Protein AF-A0A1E5L7A2-F1 (afdb_monomer_lite)

Radius of gyration: 39.03 Å; chains: 1; bounding box: 93×97×116 Å

Secondary structure (DSSP, 8-state):
-----HHHHHHHHHHHHHHHHHHHTTTSS-----PPEEEE--SS-EEEEPPTTEEEEEEEEEPPPPPP-PPPS-STT------PPPPEEEEEEEEE--TTPEEEEEPPPPPPPSPSS--SS-TTPPPTTTPPPPPP------SSS-------PPPPPPPEEEESS---TT-HHHHHTEEEEEPPPPPPBTTBPPPPPBSSPPPPPPPSS-BPPPPP-SSS---PPPEEEEETTEEEEEE-PPPPBBTBPPPPB-----------SS---------BPPPPPSSBPPPPPB--SS-TT--BPPPPPBPEE-TT-EEEEEEEEEE-SS-EEEEEEEE-SS--HHHHHHHHHHHHHHHHHHHHHHHHHHHHHTTB-TTSPBPEETTEES-SHHHHHHHHHHHHHHHHHHHHHHHHHHHHHHHHHHHHHHHHHHHHHHHHHHHHSPPEEEEEEEGGG--EESSSEEEEEEEEES--EEEEEETTPPPPPPEEGGGS-TTSEEEEE-PPSEEEEEEEEEESSTTS-EEEEEEEEEE---

InterPro domains:
  IPR055163 ALK/LTK-like, glycine-rich domain [PF12810] (58-332)

Organism: NCBI:txid1390249

Foldseek 3Di:
DDDDPVVVVVVVVVVVCVVVVLVVCPVDDDPPPLDKDKDFDDLDKDKDWAAQQFQKKKKKKWWAWWAWFFAFDDDDDDSPATAGTFGWKIKIFIDTDHHGAMKIKHWKAHWAYADPDDDDDRRFAAIRQAWAGKDWDDDDDPDDDPDDGTFEWTIWIAKIWMFSDDDGSPDPVRLVRTQWITWTWWITGHNKYTWWEWCWWPWTGFKPFWGTWGTAHLVFFTWTDWDFDDDVPDGDDTWTWDGFAQRHWTYADWDPDPPPPDPPDDDDPQADHTIKIIWIGISTTITIMIFDDRHRTRYIITIIYRIDHHPNTPPMDMGIRDHYGIMMMMIRGDGPPDDDPSRVVVVVVVVVVVVVVVVVVVVVVVVVQVQADPVRDGNDDPNDGPDDVVVVVVVVVVVVVVVVVVVVVVVVVVVVVVVVVVVVVVVVVVVVVVVVVLQADAKDWPDKAFDVRAQEDQDQKTKIATDIDSFFWKWKDKAPDDIDDIDTCVPCPVPGIDIDGDDDAAKIKMKMWTHNDPPYHIDIDIDIHHHHHD

pLDDT: mean 72.21, std 22.26, range [30.77, 98.88]

Sequence (534 aa):
MKRIPFKIFLSIMLLFSTVIGVSFNVENQVHANATTVEFNYTGSVQTWQVPNNVDYILVEAWGGQGGQGGSGYGSTGNRANIGEGGSGAYVKGSIPVVPGATLYIYVGGRGLPQGVNGNGSDLTTGGWNGGGNGNKNYYYYYWTSISNYHNIGGGGGGATDIRTVGGSWDNITSLNSRVIVAGGGGGGAATAVGGHAGLIGQNGANGTDGIGGKGGSQTEGGASLSRSINYPDNVYGTWQSLAGLLGKGSNGNGIEGPIGNNRTSGTSWQYPSRSAGGGGAGYYGGSGGVNGGNSDSSGSGGGGGSSYIHSDAINVELQTGVRTGHGFLKITPIPATGLTWVEREQLNQAKQASDEAKEQVNRIINDALAVRDENGQIIIEDGKPKIIDISKELSNTKSLITALDQRFSNVEQSFSDIQTSIDQKLEQFSQNFTTNIHSYLPPVLSKVYGFNNATATTNNNFRVSLDYTNANAYRYKVGNGAWSDWFALTFHDNTGYINTTGFSTGANTVFIEVRNAVDGPVARGRMTVFYVIN

Structure (mmCIF, N/CA/C/O backbone):
data_AF-A0A1E5L7A2-F1
#
_entry.id   AF-A0A1E5L7A2-F1
#
loop_
_atom_site.group_PDB
_atom_site.id
_atom_site.type_symbol
_atom_site.label_atom_id
_atom_site.label_alt_id
_atom_site.label_comp_id
_atom_site.label_asym_id
_atom_site.label_entity_id
_atom_site.label_seq_id
_atom_site.pdbx_PDB_ins_code
_atom_site.Cartn_x
_atom_site.Cartn_y
_atom_site.Cartn_z
_atom_site.occupancy
_atom_site.B_iso_or_equiv
_atom_site.auth_seq_id
_atom_site.auth_comp_id
_atom_site.auth_asym_id
_atom_site.auth_atom_id
_atom_site.pdbx_PDB_model_num
ATOM 1 N N . MET A 1 1 ? -30.405 0.583 71.738 1.00 32.56 1 MET A N 1
ATOM 2 C CA . MET A 1 1 ? -29.446 0.612 70.612 1.00 32.56 1 MET A CA 1
ATOM 3 C C . MET A 1 1 ? -29.095 -0.819 70.219 1.00 32.56 1 MET A C 1
ATOM 5 O O . MET A 1 1 ? -28.174 -1.395 70.784 1.00 32.56 1 MET A O 1
ATOM 9 N N . LYS A 1 2 ? -29.870 -1.442 69.322 1.00 31.03 2 LYS A N 1
ATOM 10 C CA . LYS A 1 2 ? -29.470 -2.722 68.721 1.00 31.03 2 LYS A CA 1
ATOM 11 C C . LYS A 1 2 ? -28.593 -2.394 67.518 1.00 31.03 2 LYS A C 1
ATOM 13 O O . LYS A 1 2 ? -28.970 -1.580 66.685 1.00 31.03 2 LYS A O 1
ATOM 18 N N . ARG A 1 3 ? -27.377 -2.936 67.534 1.00 31.98 3 ARG A N 1
ATOM 19 C CA . ARG A 1 3 ? -26.345 -2.714 66.522 1.00 31.98 3 ARG A CA 1
ATOM 20 C C . ARG A 1 3 ? -26.867 -3.191 65.166 1.00 31.98 3 ARG A C 1
ATOM 22 O O . ARG A 1 3 ? -27.493 -4.248 65.109 1.00 31.98 3 ARG A O 1
ATOM 29 N N . ILE A 1 4 ? -26.573 -2.424 64.114 1.00 35.62 4 ILE A N 1
ATOM 30 C CA . ILE A 1 4 ? -26.670 -2.861 62.714 1.00 35.62 4 ILE A CA 1
ATOM 31 C C . ILE A 1 4 ? -26.126 -4.296 62.656 1.00 35.62 4 ILE A C 1
ATOM 33 O O . ILE A 1 4 ? -25.065 -4.533 63.251 1.00 35.62 4 ILE A O 1
ATOM 37 N N . PRO A 1 5 ? -26.809 -5.269 62.020 1.00 44.00 5 PRO A N 1
ATOM 38 C CA . PRO A 1 5 ? -26.252 -6.602 61.878 1.00 44.00 5 PRO A CA 1
ATOM 39 C C . PRO A 1 5 ? -24.889 -6.436 61.220 1.00 44.00 5 PRO A C 1
ATOM 41 O O . PRO A 1 5 ? -24.801 -5.956 60.093 1.00 44.00 5 PRO A O 1
ATOM 44 N N . PHE A 1 6 ? -23.825 -6.773 61.948 1.00 37.28 6 PHE A N 1
ATOM 45 C CA . PHE A 1 6 ? -22.435 -6.541 61.545 1.00 37.28 6 PHE A CA 1
ATOM 46 C C . PHE A 1 6 ? -22.169 -7.019 60.107 1.00 37.28 6 PHE A C 1
ATOM 48 O O . PHE A 1 6 ? -21.411 -6.397 59.379 1.00 37.28 6 PHE A O 1
ATOM 55 N N . LYS A 1 7 ? -22.899 -8.050 59.660 1.00 35.66 7 LYS A N 1
ATOM 56 C CA . LYS A 1 7 ? -22.890 -8.589 58.295 1.00 35.66 7 LYS A CA 1
ATOM 57 C C . LYS A 1 7 ? -23.377 -7.613 57.206 1.00 35.66 7 LYS A C 1
ATOM 59 O O . LYS A 1 7 ? -22.798 -7.609 56.127 1.00 35.66 7 LYS A O 1
ATOM 64 N N . ILE A 1 8 ? -24.389 -6.780 57.467 1.00 40.06 8 ILE A N 1
ATOM 65 C CA . ILE A 1 8 ? -24.932 -5.805 56.499 1.00 40.06 8 ILE A CA 1
ATOM 66 C C . ILE A 1 8 ? -23.992 -4.600 56.381 1.00 40.06 8 ILE A C 1
ATOM 68 O O . ILE A 1 8 ? -23.636 -4.198 55.278 1.00 40.06 8 ILE A O 1
ATOM 72 N N . PHE A 1 9 ? -23.500 -4.089 57.514 1.00 40.00 9 PHE A N 1
ATOM 73 C CA . PHE A 1 9 ? -22.515 -3.001 57.534 1.00 40.00 9 PHE A CA 1
ATOM 74 C C . PHE A 1 9 ? -21.191 -3.413 56.870 1.00 40.00 9 PHE A C 1
ATOM 76 O O . PHE A 1 9 ? -20.617 -2.646 56.102 1.00 40.00 9 PHE A O 1
ATOM 83 N N . LEU A 1 10 ? -20.739 -4.648 57.117 1.00 35.97 10 LEU A N 1
ATOM 84 C CA . LEU A 1 10 ? -19.532 -5.208 56.510 1.00 35.97 10 LEU A CA 1
ATOM 85 C C . LEU A 1 10 ? -19.702 -5.449 55.002 1.00 35.97 10 LEU A C 1
ATOM 87 O O . LEU A 1 10 ? -18.753 -5.224 54.264 1.00 35.97 10 LEU A O 1
ATOM 91 N N . SER A 1 11 ? -20.898 -5.829 54.534 1.00 39.31 11 SER A N 1
ATOM 92 C CA . SER A 1 11 ? -21.179 -6.003 53.097 1.00 39.31 11 SER A CA 1
ATOM 93 C C . SER A 1 11 ? -21.185 -4.667 52.348 1.00 39.31 11 SER A C 1
ATOM 95 O O . SER A 1 11 ? -20.603 -4.567 51.272 1.00 39.31 11 SER A O 1
ATOM 97 N N . ILE A 1 12 ? -21.758 -3.618 52.951 1.00 42.06 12 ILE A N 1
ATOM 98 C CA . ILE A 1 12 ? -21.743 -2.252 52.404 1.00 42.06 12 ILE A CA 1
ATOM 99 C C . ILE A 1 12 ? -20.310 -1.695 52.400 1.00 42.06 12 ILE A C 1
ATOM 101 O O . ILE A 1 12 ? -19.859 -1.180 51.384 1.00 42.06 12 ILE A O 1
ATOM 105 N N . MET A 1 13 ? -19.547 -1.853 53.488 1.00 43.53 13 MET A N 1
ATOM 106 C CA . MET A 1 13 ? -18.140 -1.428 53.534 1.00 43.53 13 MET A CA 1
ATOM 107 C C . MET A 1 13 ? -17.247 -2.206 52.555 1.00 43.53 13 MET A C 1
ATOM 109 O O . MET A 1 13 ? -16.363 -1.594 51.959 1.00 43.53 13 MET A O 1
ATOM 113 N N . LEU A 1 14 ? -17.482 -3.511 52.337 1.00 38.66 14 LEU A N 1
ATOM 114 C CA . LEU A 1 14 ? -16.761 -4.286 51.320 1.00 38.66 14 LEU A CA 1
ATOM 115 C C . LEU A 1 14 ? -17.048 -3.752 49.910 1.00 38.66 14 LEU A C 1
ATOM 117 O O . LEU A 1 14 ? -16.094 -3.501 49.179 1.00 38.66 14 LEU A O 1
ATOM 121 N N . LEU A 1 15 ? -18.321 -3.492 49.580 1.00 41.19 15 LEU A N 1
ATOM 122 C CA . LEU A 1 15 ? -18.754 -2.893 48.307 1.00 41.19 15 LEU A CA 1
ATOM 123 C C . LEU A 1 15 ? -18.147 -1.496 48.081 1.00 41.19 15 LEU A C 1
ATOM 125 O O . LEU A 1 15 ? -17.671 -1.195 46.987 1.00 41.19 15 LEU A O 1
ATOM 129 N N . PHE A 1 16 ? -18.078 -0.658 49.121 1.00 38.88 16 PHE A N 1
ATOM 130 C CA . PHE A 1 16 ? -17.399 0.642 49.055 1.00 38.88 16 PHE A CA 1
ATOM 131 C C . PHE A 1 16 ? -15.875 0.500 48.911 1.00 38.88 16 PHE A C 1
ATOM 133 O O . PHE A 1 16 ? -15.265 1.271 48.174 1.00 38.88 16 PHE A O 1
ATOM 140 N N . SER A 1 17 ? -15.249 -0.488 49.561 1.00 37.22 17 SER A N 1
ATOM 141 C CA . SER A 1 17 ? -13.800 -0.718 49.461 1.00 37.22 17 SER A CA 1
ATOM 142 C C . SER A 1 17 ? -13.373 -1.234 48.084 1.00 37.22 17 SER A C 1
ATOM 144 O O . SER A 1 17 ? -12.324 -0.832 47.587 1.00 37.22 17 SER A O 1
ATOM 146 N N . THR A 1 18 ? -14.209 -2.042 47.421 1.00 36.41 18 THR A N 1
ATOM 147 C CA . THR A 1 18 ? -13.990 -2.464 46.032 1.00 36.41 18 THR A CA 1
ATOM 148 C C . THR A 1 18 ? -14.136 -1.297 45.060 1.00 36.41 18 THR A C 1
ATOM 150 O O . THR A 1 18 ? -13.305 -1.146 44.175 1.00 36.41 18 THR A O 1
ATOM 153 N N . VAL A 1 19 ? -15.110 -0.404 45.263 1.00 34.81 19 VAL A N 1
ATOM 154 C CA . VAL A 1 19 ? -15.304 0.784 44.407 1.00 34.81 19 VAL A CA 1
ATOM 155 C C . VAL A 1 19 ? -14.168 1.805 44.581 1.00 34.81 19 VAL A C 1
ATOM 157 O O . VAL A 1 19 ? -13.665 2.353 43.601 1.00 34.81 19 VAL A O 1
ATOM 160 N N . ILE A 1 20 ? -13.704 2.026 45.815 1.00 35.47 20 ILE A N 1
ATOM 161 C CA . ILE A 1 20 ? -12.582 2.931 46.120 1.00 35.47 20 ILE A CA 1
ATOM 162 C C . ILE A 1 20 ? -11.237 2.327 45.676 1.00 35.47 20 ILE A C 1
ATOM 164 O O . ILE A 1 20 ? -10.380 3.052 45.172 1.00 35.47 20 ILE A O 1
ATOM 168 N N . GLY A 1 21 ? -11.056 1.005 45.789 1.00 32.91 21 GLY A N 1
ATOM 169 C CA . GLY A 1 21 ? -9.871 0.292 45.293 1.00 32.91 21 GLY A CA 1
ATOM 170 C C . GLY A 1 21 ? -9.719 0.343 43.768 1.00 32.91 21 GLY A C 1
ATOM 171 O O . GLY A 1 21 ? -8.598 0.354 43.262 1.00 32.91 21 GLY A O 1
ATOM 172 N N . VAL A 1 22 ? -10.829 0.458 43.034 1.00 34.44 22 VAL A N 1
ATOM 173 C CA . VAL A 1 22 ? -10.824 0.706 41.584 1.00 34.44 22 VAL A CA 1
ATOM 174 C C . VAL A 1 22 ? -10.440 2.160 41.268 1.00 34.44 22 VAL A C 1
ATOM 176 O O . VAL A 1 22 ? -9.754 2.393 40.281 1.00 34.44 22 VAL A O 1
ATOM 179 N N . SER A 1 23 ? -10.784 3.132 42.126 1.00 35.84 23 SER A N 1
ATOM 180 C CA . SER A 1 23 ? -10.406 4.549 41.947 1.00 35.84 23 SER A CA 1
ATOM 181 C C . SER A 1 23 ? -8.936 4.858 42.276 1.00 35.84 23 SER A C 1
ATOM 183 O O . SER A 1 23 ? -8.355 5.746 41.664 1.00 35.84 23 SER A O 1
ATOM 185 N N . PHE A 1 24 ? -8.308 4.136 43.214 1.00 30.77 24 PHE A N 1
ATOM 186 C CA . PHE A 1 24 ? -6.912 4.389 43.624 1.00 30.77 24 PHE A CA 1
ATOM 187 C C . PHE A 1 24 ? -5.845 3.717 42.741 1.00 30.77 24 PHE A C 1
ATOM 189 O O . PHE A 1 24 ? -4.676 4.080 42.825 1.00 30.77 24 PHE A O 1
ATOM 196 N N . ASN A 1 25 ? -6.225 2.781 41.865 1.00 32.41 25 ASN A N 1
ATOM 197 C CA . ASN A 1 25 ? -5.322 2.234 40.841 1.00 32.41 25 ASN A CA 1
ATOM 198 C C . ASN A 1 25 ? -5.318 3.063 39.540 1.00 32.41 25 ASN A C 1
ATOM 200 O O . ASN A 1 25 ? -4.608 2.726 38.601 1.00 32.41 25 ASN A O 1
ATOM 204 N N . VAL A 1 26 ? -6.076 4.166 39.478 1.00 35.03 26 VAL A N 1
ATOM 205 C CA . VAL A 1 26 ? -6.142 5.043 38.293 1.00 35.03 26 VAL A CA 1
ATOM 206 C C . VAL A 1 26 ? -4.848 5.848 38.089 1.00 35.03 26 VAL A C 1
ATOM 208 O O . VAL A 1 26 ? -4.567 6.273 36.975 1.00 35.03 26 VAL A O 1
ATOM 211 N N . GLU A 1 27 ? -4.001 6.002 39.112 1.00 33.50 27 GLU A N 1
ATOM 212 C CA . GLU A 1 27 ? -2.719 6.713 38.968 1.00 33.50 27 GLU A CA 1
ATOM 213 C C . GLU A 1 27 ? -1.527 5.820 38.595 1.00 33.50 27 GLU A C 1
ATOM 215 O O . GLU A 1 27 ? -0.447 6.335 38.314 1.00 33.50 27 GLU A O 1
ATOM 220 N N . ASN A 1 28 ? -1.678 4.493 38.548 1.00 35.03 28 ASN A N 1
ATOM 221 C CA . ASN A 1 28 ? -0.574 3.620 38.160 1.00 35.03 28 ASN A CA 1
ATOM 222 C C . ASN A 1 28 ? -1.071 2.292 37.577 1.00 35.03 28 ASN A C 1
ATOM 224 O O . ASN A 1 28 ? -1.734 1.539 38.282 1.00 35.03 28 ASN A O 1
ATOM 228 N N . GLN A 1 29 ? -0.580 1.971 36.365 1.00 33.03 29 GLN A N 1
ATOM 229 C CA . GLN A 1 29 ? -0.708 0.705 35.604 1.00 33.03 29 GLN A CA 1
ATOM 230 C C . GLN A 1 29 ? -1.973 0.617 34.711 1.00 33.03 29 GLN A C 1
ATOM 232 O O . GLN A 1 29 ? -3.082 0.637 35.216 1.00 33.03 29 GLN A O 1
ATOM 237 N N . VAL A 1 30 ? -1.963 0.464 33.379 1.00 32.66 30 VAL A N 1
ATOM 238 C CA . VAL A 1 30 ? -0.951 0.242 32.329 1.00 32.66 30 VAL A CA 1
ATOM 239 C C . VAL A 1 30 ? -1.572 0.763 31.019 1.00 32.66 30 VAL A C 1
ATOM 241 O O . VAL A 1 30 ? -2.673 0.347 30.657 1.00 32.66 30 VAL A O 1
ATOM 244 N N . HIS A 1 31 ? -0.873 1.620 30.265 1.00 37.94 31 HIS A N 1
ATOM 245 C CA . HIS A 1 31 ? -1.151 1.777 28.835 1.00 37.94 31 HIS A CA 1
ATOM 246 C C . HIS A 1 31 ? -0.961 0.408 28.175 1.00 37.94 31 HIS A C 1
ATOM 248 O O . HIS A 1 31 ? 0.162 -0.099 28.139 1.00 37.94 31 HIS A O 1
ATOM 254 N N . ALA A 1 32 ? -2.020 -0.207 27.646 1.00 40.12 32 ALA A N 1
ATOM 255 C CA . ALA A 1 32 ? -1.835 -1.262 26.660 1.00 40.12 32 ALA A CA 1
ATOM 256 C C . ALA A 1 32 ? -1.102 -0.615 25.479 1.00 40.12 32 ALA A C 1
ATOM 258 O O . ALA A 1 32 ? -1.689 0.152 24.718 1.00 40.12 32 ALA A O 1
ATOM 259 N N . ASN A 1 33 ? 0.211 -0.834 25.401 1.00 42.28 33 ASN A N 1
ATOM 260 C CA . ASN A 1 33 ? 1.031 -0.325 24.316 1.00 42.28 33 ASN A CA 1
ATOM 261 C C . ASN A 1 33 ? 0.391 -0.769 22.996 1.00 42.28 33 ASN A C 1
ATOM 263 O O . ASN A 1 33 ? 0.133 -1.957 22.804 1.00 42.28 33 ASN A O 1
ATOM 267 N N . ALA A 1 34 ? 0.140 0.177 22.088 1.00 57.75 34 ALA A N 1
ATOM 268 C CA . ALA A 1 34 ? -0.130 -0.117 20.687 1.00 57.75 34 ALA A CA 1
ATOM 269 C C . ALA A 1 34 ? 1.147 -0.720 20.081 1.00 57.75 34 ALA A C 1
ATOM 271 O O . ALA A 1 34 ? 1.950 -0.032 19.455 1.00 57.75 34 ALA A O 1
ATOM 272 N N . THR A 1 35 ? 1.410 -1.993 20.374 1.00 78.25 35 THR A N 1
ATOM 273 C CA . THR A 1 35 ? 2.619 -2.671 19.924 1.00 78.25 35 THR A CA 1
ATOM 274 C C . THR A 1 35 ? 2.470 -2.981 18.443 1.00 78.25 35 THR A C 1
ATOM 276 O O . THR A 1 35 ? 1.582 -3.734 18.043 1.00 78.25 35 THR A O 1
ATOM 279 N N . THR A 1 36 ? 3.342 -2.391 17.627 1.00 89.56 36 THR A N 1
ATOM 280 C CA . THR A 1 36 ? 3.481 -2.744 16.214 1.00 89.56 36 THR A CA 1
ATOM 281 C C . THR A 1 36 ? 3.767 -4.237 16.079 1.00 89.56 36 THR A C 1
ATOM 283 O O . THR A 1 36 ? 4.682 -4.760 16.715 1.00 89.56 36 THR A O 1
ATOM 286 N N . VAL A 1 37 ? 3.000 -4.916 15.231 1.00 95.12 37 VAL A N 1
ATOM 287 C CA . VAL A 1 37 ? 3.197 -6.321 14.870 1.00 95.12 37 VAL A CA 1
ATOM 288 C C . VAL A 1 37 ? 3.838 -6.381 13.491 1.00 95.12 37 VAL A C 1
ATOM 290 O O . VAL A 1 37 ? 3.354 -5.754 12.548 1.00 95.12 37 VAL A O 1
ATOM 293 N N . GLU A 1 38 ? 4.926 -7.134 13.369 1.00 97.44 38 GLU A N 1
ATOM 294 C CA . GLU A 1 38 ? 5.680 -7.285 12.125 1.00 97.44 38 GLU A CA 1
ATOM 295 C C . GLU A 1 38 ? 5.497 -8.692 11.542 1.00 97.44 38 GLU A C 1
ATOM 297 O O . GLU A 1 38 ? 5.588 -9.692 12.254 1.00 97.44 38 GLU A O 1
ATOM 302 N N . PHE A 1 39 ? 5.280 -8.771 10.231 1.00 98.19 39 PHE A N 1
ATOM 303 C CA . PHE A 1 39 ? 5.096 -10.009 9.482 1.00 98.19 39 PHE A CA 1
ATOM 304 C C . PHE A 1 39 ? 6.201 -10.137 8.439 1.00 98.19 39 PHE A C 1
ATOM 306 O O . PHE A 1 39 ? 6.281 -9.377 7.469 1.00 98.19 39 PHE A O 1
ATOM 313 N N . ASN A 1 40 ? 7.056 -11.134 8.648 1.00 98.19 40 ASN A N 1
ATOM 314 C CA . ASN A 1 40 ? 8.090 -11.523 7.700 1.00 98.19 40 ASN A CA 1
ATOM 315 C C . ASN A 1 40 ? 7.561 -12.585 6.732 1.00 98.19 40 ASN A C 1
ATOM 317 O O . ASN A 1 40 ? 6.556 -13.249 6.985 1.00 98.19 40 ASN A O 1
ATOM 321 N N . TYR A 1 41 ? 8.254 -12.754 5.610 1.00 98.00 41 TYR A N 1
ATOM 322 C CA . TYR A 1 41 ? 7.947 -13.800 4.644 1.00 98.00 41 TYR A CA 1
ATOM 323 C C . TYR A 1 41 ? 8.136 -15.206 5.232 1.00 98.00 41 TYR A C 1
ATOM 325 O O . TYR A 1 41 ? 9.208 -15.525 5.740 1.00 98.00 41 TYR A O 1
ATOM 333 N N . THR A 1 42 ? 7.116 -16.059 5.094 1.00 97.31 42 THR A N 1
ATOM 334 C CA . THR A 1 42 ? 7.129 -17.465 5.546 1.00 97.31 42 THR A CA 1
ATOM 335 C C . THR A 1 42 ? 6.901 -18.476 4.418 1.00 97.31 42 THR A C 1
ATOM 337 O O . THR A 1 42 ? 7.038 -19.675 4.640 1.00 97.31 42 THR A O 1
ATOM 340 N N . GLY A 1 43 ? 6.529 -18.023 3.214 1.00 94.06 43 GLY A N 1
ATOM 341 C CA . GLY A 1 43 ? 6.075 -18.903 2.125 1.00 94.06 43 GLY A CA 1
ATOM 342 C C . GLY A 1 43 ? 4.656 -19.453 2.307 1.00 94.06 43 GLY A C 1
ATOM 343 O O . GLY A 1 43 ? 4.245 -20.347 1.569 1.00 94.06 43 GLY A O 1
ATOM 344 N N . SER A 1 44 ? 3.904 -18.936 3.279 1.00 96.31 44 SER A N 1
ATOM 345 C CA . SER A 1 44 ? 2.532 -19.340 3.589 1.00 96.31 44 SER A CA 1
ATOM 346 C C . SER A 1 44 ? 1.708 -18.159 4.111 1.00 96.31 44 SER A C 1
ATOM 348 O O . SER A 1 44 ? 2.249 -17.117 4.483 1.00 96.31 44 SER A O 1
ATOM 350 N N . VAL A 1 45 ? 0.381 -18.317 4.126 1.00 97.38 45 VAL A N 1
ATOM 351 C CA . VAL A 1 45 ? -0.525 -17.333 4.732 1.00 97.38 45 VAL A CA 1
ATOM 352 C C . VAL A 1 45 ? -0.314 -17.274 6.247 1.00 97.38 45 VAL A C 1
ATOM 354 O O . VAL A 1 45 ? -0.149 -18.303 6.903 1.00 97.38 45 VAL A O 1
ATOM 357 N N . GLN A 1 46 ? -0.336 -16.064 6.796 1.00 98.25 46 GLN A N 1
ATOM 358 C CA . GLN A 1 46 ? -0.346 -15.788 8.232 1.00 98.25 46 GLN A CA 1
ATOM 359 C C . GLN A 1 46 ? -1.685 -15.148 8.613 1.00 98.25 46 GLN A C 1
ATOM 361 O O . GLN A 1 46 ? -2.393 -14.617 7.760 1.00 98.25 46 GLN A O 1
ATOM 366 N N . THR A 1 47 ? -2.052 -15.188 9.890 1.00 97.50 47 THR A N 1
ATOM 367 C CA . THR A 1 47 ? -3.317 -14.618 10.373 1.00 97.50 47 THR A CA 1
ATOM 368 C C . THR A 1 47 ? -3.075 -13.682 11.537 1.00 97.50 47 THR A C 1
ATOM 370 O O . THR A 1 47 ? -2.224 -13.949 12.384 1.00 97.50 47 THR A O 1
ATOM 373 N N . TRP A 1 48 ? -3.871 -12.623 11.612 1.00 96.88 48 TRP A N 1
ATOM 374 C CA . TRP A 1 48 ? -3.868 -11.699 12.734 1.00 96.88 48 TRP A CA 1
ATOM 375 C C . TRP A 1 48 ? -5.296 -11.350 13.131 1.00 96.88 48 TRP A C 1
ATOM 377 O O . TRP A 1 48 ? -6.115 -11.013 12.277 1.00 96.88 48 TRP A O 1
ATOM 387 N N . GLN A 1 49 ? -5.598 -11.446 14.422 1.00 94.25 49 GLN A N 1
ATOM 388 C CA . GLN A 1 49 ? -6.904 -11.072 14.945 1.00 94.25 49 GLN A CA 1
ATOM 389 C C . GLN A 1 49 ? -6.884 -9.604 15.367 1.00 94.25 49 GLN A C 1
ATOM 391 O O . GLN A 1 49 ? -6.028 -9.194 16.151 1.00 94.25 49 GLN A O 1
ATOM 396 N N . VAL A 1 50 ? -7.845 -8.833 14.863 1.00 89.19 50 VAL A N 1
ATOM 397 C CA . VAL A 1 50 ? -8.061 -7.444 15.265 1.00 89.19 50 VAL A CA 1
ATOM 398 C C . VAL A 1 50 ? -8.463 -7.431 16.744 1.00 89.19 50 VAL A C 1
ATOM 400 O O . VAL A 1 50 ? -9.445 -8.085 17.101 1.00 89.19 50 VAL A O 1
ATOM 403 N N . PRO A 1 51 ? -7.754 -6.704 17.625 1.00 85.00 51 PRO A N 1
ATOM 404 C CA . PRO A 1 51 ? -8.158 -6.579 19.020 1.00 85.00 51 PRO A CA 1
ATOM 405 C C . PRO A 1 51 ? -9.562 -5.974 19.162 1.00 85.00 51 PRO A C 1
ATOM 407 O O . PRO A 1 51 ? -9.989 -5.163 18.344 1.00 85.00 51 PRO A O 1
ATOM 410 N N . ASN A 1 52 ? -10.272 -6.327 20.236 1.00 76.38 52 ASN A N 1
ATOM 411 C CA . ASN A 1 52 ? -11.678 -5.951 20.461 1.00 76.38 52 ASN A CA 1
ATOM 412 C C . ASN A 1 52 ? -11.941 -4.432 20.615 1.00 76.38 52 ASN A C 1
ATOM 414 O O . ASN A 1 52 ? -13.089 -4.028 20.768 1.00 76.38 52 ASN A O 1
ATOM 418 N N . ASN A 1 53 ? -10.908 -3.588 20.585 1.00 69.19 53 ASN A N 1
ATOM 419 C CA . ASN A 1 53 ? -10.972 -2.134 20.774 1.00 69.19 53 ASN A CA 1
ATOM 420 C C . ASN A 1 53 ? -10.249 -1.337 19.668 1.00 69.19 53 ASN A C 1
ATOM 422 O O . ASN A 1 53 ? -9.861 -0.185 19.883 1.00 69.19 53 ASN A O 1
ATOM 426 N N . VAL A 1 54 ? -10.004 -1.967 18.520 1.00 78.06 54 VAL A N 1
ATOM 427 C CA . VAL A 1 54 ? -9.264 -1.387 17.397 1.00 78.06 54 VAL A CA 1
ATOM 428 C C . VAL A 1 54 ? -10.212 -1.251 16.214 1.00 78.06 54 VAL A C 1
ATOM 430 O O . VAL A 1 54 ? -10.610 -2.256 15.634 1.00 78.06 54 VAL A O 1
ATOM 433 N N . ASP A 1 55 ? -10.528 -0.006 15.860 1.00 79.38 55 ASP A N 1
ATOM 434 C CA . ASP A 1 55 ? -11.392 0.329 14.717 1.00 79.38 55 ASP A CA 1
ATOM 435 C C . ASP A 1 55 ? -10.574 0.733 13.480 1.00 79.38 55 ASP A C 1
ATOM 437 O O . ASP A 1 55 ? -11.086 0.746 12.363 1.00 79.38 55 ASP A O 1
ATOM 441 N N . TYR A 1 56 ? -9.284 1.037 13.664 1.00 85.62 56 TYR A N 1
ATOM 442 C CA . TYR A 1 56 ? -8.349 1.347 12.587 1.00 85.62 56 TYR A CA 1
ATOM 443 C C . TYR A 1 56 ? -7.007 0.661 12.813 1.00 85.62 56 TYR A C 1
ATOM 445 O O . TYR A 1 56 ? -6.519 0.547 13.935 1.00 85.62 56 TYR A O 1
ATOM 453 N N . ILE A 1 57 ? -6.351 0.269 11.729 1.00 92.19 57 ILE A N 1
ATOM 454 C CA . ILE A 1 57 ? -4.954 -0.166 11.754 1.00 92.19 57 ILE A CA 1
ATOM 455 C C . ILE A 1 57 ? -4.132 0.696 10.810 1.00 92.19 57 ILE A C 1
ATOM 457 O O . ILE A 1 57 ? -4.525 0.901 9.666 1.00 92.19 57 ILE A O 1
ATOM 461 N N . LEU A 1 58 ? -2.976 1.179 11.261 1.00 92.31 58 LEU A N 1
ATOM 462 C CA . LEU A 1 58 ? -1.960 1.680 10.344 1.00 92.31 58 LEU A CA 1
ATOM 463 C C . LEU A 1 58 ? -1.217 0.480 9.767 1.00 92.31 58 LEU A C 1
ATOM 465 O O . LEU A 1 58 ? -0.616 -0.296 10.512 1.00 92.31 58 LEU A O 1
ATOM 469 N N . VAL A 1 59 ? -1.246 0.348 8.447 1.00 97.31 59 VAL A N 1
ATOM 470 C CA . VAL A 1 59 ? -0.525 -0.701 7.733 1.00 97.31 59 VAL A CA 1
ATOM 471 C C . VAL A 1 59 ? 0.604 -0.084 6.939 1.00 97.31 59 VAL A C 1
ATOM 473 O O . VAL A 1 59 ? 0.419 0.931 6.273 1.00 97.31 59 VAL A O 1
ATOM 476 N N . GLU A 1 60 ? 1.757 -0.736 6.981 1.00 98.00 60 GLU A N 1
ATOM 477 C CA . GLU A 1 60 ? 2.881 -0.491 6.088 1.00 98.00 60 GLU A CA 1
ATOM 478 C C . GLU A 1 60 ? 3.253 -1.813 5.421 1.00 98.00 60 GLU A C 1
ATOM 480 O O . GLU A 1 60 ? 3.572 -2.786 6.101 1.00 98.00 60 GLU A O 1
ATOM 485 N N . ALA A 1 61 ? 3.189 -1.874 4.096 1.00 98.44 61 ALA A N 1
ATOM 486 C CA . ALA A 1 61 ? 3.405 -3.088 3.325 1.00 98.44 61 ALA A CA 1
ATOM 487 C C . ALA A 1 61 ? 4.466 -2.863 2.247 1.00 98.44 61 ALA A C 1
ATOM 489 O O . ALA A 1 61 ? 4.443 -1.865 1.528 1.00 98.44 61 ALA A O 1
ATOM 490 N N . TRP A 1 62 ? 5.366 -3.832 2.099 1.00 98.75 62 TRP A N 1
ATOM 491 C CA . TRP A 1 62 ? 6.403 -3.855 1.076 1.00 98.75 62 TRP A CA 1
ATOM 492 C C . TRP A 1 62 ? 6.291 -5.130 0.247 1.00 98.75 62 TRP A C 1
ATOM 494 O O . TRP A 1 62 ? 6.303 -6.229 0.807 1.00 98.75 62 TRP A O 1
ATOM 504 N N . GLY A 1 63 ? 6.208 -5.005 -1.077 1.00 98.69 63 GLY A N 1
ATOM 505 C CA . GLY A 1 63 ? 6.202 -6.148 -1.994 1.00 98.69 63 GLY A CA 1
ATOM 506 C C . GLY A 1 63 ? 7.584 -6.789 -2.152 1.00 98.69 63 GLY A C 1
ATOM 507 O O . GLY A 1 63 ? 8.607 -6.187 -1.825 1.00 98.69 63 GLY A O 1
ATOM 508 N N . GLY A 1 64 ? 7.628 -8.021 -2.660 1.00 98.19 64 GLY A N 1
ATOM 509 C CA . GLY A 1 64 ? 8.878 -8.732 -2.926 1.00 98.19 64 GLY A CA 1
ATOM 510 C C . GLY A 1 64 ? 9.612 -8.199 -4.161 1.00 98.19 64 GLY A C 1
ATOM 511 O O . GLY A 1 64 ? 9.001 -7.822 -5.163 1.00 98.19 64 GLY A O 1
ATOM 512 N N . GLN A 1 65 ? 10.941 -8.206 -4.117 1.00 98.31 65 GLN A N 1
ATOM 513 C CA . GLN A 1 65 ? 11.791 -7.909 -5.273 1.00 98.31 65 GLN A CA 1
ATOM 514 C C . GLN A 1 65 ? 11.759 -9.056 -6.304 1.00 98.31 65 GLN A C 1
ATOM 516 O O . GLN A 1 65 ? 11.686 -10.231 -5.937 1.00 98.31 65 GLN A O 1
ATOM 521 N N . GLY A 1 66 ? 11.890 -8.726 -7.590 1.00 96.88 66 GLY A N 1
ATOM 522 C CA . GLY A 1 66 ? 12.161 -9.691 -8.655 1.00 96.88 66 GLY A CA 1
ATOM 523 C C . GLY A 1 66 ? 13.572 -10.293 -8.598 1.00 96.88 66 GLY A C 1
ATOM 524 O O . GLY A 1 66 ? 14.531 -9.698 -8.109 1.00 96.88 66 GLY A O 1
ATOM 525 N N . GLY A 1 67 ? 13.722 -11.498 -9.123 1.00 92.69 67 GLY A N 1
ATOM 526 C CA . GLY A 1 67 ? 14.997 -12.181 -9.278 1.00 92.69 67 GLY A CA 1
ATOM 527 C C . GLY A 1 67 ? 15.889 -11.504 -10.312 1.00 92.69 67 GLY A C 1
ATOM 528 O O . GLY A 1 67 ? 15.418 -10.971 -11.316 1.00 92.69 67 GLY A O 1
ATOM 529 N N . GLN A 1 68 ? 17.192 -11.551 -10.063 1.00 89.31 68 GLN A N 1
ATOM 530 C CA . GLN A 1 68 ? 18.214 -11.137 -11.017 1.00 89.31 68 GLN A CA 1
ATOM 531 C C . GLN A 1 68 ? 18.255 -12.122 -12.199 1.00 89.31 68 GLN A C 1
ATOM 533 O O . GLN A 1 68 ? 18.123 -13.334 -12.001 1.00 89.31 68 GLN A O 1
ATOM 538 N N . GLY A 1 69 ? 18.428 -11.603 -13.417 1.00 80.06 69 GLY A N 1
ATOM 539 C CA . GLY A 1 69 ? 18.628 -12.414 -14.617 1.00 80.06 69 GLY A CA 1
ATOM 540 C C . GLY A 1 69 ? 19.976 -13.137 -14.630 1.00 80.06 69 GLY A C 1
ATOM 541 O O . GLY A 1 69 ? 20.771 -13.016 -13.701 1.00 80.06 69 GLY A O 1
ATOM 542 N N . GLY A 1 70 ? 20.236 -13.905 -15.688 1.00 70.62 70 GLY A N 1
ATOM 543 C CA . GLY A 1 70 ? 21.480 -14.650 -15.840 1.00 70.62 70 GLY A CA 1
ATOM 544 C C . GLY A 1 70 ? 22.499 -14.058 -16.812 1.00 70.62 70 GLY A C 1
ATOM 545 O O . GLY A 1 70 ? 22.121 -13.461 -17.817 1.00 70.62 70 GLY A O 1
ATOM 546 N N . SER A 1 71 ? 23.794 -14.259 -16.535 1.00 55.25 71 SER A N 1
ATOM 547 C CA . SER A 1 71 ? 24.892 -13.823 -17.417 1.00 55.25 71 SER A CA 1
ATOM 548 C C . SER A 1 71 ? 24.961 -14.664 -18.700 1.00 55.25 71 SER A C 1
ATOM 550 O O . SER A 1 71 ? 25.071 -15.892 -18.638 1.00 55.25 71 SER A O 1
ATOM 552 N N . GLY A 1 72 ? 24.915 -13.991 -19.854 1.00 49.59 72 GLY A N 1
ATOM 553 C CA . GLY A 1 72 ? 25.178 -14.588 -21.164 1.00 49.59 72 GLY A CA 1
ATOM 554 C C . GLY A 1 72 ? 26.651 -14.599 -21.546 1.00 49.59 72 GLY A C 1
ATOM 555 O O . GLY A 1 72 ? 27.452 -13.821 -21.033 1.00 49.59 72 GLY A O 1
ATOM 556 N N . TYR A 1 73 ? 27.018 -15.518 -22.439 1.00 40.34 73 TYR A N 1
ATOM 557 C CA . TYR A 1 73 ? 28.362 -15.587 -23.010 1.00 40.34 73 TYR A CA 1
ATOM 558 C C . TYR A 1 73 ? 28.527 -14.456 -24.035 1.00 40.34 73 TYR A C 1
ATOM 560 O O . TYR A 1 73 ? 27.676 -14.340 -24.911 1.00 40.34 73 TYR A O 1
ATOM 568 N N . GLY A 1 74 ? 29.605 -13.660 -23.956 1.00 42.84 74 GLY A N 1
ATOM 569 C CA . GLY A 1 74 ? 29.968 -12.736 -25.045 1.00 42.84 74 GLY A CA 1
ATOM 570 C C . GLY A 1 74 ? 30.510 -11.354 -24.665 1.00 42.84 74 GLY A C 1
ATOM 571 O O . GLY A 1 74 ? 29.950 -10.352 -25.088 1.00 42.84 74 GLY A O 1
ATOM 572 N N . SER A 1 75 ? 31.616 -11.277 -23.916 1.00 33.62 75 SER A N 1
ATOM 573 C CA . SER A 1 75 ? 32.742 -10.353 -24.185 1.00 33.62 75 SER A CA 1
ATOM 574 C C . SER A 1 75 ? 33.806 -10.511 -23.099 1.00 33.62 75 SER A C 1
ATOM 576 O O . SER A 1 75 ? 33.623 -10.090 -21.962 1.00 33.62 75 SER A O 1
ATOM 578 N N . THR A 1 76 ? 34.910 -11.172 -23.456 1.00 37.69 76 THR A N 1
ATOM 579 C CA . THR A 1 76 ? 36.233 -11.056 -22.812 1.00 37.69 76 THR A CA 1
ATOM 580 C C . THR A 1 76 ? 36.231 -10.858 -21.287 1.00 37.69 76 THR A C 1
ATOM 582 O O . THR A 1 76 ? 36.407 -9.745 -20.801 1.00 37.69 76 THR A O 1
ATOM 585 N N . GLY A 1 77 ? 36.070 -11.939 -20.519 1.00 39.69 77 GLY A N 1
ATOM 586 C CA . GLY A 1 77 ? 36.549 -12.018 -19.129 1.00 39.69 77 GLY A CA 1
ATOM 587 C C . GLY A 1 77 ? 35.922 -11.085 -18.081 1.00 39.69 77 GLY A C 1
ATOM 588 O O . GLY A 1 77 ? 36.287 -11.201 -16.915 1.00 39.69 77 GLY A O 1
ATOM 589 N N . ASN A 1 78 ? 34.969 -10.220 -18.436 1.00 42.38 78 ASN A N 1
ATOM 590 C CA . ASN A 1 78 ? 34.278 -9.337 -17.500 1.00 42.38 78 ASN A CA 1
ATOM 591 C C . ASN A 1 78 ? 32.802 -9.735 -17.397 1.0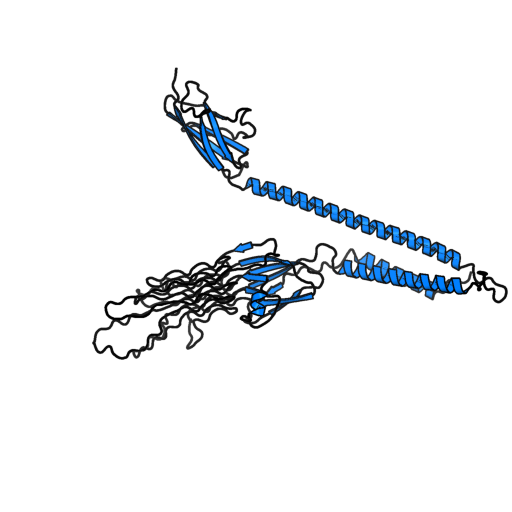0 42.38 78 ASN A C 1
ATOM 593 O O . ASN A 1 78 ? 32.094 -9.779 -18.399 1.00 42.38 78 ASN A O 1
ATOM 597 N N . ARG A 1 79 ? 32.327 -10.001 -16.172 1.00 48.19 79 ARG A N 1
ATOM 598 C CA . ARG A 1 79 ? 30.911 -10.227 -15.814 1.00 48.19 79 ARG A CA 1
ATOM 599 C C . ARG A 1 79 ? 30.087 -8.936 -15.983 1.00 48.19 79 ARG A C 1
ATOM 601 O O . ARG A 1 79 ? 29.549 -8.407 -15.015 1.00 48.19 79 ARG A O 1
ATOM 608 N N . ALA A 1 80 ? 30.071 -8.363 -17.182 1.00 44.69 80 ALA A N 1
ATOM 609 C CA . ALA A 1 80 ? 29.507 -7.048 -17.435 1.00 44.69 80 ALA A CA 1
ATOM 610 C C . ALA A 1 80 ? 27.969 -7.109 -17.504 1.00 44.69 80 ALA A C 1
ATOM 612 O O . ALA A 1 80 ? 27.408 -7.703 -18.418 1.00 44.69 80 ALA A O 1
ATOM 613 N N . ASN A 1 81 ? 27.330 -6.440 -16.538 1.00 55.38 81 ASN A N 1
ATOM 614 C CA . ASN A 1 81 ? 25.933 -5.989 -16.509 1.00 55.38 81 ASN A CA 1
ATOM 615 C C . ASN A 1 81 ? 24.863 -7.089 -16.555 1.00 55.38 81 ASN A C 1
ATOM 617 O O . ASN A 1 81 ? 24.286 -7.368 -17.600 1.00 55.38 81 ASN A O 1
ATOM 621 N N . ILE A 1 82 ? 24.553 -7.661 -15.390 1.00 73.75 82 ILE A N 1
ATOM 622 C CA . ILE A 1 82 ? 23.398 -8.544 -15.223 1.00 73.75 82 ILE A CA 1
ATOM 623 C C . ILE A 1 82 ? 22.171 -7.687 -14.887 1.00 73.75 82 ILE A C 1
ATOM 625 O O . ILE A 1 82 ? 22.233 -6.847 -13.989 1.00 73.75 82 ILE A O 1
ATOM 629 N N . GLY A 1 83 ? 21.062 -7.883 -15.600 1.00 81.12 83 GLY A N 1
ATOM 630 C CA . GLY A 1 83 ? 19.807 -7.199 -15.315 1.00 81.12 83 GLY A CA 1
ATOM 631 C C . GLY A 1 83 ? 19.268 -7.583 -13.940 1.00 81.12 83 GLY A C 1
ATOM 632 O O . GLY A 1 83 ? 18.864 -8.726 -13.708 1.00 81.12 83 GLY A O 1
ATOM 633 N N . GLU A 1 84 ? 19.249 -6.617 -13.025 1.00 91.00 84 GLU A N 1
ATOM 634 C CA . GLU A 1 84 ? 18.629 -6.770 -11.712 1.00 91.00 84 GLU A CA 1
ATOM 635 C C . GLU A 1 84 ? 17.111 -6.913 -11.830 1.00 91.00 84 GLU A C 1
ATOM 637 O O . GLU A 1 84 ? 16.471 -6.330 -12.708 1.00 91.00 84 GLU A O 1
ATOM 642 N N . GLY A 1 85 ? 16.517 -7.684 -10.923 1.00 94.19 85 GLY A N 1
ATOM 643 C CA . GLY A 1 85 ? 15.068 -7.685 -10.779 1.00 94.19 85 GLY A CA 1
ATOM 644 C C . GLY A 1 85 ? 14.589 -6.391 -10.127 1.00 94.19 85 GLY A C 1
ATOM 645 O O . GLY A 1 85 ? 15.247 -5.843 -9.239 1.00 94.19 85 GLY A O 1
ATOM 646 N N . GLY A 1 86 ? 13.425 -5.916 -10.554 1.00 97.75 86 GLY A N 1
ATOM 647 C CA . GLY A 1 86 ? 12.802 -4.723 -10.013 1.00 97.75 86 GLY A CA 1
ATOM 648 C C . GLY A 1 86 ? 12.479 -4.882 -8.527 1.00 97.75 86 GLY A C 1
ATOM 649 O O . GLY A 1 86 ? 12.003 -5.923 -8.074 1.00 97.75 86 GLY A O 1
ATOM 650 N N . SER A 1 87 ? 12.721 -3.827 -7.758 1.00 98.50 87 SER A N 1
ATOM 651 C CA . SER A 1 87 ? 12.280 -3.694 -6.367 1.00 98.50 87 SER A CA 1
ATOM 652 C C . SER A 1 87 ? 10.749 -3.712 -6.227 1.00 98.50 87 SER A C 1
ATOM 654 O O . SER A 1 87 ? 10.027 -3.218 -7.101 1.00 98.50 87 SER A O 1
ATOM 656 N N . GLY A 1 88 ? 10.260 -4.248 -5.106 1.00 98.44 88 GLY A N 1
ATOM 657 C CA . GLY A 1 88 ? 8.845 -4.214 -4.731 1.00 98.44 88 GLY A CA 1
ATOM 658 C C . GLY A 1 88 ? 8.387 -2.824 -4.277 1.00 98.44 88 GLY A C 1
ATOM 659 O O . GLY A 1 88 ? 9.197 -1.996 -3.855 1.00 98.44 88 GLY A O 1
ATOM 660 N N . ALA A 1 89 ? 7.088 -2.556 -4.372 1.00 98.44 89 ALA A N 1
ATOM 661 C CA . ALA A 1 89 ? 6.489 -1.286 -3.971 1.00 98.44 89 ALA A CA 1
ATOM 662 C C . ALA A 1 89 ? 6.374 -1.164 -2.448 1.00 98.44 89 ALA A C 1
ATOM 664 O O . ALA A 1 89 ? 6.395 -2.170 -1.739 1.00 98.44 89 ALA A O 1
ATOM 665 N N . TYR A 1 90 ? 6.179 0.063 -1.971 1.00 98.56 90 TYR A N 1
ATOM 666 C CA . TYR A 1 90 ? 5.723 0.362 -0.615 1.00 98.56 90 TYR A CA 1
ATOM 667 C C . TYR A 1 90 ? 4.320 0.966 -0.658 1.00 98.56 90 TYR A C 1
ATOM 669 O O . TYR A 1 90 ? 4.034 1.807 -1.515 1.00 98.56 90 TYR A O 1
ATOM 677 N N . VAL A 1 91 ? 3.458 0.531 0.257 1.00 97.81 91 VAL A N 1
ATOM 678 C CA . VAL A 1 91 ? 2.111 1.074 0.449 1.00 97.81 91 VAL A CA 1
ATOM 679 C C . VAL A 1 91 ? 1.860 1.242 1.936 1.00 97.81 91 VAL A C 1
ATOM 681 O O . VAL A 1 91 ? 2.088 0.316 2.715 1.00 97.81 91 VAL A O 1
ATOM 684 N N . LYS A 1 92 ? 1.351 2.407 2.315 1.00 95.94 92 LYS A N 1
ATOM 685 C CA . LYS A 1 92 ? 0.942 2.725 3.676 1.00 95.94 92 LYS A CA 1
ATOM 686 C C . LYS A 1 92 ? -0.446 3.338 3.686 1.00 95.94 92 LYS A C 1
ATOM 688 O O . LYS A 1 92 ? -0.813 4.067 2.768 1.00 95.94 92 LYS A O 1
ATOM 693 N N . GLY A 1 93 ? -1.200 3.054 4.738 1.00 88.62 93 GLY A N 1
ATOM 694 C CA . GLY A 1 93 ? -2.466 3.721 5.013 1.00 88.62 93 GLY A CA 1
ATOM 695 C C . GLY A 1 93 ? -3.105 3.224 6.300 1.00 88.62 93 GLY A C 1
ATOM 696 O O . GLY A 1 93 ? -2.811 2.123 6.772 1.00 88.62 93 GLY A O 1
ATOM 697 N N . SER A 1 94 ? -3.981 4.047 6.866 1.00 87.19 94 SER A N 1
ATOM 698 C CA . SER A 1 94 ? -4.844 3.664 7.978 1.00 87.19 94 SER A CA 1
ATOM 699 C C . SER A 1 94 ? -6.128 3.058 7.426 1.00 87.19 94 SER A C 1
ATOM 701 O O . SER A 1 94 ? -6.878 3.743 6.736 1.00 87.19 94 SER A O 1
ATOM 703 N N . ILE A 1 95 ? -6.374 1.783 7.717 1.00 90.00 95 ILE A N 1
ATOM 704 C CA . ILE A 1 95 ? -7.486 0.999 7.172 1.00 90.00 95 ILE A CA 1
ATOM 705 C C . ILE A 1 95 ? -8.518 0.770 8.283 1.00 90.00 95 ILE A C 1
ATOM 707 O O . ILE A 1 95 ? -8.117 0.332 9.368 1.00 90.00 95 ILE A O 1
ATOM 711 N N . PRO A 1 96 ? -9.816 1.039 8.049 1.00 86.75 96 PRO A N 1
ATOM 712 C CA . PRO A 1 96 ? -10.859 0.690 9.004 1.00 86.75 96 PRO A CA 1
ATOM 713 C C . PRO A 1 96 ? -10.974 -0.832 9.140 1.00 86.75 96 PRO A C 1
ATOM 715 O O . PRO A 1 96 ? -10.890 -1.573 8.158 1.00 86.75 96 PRO A O 1
ATOM 718 N N . VAL A 1 97 ? -11.170 -1.307 10.364 1.00 88.94 97 VAL A N 1
ATOM 719 C CA . VAL A 1 97 ? -11.287 -2.732 10.687 1.00 88.94 97 VAL A CA 1
ATOM 720 C C . VAL A 1 97 ? -12.448 -2.979 11.636 1.00 88.94 97 VAL A C 1
ATOM 722 O O . VAL A 1 97 ? -12.888 -2.089 12.355 1.00 88.94 97 VAL A O 1
ATOM 725 N N . VAL A 1 98 ? -12.944 -4.214 11.637 1.00 85.81 98 VAL A N 1
ATOM 726 C CA . VAL A 1 98 ? -13.968 -4.656 12.584 1.00 85.81 98 VAL A CA 1
ATOM 727 C C . VAL A 1 98 ? -13.268 -5.298 13.786 1.00 85.81 98 VAL A C 1
ATOM 729 O O . VAL A 1 98 ? -12.540 -6.279 13.589 1.00 85.81 98 VAL A O 1
ATOM 732 N N . PRO A 1 99 ? -13.480 -4.802 15.019 1.00 83.88 99 PRO A N 1
ATOM 733 C CA . PRO A 1 99 ? -12.940 -5.430 16.218 1.00 83.88 99 PRO A CA 1
ATOM 734 C C . PRO A 1 99 ? -13.277 -6.924 16.307 1.00 83.88 99 PRO A C 1
ATOM 736 O O . PRO A 1 99 ? -14.401 -7.341 16.031 1.00 83.88 99 PRO A O 1
ATOM 739 N N . GLY A 1 100 ? -12.295 -7.748 16.675 1.00 84.06 100 GLY A N 1
ATOM 740 C CA . GLY A 1 100 ? -12.436 -9.204 16.775 1.00 84.06 100 GLY A CA 1
ATOM 741 C C . GLY A 1 100 ? -12.369 -9.962 15.441 1.00 84.06 100 GLY A C 1
ATOM 742 O O . GLY A 1 100 ? -12.248 -11.192 15.459 1.00 84.06 100 GLY A O 1
ATOM 743 N N . ALA A 1 101 ? -12.406 -9.274 14.292 1.00 90.50 101 ALA A N 1
ATOM 744 C CA . ALA A 1 101 ? -12.283 -9.911 12.983 1.00 90.50 101 ALA A CA 1
ATOM 745 C C . ALA A 1 101 ? -10.884 -10.505 12.758 1.00 90.50 101 ALA A C 1
ATOM 747 O O . ALA A 1 101 ? -9.890 -10.062 13.331 1.00 90.50 101 ALA A O 1
ATOM 748 N N . THR A 1 102 ? -10.796 -11.513 11.890 1.00 96.06 102 THR A N 1
ATOM 749 C CA . THR A 1 102 ? -9.514 -12.107 11.480 1.00 96.06 102 THR A CA 1
ATOM 750 C C . THR A 1 102 ? -9.082 -11.539 10.135 1.00 96.06 102 THR A C 1
ATOM 752 O O . THR A 1 102 ? -9.836 -11.596 9.165 1.00 96.06 102 THR A O 1
ATOM 755 N N . LEU A 1 103 ? -7.855 -11.030 10.074 1.00 98.12 103 LEU A N 1
ATOM 756 C CA . LEU A 1 103 ? -7.186 -10.605 8.851 1.00 98.12 103 LEU A CA 1
ATOM 757 C C . LEU A 1 103 ? -6.179 -11.668 8.409 1.00 98.12 103 LEU A C 1
ATOM 759 O O . LEU A 1 103 ? -5.484 -12.274 9.229 1.00 98.12 103 LEU A O 1
ATOM 763 N N . TYR A 1 104 ? -6.084 -11.871 7.099 1.00 98.56 104 TYR A N 1
ATOM 764 C CA . TYR A 1 104 ? -5.177 -12.830 6.478 1.00 98.56 104 TYR A CA 1
ATOM 765 C C . TYR A 1 104 ? -4.050 -12.077 5.780 1.00 98.56 104 TYR A C 1
ATOM 767 O O . TYR A 1 104 ? -4.301 -11.220 4.933 1.00 98.56 104 TYR A O 1
ATOM 775 N N . ILE A 1 105 ? -2.816 -12.397 6.149 1.00 98.69 105 ILE A N 1
ATOM 776 C CA . ILE A 1 105 ? -1.603 -11.691 5.752 1.00 98.69 105 ILE A CA 1
ATOM 777 C C . ILE A 1 105 ? -0.816 -12.565 4.778 1.00 98.69 105 ILE A C 1
ATOM 779 O O . ILE A 1 105 ? -0.395 -13.675 5.115 1.00 98.69 105 ILE A O 1
ATOM 783 N N . TYR A 1 106 ? -0.594 -12.048 3.573 1.00 98.69 106 TYR A N 1
ATOM 784 C CA . TYR A 1 106 ? 0.191 -12.700 2.530 1.00 98.69 106 TYR A CA 1
ATOM 785 C C . TYR A 1 106 ? 1.410 -11.831 2.277 1.00 98.69 106 TYR A C 1
ATOM 787 O O . TYR A 1 106 ? 1.297 -10.760 1.695 1.00 98.69 106 TYR A O 1
ATOM 795 N N . VAL A 1 107 ? 2.581 -12.264 2.737 1.00 98.81 107 VAL A N 1
ATOM 796 C CA . VAL A 1 107 ? 3.832 -11.524 2.538 1.00 98.81 107 VAL A CA 1
ATOM 797 C C . VAL A 1 107 ? 4.538 -12.035 1.287 1.00 98.81 107 VAL A C 1
ATOM 799 O O . VAL A 1 107 ? 4.802 -13.226 1.182 1.00 98.81 107 VAL A O 1
ATOM 802 N N . GLY A 1 108 ? 4.859 -11.156 0.341 1.00 98.50 108 GLY A N 1
ATOM 803 C CA . GLY A 1 108 ? 5.412 -11.538 -0.957 1.00 98.50 108 GLY A CA 1
ATOM 804 C C . GLY A 1 108 ? 6.805 -12.158 -0.872 1.00 98.50 108 GLY A C 1
ATOM 805 O O . GLY A 1 108 ? 7.709 -11.628 -0.224 1.00 98.50 108 GLY A O 1
ATOM 806 N N . GLY A 1 109 ? 7.017 -13.269 -1.571 1.00 98.06 109 GLY A N 1
ATOM 807 C CA . GLY A 1 109 ? 8.346 -13.849 -1.746 1.00 98.06 109 GLY A CA 1
ATOM 808 C C . GLY A 1 109 ? 9.185 -13.047 -2.744 1.00 98.06 109 GLY A C 1
ATOM 809 O O . GLY A 1 109 ? 8.658 -12.491 -3.707 1.00 98.06 109 GLY A O 1
ATOM 810 N N . ARG A 1 110 ? 10.508 -13.014 -2.553 1.00 96.69 110 ARG A N 1
ATOM 811 C CA . ARG A 1 110 ? 11.441 -12.561 -3.591 1.00 96.69 110 ARG A CA 1
ATOM 812 C C . ARG A 1 110 ? 11.411 -13.553 -4.761 1.00 96.69 110 ARG A C 1
ATOM 814 O O . ARG A 1 110 ? 11.405 -14.759 -4.522 1.00 96.69 110 ARG A O 1
ATOM 821 N N . GLY A 1 111 ? 11.439 -13.061 -5.997 1.00 94.00 111 GLY A N 1
ATOM 822 C CA . GLY A 1 111 ? 11.699 -13.899 -7.169 1.00 94.00 111 GLY A CA 1
ATOM 823 C C . GLY A 1 111 ? 13.112 -14.485 -7.124 1.00 94.00 111 GLY A C 1
ATOM 824 O O . GLY A 1 111 ? 14.060 -13.806 -6.714 1.00 94.00 111 GLY A O 1
ATOM 825 N N . LEU A 1 112 ? 13.272 -15.749 -7.515 1.00 87.75 112 LEU A N 1
ATOM 826 C CA . LEU A 1 112 ? 14.577 -16.402 -7.437 1.00 87.75 112 LEU A CA 1
ATOM 827 C C . LEU A 1 112 ? 15.536 -15.856 -8.515 1.00 87.75 112 LEU A C 1
ATOM 829 O O . LEU A 1 112 ? 15.122 -15.694 -9.670 1.00 87.75 112 LEU A O 1
ATOM 833 N N . PRO A 1 113 ? 16.794 -15.525 -8.148 1.00 74.31 113 PRO A N 1
ATOM 834 C CA . PRO A 1 113 ? 17.829 -15.125 -9.100 1.00 74.31 113 PRO A CA 1
ATOM 835 C C . PRO A 1 113 ? 18.394 -16.333 -9.869 1.00 74.31 113 PRO A C 1
ATOM 837 O O . PRO A 1 113 ? 18.180 -17.479 -9.471 1.00 74.31 113 PRO A O 1
ATOM 840 N N . GLN A 1 114 ? 19.186 -16.075 -10.921 1.00 63.47 114 GLN A N 1
ATOM 841 C CA . GLN A 1 114 ? 19.997 -17.107 -11.583 1.00 63.47 114 GLN A CA 1
ATOM 842 C C . GLN A 1 114 ? 20.829 -17.902 -10.554 1.00 63.47 114 GLN A C 1
ATOM 844 O O . GLN A 1 114 ? 21.548 -17.327 -9.737 1.00 63.47 114 GLN A O 1
ATOM 849 N N . GLY A 1 115 ? 20.747 -19.235 -10.625 1.00 52.50 115 GLY A N 1
ATOM 850 C CA . GLY A 1 115 ? 21.391 -20.161 -9.692 1.00 52.50 115 GLY A CA 1
ATOM 851 C C . GLY A 1 115 ? 22.898 -19.975 -9.545 1.00 52.50 115 GLY A C 1
ATOM 852 O O . GLY A 1 115 ? 23.656 -20.184 -10.491 1.00 52.50 115 GLY A O 1
ATOM 853 N N . VAL A 1 116 ? 23.343 -19.699 -8.322 1.00 42.47 116 VAL A N 1
ATOM 854 C CA . VAL A 1 116 ? 24.714 -19.984 -7.899 1.00 42.47 116 VAL A CA 1
ATOM 855 C C . VAL A 1 116 ? 24.698 -21.418 -7.357 1.00 42.47 116 VAL A C 1
ATOM 857 O O . VAL A 1 116 ? 24.231 -21.653 -6.249 1.00 42.47 116 VAL A O 1
ATOM 860 N N . ASN A 1 117 ? 25.163 -22.375 -8.169 1.00 41.66 117 ASN A N 1
ATOM 861 C CA . ASN A 1 117 ? 25.403 -23.791 -7.833 1.00 41.66 117 ASN A CA 1
ATOM 862 C C . ASN A 1 117 ? 24.176 -24.690 -7.553 1.00 41.66 117 ASN A C 1
ATOM 864 O O . ASN A 1 117 ? 23.950 -25.095 -6.415 1.00 41.66 117 ASN A O 1
ATOM 868 N N . GLY A 1 118 ? 23.447 -25.131 -8.585 1.00 38.44 118 GLY A N 1
ATOM 869 C CA . GLY A 1 118 ? 22.472 -26.214 -8.400 1.00 38.44 118 GLY A CA 1
ATOM 870 C C . GLY A 1 118 ? 21.953 -26.837 -9.693 1.00 38.44 118 GLY A C 1
ATOM 871 O O . GLY A 1 118 ? 21.476 -26.140 -10.582 1.00 38.44 118 GLY A O 1
ATOM 872 N N . ASN A 1 119 ? 22.033 -28.164 -9.779 1.00 41.03 119 ASN A N 1
ATOM 873 C CA . ASN A 1 119 ? 21.293 -28.981 -10.739 1.00 41.03 119 ASN A CA 1
ATOM 874 C C . ASN A 1 119 ? 19.776 -28.793 -10.511 1.00 41.03 119 ASN A C 1
ATOM 876 O O . ASN A 1 119 ? 19.306 -29.066 -9.412 1.00 41.03 119 ASN A O 1
ATOM 880 N N . GLY A 1 120 ? 19.009 -28.433 -11.548 1.00 47.91 120 GLY A N 1
ATOM 881 C CA . GLY A 1 120 ? 17.566 -28.723 -11.614 1.00 47.91 120 GLY A CA 1
ATOM 882 C C . GLY A 1 120 ? 16.560 -27.629 -11.193 1.00 47.91 120 GLY A C 1
ATOM 883 O O . GLY A 1 120 ? 16.737 -26.897 -10.229 1.00 47.91 120 GLY A O 1
ATOM 884 N N . SER A 1 121 ? 15.489 -27.559 -11.997 1.00 43.50 121 SER A N 1
ATOM 885 C CA . SER A 1 121 ? 14.108 -27.047 -11.819 1.00 43.50 121 SER A CA 1
ATOM 886 C C . SER A 1 121 ? 13.740 -25.752 -11.070 1.00 43.50 121 SER A C 1
ATOM 888 O O . SER A 1 121 ? 12.691 -25.221 -11.424 1.00 43.50 121 SER A O 1
ATOM 890 N N . ASP A 1 122 ? 14.517 -25.167 -10.161 1.00 51.69 122 ASP A N 1
ATOM 891 C CA . ASP A 1 122 ? 14.023 -24.039 -9.326 1.00 51.69 122 ASP A CA 1
ATOM 892 C C . ASP A 1 122 ? 14.648 -22.672 -9.653 1.00 51.69 122 ASP A C 1
ATOM 894 O O . ASP A 1 122 ? 14.367 -21.663 -9.016 1.00 51.69 122 ASP A O 1
ATOM 898 N N . LEU A 1 123 ? 15.467 -22.602 -10.701 1.00 59.69 123 LEU A N 1
ATOM 899 C CA . LEU A 1 123 ? 16.351 -21.458 -10.967 1.00 59.69 123 LEU A CA 1
ATOM 900 C C . LEU A 1 123 ? 15.673 -20.199 -11.546 1.00 59.69 123 LEU A C 1
ATOM 902 O O . LEU A 1 123 ? 16.362 -19.230 -11.850 1.00 59.69 123 LEU A O 1
ATOM 906 N N . THR A 1 124 ? 14.352 -20.210 -11.747 1.00 74.75 124 THR A N 1
ATOM 907 C CA . THR A 1 124 ? 13.599 -19.089 -12.351 1.00 74.75 124 THR A CA 1
ATOM 908 C C . THR A 1 124 ? 12.232 -18.861 -11.708 1.00 74.75 124 THR A C 1
ATOM 910 O O . THR A 1 124 ? 11.381 -18.168 -12.270 1.00 74.75 124 THR A O 1
ATOM 913 N N . THR A 1 125 ? 11.985 -19.471 -10.548 1.00 88.56 125 THR A N 1
ATOM 914 C CA . THR A 1 125 ? 10.664 -19.460 -9.918 1.00 88.56 125 THR A CA 1
ATOM 915 C C . THR A 1 125 ? 10.295 -18.054 -9.449 1.00 88.56 125 THR A C 1
ATOM 917 O O . THR A 1 125 ? 11.103 -17.341 -8.844 1.00 88.56 125 THR A O 1
ATOM 920 N N . GLY A 1 126 ? 9.066 -17.646 -9.753 1.00 92.69 126 GLY A N 1
ATOM 921 C CA . GLY A 1 126 ? 8.487 -16.412 -9.249 1.00 92.69 126 GLY A CA 1
ATOM 922 C C . GLY A 1 126 ? 8.331 -16.435 -7.730 1.00 92.69 126 GLY A C 1
ATOM 923 O O . GLY A 1 126 ? 8.203 -17.483 -7.098 1.00 92.69 126 GLY A O 1
ATOM 924 N N . GLY A 1 127 ? 8.350 -15.253 -7.131 1.00 95.94 127 GLY A N 1
ATOM 925 C CA . GLY A 1 127 ? 8.134 -15.059 -5.712 1.00 95.94 127 GLY A CA 1
ATOM 926 C C . GLY A 1 127 ? 6.732 -15.491 -5.294 1.00 95.94 127 GLY A C 1
ATOM 927 O O . GLY A 1 127 ? 5.746 -15.235 -5.987 1.00 95.94 127 GLY A O 1
ATOM 928 N N . TRP A 1 128 ? 6.642 -16.139 -4.135 1.00 97.19 128 TRP A N 1
ATOM 929 C CA . TRP A 1 128 ? 5.372 -16.564 -3.548 1.00 97.19 128 TRP A CA 1
ATOM 930 C C . TRP A 1 128 ? 4.395 -15.389 -3.373 1.00 97.19 128 TRP A C 1
ATOM 932 O O . TRP A 1 128 ? 4.822 -14.269 -3.109 1.00 97.19 128 TRP A O 1
ATOM 942 N N . ASN A 1 129 ? 3.092 -15.663 -3.490 1.00 97.88 129 ASN A N 1
ATOM 943 C CA . ASN A 1 129 ? 2.014 -14.686 -3.705 1.00 97.88 129 ASN A CA 1
ATOM 944 C C . ASN A 1 129 ? 2.067 -14.007 -5.088 1.00 97.88 129 ASN A C 1
ATOM 946 O O . ASN A 1 129 ? 1.962 -12.787 -5.219 1.00 97.88 129 ASN A O 1
ATOM 950 N N . GLY A 1 130 ? 2.244 -14.836 -6.124 1.00 96.69 130 GLY A N 1
ATOM 951 C CA . GLY A 1 130 ? 1.843 -14.516 -7.495 1.00 96.69 130 GLY A CA 1
ATOM 952 C C . GLY A 1 130 ? 2.920 -14.025 -8.455 1.00 96.69 130 GLY A C 1
ATOM 953 O O . GLY A 1 130 ? 2.567 -13.579 -9.544 1.00 96.69 130 GLY A O 1
ATOM 954 N N . GLY A 1 131 ? 4.205 -14.072 -8.104 1.00 97.31 131 GLY A N 1
ATOM 955 C CA . GLY A 1 131 ? 5.275 -13.717 -9.038 1.00 97.31 131 GLY A CA 1
ATOM 956 C C . GLY A 1 131 ? 5.304 -14.661 -10.245 1.00 97.31 131 GLY A C 1
ATOM 957 O O . GLY A 1 131 ? 5.149 -15.874 -10.097 1.00 97.31 131 GLY A O 1
ATOM 958 N N . GLY A 1 132 ? 5.501 -14.121 -11.448 1.00 93.69 132 GLY A N 1
ATOM 959 C CA . GLY A 1 132 ? 5.657 -14.917 -12.665 1.00 93.69 132 GLY A CA 1
ATOM 960 C C . GLY A 1 132 ? 7.028 -15.588 -12.729 1.00 93.69 132 GLY A C 1
ATOM 961 O O . GLY A 1 132 ? 8.026 -15.024 -12.285 1.00 93.69 132 GLY A O 1
ATOM 962 N N . ASN A 1 133 ? 7.116 -16.779 -13.313 1.00 90.81 133 ASN A N 1
ATOM 963 C CA . ASN A 1 133 ? 8.404 -17.439 -13.516 1.00 90.81 133 ASN A CA 1
ATOM 964 C C . ASN A 1 133 ? 9.197 -16.737 -14.623 1.00 90.81 133 ASN A C 1
ATOM 966 O O . ASN A 1 133 ? 8.632 -16.351 -15.645 1.00 90.81 133 ASN A O 1
ATOM 970 N N . GLY A 1 134 ? 10.510 -16.622 -14.461 1.00 85.44 134 GLY A N 1
ATOM 971 C CA . GLY A 1 134 ? 11.399 -16.329 -15.578 1.00 85.44 134 GLY A CA 1
ATOM 972 C C . GLY A 1 134 ? 11.506 -17.535 -16.513 1.00 85.44 134 GLY A C 1
ATOM 973 O O . GLY A 1 134 ? 11.230 -18.678 -16.124 1.00 85.44 134 GLY A O 1
ATOM 974 N N . ASN A 1 135 ? 11.908 -17.302 -17.758 1.00 79.69 135 ASN A N 1
ATOM 975 C CA . ASN A 1 135 ? 12.076 -18.391 -18.712 1.00 79.69 135 ASN A CA 1
ATOM 976 C C . ASN A 1 135 ? 13.352 -19.198 -18.411 1.00 79.69 135 ASN A C 1
ATOM 978 O O . ASN A 1 135 ? 14.414 -18.639 -18.118 1.00 79.69 135 ASN A O 1
ATOM 982 N N . LYS A 1 136 ? 13.238 -20.522 -18.552 1.00 68.25 136 LYS A N 1
ATOM 983 C CA . LYS A 1 136 ? 14.369 -21.453 -18.574 1.00 68.25 136 LYS A CA 1
ATOM 984 C C . LYS A 1 136 ? 14.764 -21.696 -20.024 1.00 68.25 136 LYS A C 1
ATOM 986 O O . LYS A 1 136 ? 13.897 -21.968 -20.846 1.00 68.25 136 LYS A O 1
ATOM 991 N N . ASN A 1 137 ? 16.053 -21.625 -20.334 1.00 58.06 137 ASN A N 1
ATOM 992 C CA . ASN A 1 137 ? 16.584 -22.167 -21.580 1.00 58.06 137 ASN A CA 1
ATOM 993 C C . ASN A 1 137 ? 17.579 -23.276 -21.247 1.00 58.06 137 ASN A C 1
ATOM 995 O O . ASN A 1 137 ? 18.636 -23.014 -20.672 1.00 58.06 137 ASN A O 1
ATOM 999 N N . TYR A 1 138 ? 17.217 -24.517 -21.576 1.00 48.78 138 TYR A N 1
ATOM 1000 C CA . TYR A 1 138 ? 18.092 -25.675 -21.426 1.00 48.78 138 TYR A CA 1
ATOM 1001 C C . TYR A 1 138 ? 18.959 -25.787 -22.680 1.00 48.78 138 TYR A C 1
ATOM 1003 O O . TYR A 1 138 ? 18.450 -26.058 -23.765 1.00 48.78 138 TYR A O 1
ATOM 1011 N N . TYR A 1 139 ? 20.266 -25.566 -22.549 1.00 45.12 139 TYR A N 1
ATOM 1012 C CA . TYR A 1 139 ? 21.203 -25.839 -23.634 1.00 45.12 139 TYR A CA 1
ATOM 1013 C C . TYR A 1 139 ? 21.867 -27.196 -23.380 1.00 45.12 139 TYR A C 1
ATOM 1015 O O . TYR A 1 139 ? 22.587 -27.358 -22.398 1.00 45.12 139 TYR A O 1
ATOM 1023 N N . TYR A 1 140 ? 21.620 -28.179 -24.248 1.00 36.22 140 TYR A N 1
ATOM 1024 C CA . TYR A 1 140 ? 22.312 -29.471 -24.228 1.00 36.22 140 TYR A CA 1
ATOM 1025 C C . TYR A 1 140 ? 23.450 -29.416 -25.255 1.00 36.22 140 TYR A C 1
ATOM 1027 O O . TYR A 1 140 ? 23.184 -29.426 -26.454 1.00 36.22 140 TYR A O 1
ATOM 1035 N N . TYR A 1 141 ? 24.712 -29.335 -24.818 1.00 41.66 141 TYR A N 1
ATOM 1036 C CA . TYR A 1 141 ? 25.859 -29.529 -25.715 1.00 41.66 141 TYR A CA 1
ATOM 1037 C C . TYR A 1 141 ? 26.552 -30.860 -25.432 1.00 41.66 141 TYR A C 1
ATOM 1039 O O . TYR A 1 141 ? 26.981 -31.135 -24.315 1.00 41.66 141 TYR A O 1
ATOM 1047 N N . TYR A 1 142 ? 26.737 -31.640 -26.497 1.00 37.53 142 TYR A N 1
ATOM 1048 C CA . TYR A 1 142 ? 27.572 -32.843 -26.580 1.00 37.53 142 TYR A CA 1
ATOM 1049 C C . TYR A 1 142 ? 29.081 -32.532 -26.669 1.00 37.53 142 TYR A C 1
ATOM 1051 O O . TYR A 1 142 ? 29.838 -33.295 -27.267 1.00 37.53 142 TYR A O 1
ATOM 1059 N N . TRP A 1 143 ? 29.561 -31.426 -26.094 1.00 34.53 143 TRP A N 1
ATOM 1060 C CA . TRP A 1 143 ? 30.981 -31.085 -26.188 1.00 34.53 143 TRP A CA 1
ATOM 1061 C C . TRP A 1 143 ? 31.561 -30.588 -24.865 1.00 34.53 143 TRP A C 1
ATOM 1063 O O . TRP 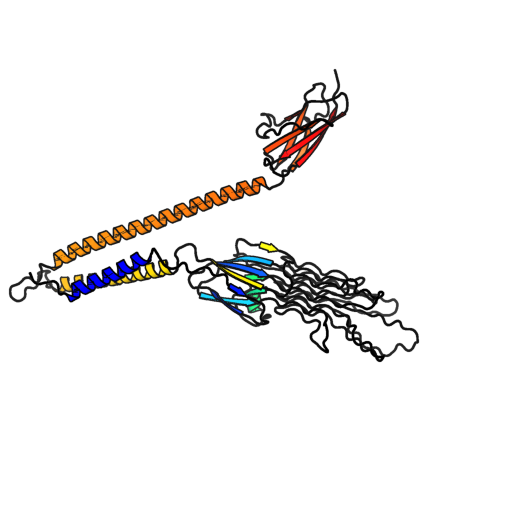A 1 143 ? 31.309 -29.477 -24.416 1.00 34.53 143 TRP A O 1
ATOM 1073 N N . THR A 1 144 ? 32.312 -31.501 -24.245 1.00 38.56 144 THR A N 1
ATOM 1074 C CA . THR A 1 144 ? 33.442 -31.287 -23.331 1.00 38.56 144 THR A CA 1
ATOM 1075 C C . THR A 1 144 ? 33.297 -30.170 -22.287 1.00 38.56 144 THR A C 1
ATOM 1077 O O . THR A 1 144 ? 33.656 -29.020 -22.518 1.00 38.56 144 THR A O 1
ATOM 1080 N N . SER A 1 145 ? 32.890 -30.570 -21.077 1.00 40.44 145 SER A N 1
ATOM 1081 C CA . SER A 1 145 ? 33.441 -30.077 -19.798 1.00 40.44 145 SER A CA 1
ATOM 1082 C C . SER A 1 145 ? 33.512 -28.556 -19.556 1.00 40.44 145 SER A C 1
ATOM 1084 O O . SER A 1 145 ? 34.448 -28.086 -18.910 1.00 40.44 145 SER A O 1
ATOM 1086 N N . ILE A 1 146 ? 32.509 -27.782 -19.984 1.00 40.56 146 ILE A N 1
ATOM 1087 C CA . ILE A 1 146 ? 32.268 -26.419 -19.472 1.00 40.56 146 ILE A CA 1
ATOM 1088 C C . ILE A 1 146 ? 30.874 -26.375 -18.831 1.00 40.56 146 ILE A C 1
ATOM 1090 O O . ILE A 1 146 ? 29.858 -26.193 -19.492 1.00 40.56 146 ILE A O 1
ATOM 1094 N N . SER A 1 147 ? 30.831 -26.575 -17.516 1.00 41.59 147 SER A N 1
ATOM 1095 C CA . SER A 1 147 ? 29.617 -26.904 -16.758 1.00 41.59 147 SER A CA 1
ATOM 1096 C C . SER A 1 147 ? 28.804 -25.721 -16.201 1.00 41.59 147 SER A C 1
ATOM 1098 O O . SER A 1 147 ? 28.028 -25.950 -15.283 1.00 41.59 147 SER A O 1
ATOM 1100 N N . ASN A 1 148 ? 28.953 -24.465 -16.656 1.00 42.69 148 ASN A N 1
ATOM 1101 C CA . ASN A 1 148 ? 28.524 -23.319 -15.818 1.00 42.69 148 ASN A CA 1
ATOM 1102 C C . ASN A 1 148 ? 27.754 -22.155 -16.487 1.00 42.69 148 ASN A C 1
ATOM 1104 O O . ASN A 1 148 ? 27.596 -21.118 -15.846 1.00 42.69 148 ASN A O 1
ATOM 1108 N N . TYR A 1 149 ? 27.249 -22.266 -17.722 1.00 47.47 149 TYR A N 1
ATOM 1109 C CA . TYR A 1 149 ? 26.607 -21.119 -18.400 1.00 47.47 149 TYR A CA 1
ATOM 1110 C C . TYR A 1 149 ? 25.123 -21.361 -18.715 1.00 47.47 149 TYR A C 1
ATOM 1112 O O . TYR A 1 149 ? 24.783 -21.976 -19.722 1.00 47.47 149 TYR A O 1
ATOM 1120 N N . HIS A 1 150 ? 24.230 -20.834 -17.868 1.00 52.34 150 HIS A N 1
ATOM 1121 C CA . HIS A 1 150 ? 22.774 -20.910 -18.049 1.00 52.34 150 HIS A CA 1
ATOM 1122 C C . HIS A 1 150 ? 22.175 -19.524 -18.290 1.00 52.34 150 HIS A C 1
ATOM 1124 O O . HIS A 1 150 ? 22.039 -18.740 -17.361 1.00 52.34 150 HIS A O 1
ATOM 1130 N N . ASN A 1 151 ? 21.751 -19.217 -19.510 1.00 58.22 151 ASN A N 1
ATOM 1131 C CA . ASN A 1 151 ? 21.006 -17.989 -19.783 1.00 58.22 151 ASN A CA 1
ATOM 1132 C C . ASN A 1 151 ? 19.555 -18.136 -19.326 1.00 58.22 151 ASN A C 1
ATOM 1134 O O . ASN A 1 151 ? 18.754 -18.756 -20.020 1.00 58.22 151 ASN A O 1
ATOM 1138 N N . ILE A 1 152 ? 19.225 -17.581 -18.162 1.00 73.25 152 ILE A N 1
ATOM 1139 C CA . ILE A 1 152 ? 17.899 -17.713 -17.553 1.00 73.25 152 ILE A CA 1
ATOM 1140 C C . ILE A 1 152 ? 17.362 -16.363 -17.091 1.00 73.25 152 ILE A C 1
ATOM 1142 O O . ILE A 1 152 ? 18.121 -15.493 -16.665 1.00 73.25 152 ILE A O 1
ATOM 1146 N N . GLY A 1 153 ? 16.055 -16.161 -17.239 1.00 82.00 153 GLY A N 1
ATOM 1147 C CA . GLY A 1 153 ? 15.384 -14.983 -16.695 1.00 82.00 153 GLY A CA 1
ATOM 1148 C C . GLY A 1 153 ? 15.108 -15.153 -15.204 1.00 82.00 153 GLY A C 1
ATOM 1149 O O . GLY A 1 153 ? 14.777 -16.251 -14.759 1.00 82.00 153 GLY A O 1
ATOM 1150 N N . GLY A 1 154 ? 15.208 -14.069 -14.440 1.00 89.06 154 GLY A N 1
ATOM 1151 C CA . GLY A 1 154 ? 14.797 -14.058 -13.040 1.00 89.06 154 GLY A CA 1
ATOM 1152 C C . GLY A 1 154 ? 13.274 -14.151 -12.903 1.00 89.06 154 GLY A C 1
ATOM 1153 O O . GLY A 1 154 ? 12.529 -13.665 -13.761 1.00 89.06 154 GLY A O 1
ATOM 1154 N N . GLY A 1 155 ? 12.793 -14.768 -11.823 1.00 92.94 155 GLY A N 1
ATOM 1155 C CA . GLY A 1 155 ? 11.363 -14.760 -11.487 1.00 92.94 155 GLY A CA 1
ATOM 1156 C C . GLY A 1 155 ? 10.885 -13.369 -11.055 1.00 92.94 155 GLY A C 1
ATOM 1157 O O . GLY A 1 155 ? 11.649 -12.610 -10.471 1.00 92.94 155 GLY A O 1
ATOM 1158 N N . GLY A 1 156 ? 9.631 -13.004 -11.303 1.00 96.75 156 GLY A N 1
ATOM 1159 C CA . GLY A 1 156 ? 9.026 -11.797 -10.731 1.00 96.75 156 GLY A CA 1
ATOM 1160 C C . GLY A 1 156 ? 8.792 -11.942 -9.226 1.00 96.75 156 GLY A C 1
ATOM 1161 O O . GLY A 1 156 ? 8.622 -13.050 -8.731 1.00 96.75 156 GLY A O 1
ATOM 1162 N N . GLY A 1 157 ? 8.799 -10.842 -8.483 1.00 98.31 157 GLY A N 1
ATOM 1163 C CA . GLY A 1 157 ? 8.509 -10.800 -7.052 1.00 98.31 157 GLY A CA 1
ATOM 1164 C C . GLY A 1 157 ? 7.016 -10.943 -6.752 1.00 98.31 157 GLY A C 1
ATOM 1165 O O . GLY A 1 157 ? 6.163 -10.558 -7.556 1.00 98.31 157 GLY A O 1
ATOM 1166 N N . GLY A 1 158 ? 6.704 -11.500 -5.585 1.00 98.62 158 GLY A N 1
ATOM 1167 C CA . GLY A 1 158 ? 5.339 -11.649 -5.091 1.00 98.62 158 GLY A CA 1
ATOM 1168 C C . GLY A 1 158 ? 4.796 -10.391 -4.415 1.00 98.62 158 GLY A C 1
ATOM 1169 O O . GLY A 1 158 ? 5.560 -9.545 -3.943 1.00 98.62 158 GLY A O 1
ATOM 1170 N N . ALA A 1 159 ? 3.472 -10.277 -4.347 1.00 98.56 159 ALA A N 1
ATOM 1171 C CA . ALA A 1 159 ? 2.800 -9.148 -3.715 1.00 98.56 159 ALA A CA 1
ATOM 1172 C C . ALA A 1 159 ? 2.739 -9.338 -2.196 1.00 98.56 159 ALA A C 1
ATOM 1174 O O . ALA A 1 159 ? 2.709 -10.467 -1.711 1.00 98.56 159 ALA A O 1
ATOM 1175 N N . THR A 1 160 ? 2.685 -8.242 -1.446 1.00 98.88 160 THR A N 1
ATOM 1176 C CA . THR A 1 160 ? 2.356 -8.277 -0.016 1.00 98.88 160 THR A CA 1
ATOM 1177 C C . THR A 1 160 ? 0.985 -7.657 0.191 1.00 98.88 160 THR A C 1
ATOM 1179 O O . THR A 1 160 ? 0.784 -6.508 -0.196 1.00 98.88 160 THR A O 1
ATOM 1182 N N . ASP A 1 161 ? 0.039 -8.391 0.771 1.00 98.62 161 ASP A N 1
ATOM 1183 C CA . ASP A 1 161 ? -1.343 -7.940 0.914 1.00 98.62 161 ASP A CA 1
ATOM 1184 C C . ASP A 1 161 ? -2.028 -8.412 2.208 1.00 98.62 161 ASP A C 1
ATOM 1186 O O . ASP A 1 161 ? -1.603 -9.376 2.855 1.00 98.62 161 ASP A O 1
ATOM 1190 N N . ILE A 1 162 ? -3.087 -7.686 2.585 1.00 98.62 162 ILE A N 1
ATOM 1191 C CA . ILE A 1 162 ? -4.032 -8.067 3.644 1.00 98.62 162 ILE A CA 1
ATOM 1192 C C . ILE A 1 162 ? -5.383 -8.365 3.007 1.00 98.62 162 ILE A C 1
ATOM 1194 O O . ILE A 1 162 ? -5.861 -7.595 2.169 1.00 98.62 162 ILE A O 1
ATOM 1198 N N . ARG A 1 163 ? -6.018 -9.452 3.449 1.00 98.12 163 ARG A N 1
ATOM 1199 C CA . ARG A 1 163 ? -7.324 -9.925 2.977 1.00 98.12 163 ARG A CA 1
ATOM 1200 C C . ARG A 1 163 ? -8.281 -10.127 4.143 1.00 98.12 163 ARG A C 1
ATOM 1202 O O . ARG A 1 163 ? -7.857 -10.562 5.213 1.00 98.12 163 ARG A O 1
ATOM 1209 N N . THR A 1 164 ? -9.568 -9.868 3.927 1.00 96.69 164 THR A N 1
ATOM 1210 C CA . THR A 1 164 ? -10.623 -10.174 4.914 1.00 96.69 164 THR A CA 1
ATOM 1211 C C . THR A 1 164 ? -11.178 -11.593 4.762 1.00 96.69 164 THR A C 1
ATOM 1213 O O . THR A 1 164 ? -11.784 -12.120 5.691 1.00 96.69 164 THR A O 1
ATOM 1216 N N . VAL A 1 165 ? -10.917 -12.253 3.627 1.00 97.25 165 VAL A N 1
ATOM 1217 C CA . VAL A 1 165 ? -11.247 -13.663 3.383 1.00 97.25 165 VAL A CA 1
ATOM 1218 C C . VAL A 1 165 ? -9.969 -14.460 3.110 1.00 97.25 165 VAL A C 1
ATOM 1220 O O . VAL A 1 165 ? -9.170 -14.117 2.233 1.00 97.25 165 VAL A O 1
ATOM 1223 N N . GLY A 1 166 ? -9.768 -15.540 3.864 1.00 94.19 166 GLY A N 1
ATOM 1224 C CA . GLY A 1 166 ? -8.619 -16.437 3.732 1.00 94.19 166 GLY A CA 1
ATOM 1225 C C . GLY A 1 166 ? -8.736 -17.415 2.562 1.00 94.19 166 GLY A C 1
ATOM 1226 O O . GLY A 1 166 ? -9.814 -17.628 2.011 1.00 94.19 166 GLY A O 1
ATOM 1227 N N . GLY A 1 167 ? -7.619 -18.036 2.190 1.00 95.06 167 GLY A N 1
ATOM 1228 C CA . GLY A 1 167 ? -7.564 -19.068 1.159 1.00 95.06 167 GLY A CA 1
ATOM 1229 C C . GLY A 1 167 ? -6.139 -19.317 0.671 1.00 95.06 167 GLY A C 1
ATOM 1230 O O . GLY A 1 167 ? -5.173 -18.783 1.213 1.00 95.06 167 GLY A O 1
ATOM 1231 N N . SER A 1 168 ? -6.000 -20.122 -0.382 1.00 95.69 168 SER A N 1
ATOM 1232 C CA . SER A 1 168 ? -4.752 -20.168 -1.149 1.00 95.69 168 SER A CA 1
ATOM 1233 C C . SER A 1 168 ? -4.435 -18.785 -1.725 1.00 95.69 168 SER A C 1
ATOM 1235 O O . SER A 1 168 ? -5.338 -17.982 -1.970 1.00 95.69 168 SER A O 1
ATOM 1237 N N . TRP A 1 169 ? -3.154 -18.506 -1.972 1.00 93.75 169 TRP A N 1
ATOM 1238 C CA . TRP A 1 169 ? -2.697 -17.197 -2.454 1.00 93.75 169 TRP A CA 1
ATOM 1239 C C . TRP A 1 169 ? -3.410 -16.743 -3.746 1.00 93.75 169 TRP A C 1
ATOM 1241 O O . TRP A 1 169 ? -3.631 -15.547 -3.927 1.00 93.75 169 TRP A O 1
ATOM 1251 N N . ASP A 1 170 ? -3.830 -17.689 -4.591 1.00 93.69 170 ASP A N 1
ATOM 1252 C CA . ASP A 1 170 ? -4.516 -17.514 -5.877 1.00 93.69 170 ASP A CA 1
ATOM 1253 C C . ASP A 1 170 ? -6.044 -17.692 -5.819 1.00 93.69 170 ASP A C 1
ATOM 1255 O O . ASP A 1 170 ? -6.717 -17.659 -6.850 1.00 93.69 170 ASP A O 1
ATOM 1259 N N . ASN A 1 171 ? -6.626 -17.870 -4.630 1.00 96.56 171 ASN A N 1
ATOM 1260 C CA . ASN A 1 171 ? -8.071 -18.000 -4.488 1.00 96.56 171 ASN A CA 1
ATOM 1261 C C . ASN A 1 171 ? -8.775 -16.681 -4.860 1.00 96.56 171 ASN A C 1
ATOM 1263 O O . ASN A 1 171 ? -8.524 -15.646 -4.245 1.00 96.56 171 ASN A O 1
ATOM 1267 N N . ILE A 1 172 ? -9.695 -16.723 -5.828 1.00 95.62 172 ILE A N 1
ATOM 1268 C CA . ILE A 1 172 ? -10.335 -15.516 -6.373 1.00 95.62 172 ILE A CA 1
ATOM 1269 C C . ILE A 1 172 ? -11.181 -14.752 -5.344 1.00 95.62 172 ILE A C 1
ATOM 1271 O O . ILE A 1 172 ? -11.133 -13.525 -5.301 1.00 95.62 172 ILE A O 1
ATOM 1275 N N . THR A 1 173 ? -11.909 -15.457 -4.474 1.00 96.06 173 THR A N 1
ATOM 1276 C CA . THR A 1 173 ? -12.714 -14.836 -3.411 1.00 96.06 173 THR A CA 1
ATOM 1277 C C . THR A 1 173 ? -11.813 -14.113 -2.415 1.00 96.06 173 THR A C 1
ATOM 1279 O O . THR A 1 173 ? -12.077 -12.972 -2.047 1.00 96.06 173 THR A O 1
ATOM 1282 N N . SER A 1 174 ? -10.704 -14.750 -2.039 1.00 96.69 174 SER A N 1
ATOM 1283 C CA . SER A 1 174 ? -9.674 -14.151 -1.200 1.00 96.69 174 SER A CA 1
ATOM 1284 C C . SER A 1 174 ? -9.046 -12.926 -1.880 1.00 96.69 174 SER A C 1
ATOM 1286 O O . SER A 1 174 ? -9.021 -11.848 -1.287 1.00 96.69 174 SER A O 1
ATOM 1288 N N . LEU A 1 175 ? -8.620 -13.034 -3.144 1.00 95.94 175 LEU A N 1
ATOM 1289 C CA . LEU A 1 175 ? -8.032 -11.932 -3.920 1.00 95.94 175 LEU A CA 1
ATOM 1290 C C . LEU A 1 175 ? -8.968 -10.720 -4.055 1.00 95.94 175 LEU A C 1
ATOM 1292 O O . LEU A 1 175 ? -8.497 -9.583 -4.012 1.00 95.94 175 LEU A O 1
ATOM 1296 N N . ASN A 1 176 ? -10.277 -10.936 -4.180 1.00 95.44 176 ASN A N 1
ATOM 1297 C CA . ASN A 1 176 ? -11.268 -9.855 -4.237 1.00 95.44 176 ASN A CA 1
ATOM 1298 C C . ASN A 1 176 ? -11.515 -9.180 -2.878 1.00 95.44 176 ASN A C 1
ATOM 1300 O O . ASN A 1 176 ? -12.090 -8.100 -2.835 1.00 95.44 176 ASN A O 1
ATOM 1304 N N . SER A 1 177 ? -11.055 -9.782 -1.780 1.00 95.88 177 SER A N 1
ATOM 1305 C CA . SER A 1 177 ? -11.184 -9.248 -0.417 1.00 95.88 177 SER A CA 1
ATOM 1306 C C . SER A 1 177 ? -9.950 -8.464 0.062 1.00 95.88 177 SER A C 1
ATOM 1308 O O . SER A 1 177 ? -9.820 -8.157 1.249 1.00 95.88 177 SER A O 1
ATOM 1310 N N . ARG A 1 178 ? -9.002 -8.186 -0.845 1.00 96.81 178 ARG A N 1
ATOM 1311 C CA . ARG A 1 178 ? -7.769 -7.445 -0.542 1.00 96.81 178 ARG A CA 1
ATOM 1312 C C . ARG A 1 178 ? -8.092 -5.999 -0.171 1.00 96.81 178 ARG A C 1
ATOM 1314 O O . ARG A 1 178 ? -8.729 -5.297 -0.947 1.00 96.81 178 ARG A O 1
ATOM 1321 N N . VAL A 1 179 ? -7.590 -5.545 0.975 1.00 96.12 179 VAL A N 1
ATOM 1322 C CA . VAL A 1 179 ? -7.770 -4.159 1.457 1.00 96.12 179 VAL A CA 1
ATOM 1323 C C . VAL A 1 179 ? -6.544 -3.280 1.201 1.00 96.12 179 VAL A C 1
ATOM 1325 O O . VAL A 1 179 ? -6.654 -2.061 1.107 1.00 96.12 179 VAL A O 1
ATOM 1328 N N . ILE A 1 180 ? -5.372 -3.896 1.044 1.00 97.94 180 ILE A N 1
ATOM 1329 C CA . ILE A 1 180 ? -4.105 -3.242 0.700 1.00 97.94 180 ILE A CA 1
ATOM 1330 C C . ILE A 1 180 ? -3.206 -4.245 -0.019 1.00 97.94 180 ILE A C 1
ATOM 1332 O O . ILE A 1 180 ? -3.183 -5.418 0.346 1.00 97.94 180 ILE A O 1
ATOM 1336 N N . VAL A 1 181 ? -2.488 -3.791 -1.044 1.00 98.62 181 VAL A N 1
ATOM 1337 C CA . VAL A 1 181 ? -1.573 -4.587 -1.867 1.00 98.62 181 VAL A CA 1
ATOM 1338 C C . VAL A 1 181 ? -0.346 -3.753 -2.205 1.00 98.62 181 VAL A C 1
ATOM 1340 O O . VAL A 1 181 ? -0.448 -2.775 -2.943 1.00 98.62 181 VAL A O 1
ATOM 1343 N N . ALA A 1 182 ? 0.820 -4.174 -1.733 1.00 98.69 182 ALA A N 1
ATOM 1344 C CA . ALA A 1 182 ? 2.106 -3.709 -2.226 1.00 98.69 182 ALA A CA 1
ATOM 1345 C C . ALA A 1 182 ? 2.599 -4.656 -3.330 1.00 98.69 182 ALA A C 1
ATOM 1347 O O . ALA A 1 182 ? 2.877 -5.831 -3.074 1.00 98.69 182 ALA A O 1
ATOM 1348 N N . GLY A 1 183 ? 2.679 -4.154 -4.566 1.00 98.62 183 GLY A N 1
ATOM 1349 C CA . GLY A 1 183 ? 3.099 -4.949 -5.722 1.00 98.62 183 GLY A CA 1
ATOM 1350 C C . GLY A 1 183 ? 4.549 -5.440 -5.629 1.00 98.62 183 GLY A C 1
ATOM 1351 O O . GLY A 1 183 ? 5.414 -4.771 -5.060 1.00 98.62 183 GLY A O 1
ATOM 1352 N N . GLY A 1 184 ? 4.826 -6.605 -6.211 1.00 98.69 184 GLY A N 1
ATOM 1353 C CA . GLY A 1 184 ? 6.163 -7.163 -6.394 1.00 98.69 184 GLY A CA 1
ATOM 1354 C C . GLY A 1 184 ? 6.786 -6.747 -7.729 1.00 98.69 184 GLY A C 1
ATOM 1355 O O . GLY A 1 184 ? 6.085 -6.568 -8.727 1.00 98.69 184 GLY A O 1
ATOM 1356 N N . GLY A 1 185 ? 8.105 -6.554 -7.758 1.00 98.56 185 GLY A N 1
ATOM 1357 C CA . GLY A 1 185 ? 8.807 -6.098 -8.965 1.00 98.56 185 GLY A CA 1
ATOM 1358 C C . GLY A 1 185 ? 9.023 -7.204 -10.004 1.00 98.56 185 GLY A C 1
ATOM 1359 O O . GLY A 1 185 ? 8.987 -8.389 -9.687 1.00 98.56 185 GLY A O 1
ATOM 1360 N N . GLY A 1 186 ? 9.236 -6.840 -11.267 1.00 97.44 186 GLY A N 1
ATOM 1361 C CA . GLY A 1 186 ? 9.496 -7.789 -12.351 1.00 97.44 186 GLY A CA 1
ATOM 1362 C C . GLY A 1 186 ? 10.892 -8.414 -12.273 1.00 97.44 186 GLY A C 1
ATOM 1363 O O . GLY A 1 186 ? 11.820 -7.830 -11.722 1.00 97.44 186 GLY A O 1
ATOM 1364 N N . GLY A 1 187 ? 11.063 -9.611 -12.823 1.00 94.50 187 GLY A N 1
ATOM 1365 C CA . GLY A 1 187 ? 12.355 -10.288 -12.914 1.00 94.50 187 GLY A CA 1
ATOM 1366 C C . GLY A 1 187 ? 13.261 -9.666 -13.977 1.00 94.50 187 GLY A C 1
ATOM 1367 O O . GLY A 1 187 ? 12.786 -9.175 -15.003 1.00 94.50 187 GLY A O 1
ATOM 1368 N N . GLY A 1 188 ? 14.569 -9.695 -13.741 1.00 90.19 188 GLY A N 1
ATOM 1369 C CA . GLY A 1 188 ? 15.573 -9.268 -14.711 1.00 90.19 188 GLY A CA 1
ATOM 1370 C C . GLY A 1 188 ? 15.888 -10.341 -15.757 1.00 90.19 188 GLY A C 1
ATOM 1371 O O . GLY A 1 188 ? 15.518 -11.510 -15.631 1.00 90.19 188 GLY A O 1
ATOM 1372 N N . ALA A 1 189 ? 16.606 -9.945 -16.798 1.00 82.88 189 ALA A N 1
ATOM 1373 C CA . ALA A 1 189 ? 17.176 -10.812 -17.829 1.00 82.88 189 ALA A CA 1
ATOM 1374 C C . ALA A 1 189 ? 18.559 -10.275 -18.231 1.00 82.88 189 ALA A C 1
ATOM 1376 O O . ALA A 1 189 ? 18.903 -9.183 -17.799 1.00 82.88 189 ALA A O 1
ATOM 1377 N N . ALA A 1 190 ? 19.321 -11.019 -19.046 1.00 76.00 190 ALA A N 1
ATOM 1378 C CA . ALA A 1 190 ? 20.669 -10.690 -19.552 1.00 76.00 190 ALA A CA 1
ATOM 1379 C C . ALA A 1 190 ? 21.234 -9.337 -19.068 1.00 76.00 190 ALA A C 1
ATOM 1381 O O . ALA A 1 190 ? 21.756 -9.274 -17.963 1.00 76.00 190 ALA A O 1
ATOM 1382 N N . THR A 1 191 ? 21.056 -8.259 -19.836 1.00 75.38 191 THR A N 1
ATOM 1383 C CA . THR A 1 191 ? 21.405 -6.874 -19.460 1.00 75.38 191 THR A CA 1
ATOM 1384 C C . THR A 1 191 ? 20.182 -6.021 -19.090 1.00 75.38 191 THR A C 1
ATOM 1386 O O . THR A 1 191 ? 20.319 -4.844 -18.760 1.00 75.38 191 THR A O 1
ATOM 1389 N N . ALA A 1 192 ? 18.976 -6.590 -19.153 1.00 85.69 192 ALA A N 1
ATOM 1390 C CA . ALA A 1 192 ? 17.716 -5.873 -19.007 1.00 85.69 192 ALA A CA 1
ATOM 1391 C C . ALA A 1 192 ? 17.151 -5.993 -17.588 1.00 85.69 192 ALA A C 1
ATOM 1393 O O . ALA A 1 192 ? 16.802 -7.081 -17.122 1.00 85.69 192 ALA A O 1
ATOM 1394 N N . VAL A 1 193 ? 17.011 -4.852 -16.914 1.00 92.75 193 VAL A N 1
ATOM 1395 C CA . VAL A 1 193 ? 16.409 -4.774 -15.578 1.00 92.75 193 VAL A CA 1
ATOM 1396 C C . VAL A 1 193 ? 14.904 -5.051 -15.608 1.00 92.75 193 VAL A C 1
ATOM 1398 O O . VAL A 1 193 ? 14.205 -4.707 -16.566 1.00 92.75 193 VAL A O 1
ATOM 1401 N N . GLY A 1 194 ? 14.395 -5.668 -14.545 1.00 95.19 194 GLY A N 1
ATOM 1402 C CA . GLY A 1 194 ? 12.962 -5.816 -14.315 1.00 95.19 194 GLY A CA 1
ATOM 1403 C C . GLY A 1 194 ? 12.316 -4.501 -13.873 1.00 95.19 194 GLY A C 1
ATOM 1404 O O . GLY A 1 194 ? 12.945 -3.668 -13.224 1.00 95.19 194 GLY A O 1
ATOM 1405 N N . GLY A 1 195 ? 11.043 -4.314 -14.210 1.00 97.81 195 GLY A N 1
ATOM 1406 C CA . GLY A 1 195 ? 10.280 -3.127 -13.842 1.00 97.81 195 GLY A CA 1
ATOM 1407 C C . GLY A 1 195 ? 9.959 -3.099 -12.349 1.00 97.81 195 GLY A C 1
ATOM 1408 O O . GLY A 1 195 ? 9.523 -4.098 -11.775 1.00 97.81 195 GLY A O 1
ATOM 1409 N N . HIS A 1 196 ? 10.148 -1.951 -11.706 1.00 98.56 196 HIS A N 1
ATOM 1410 C CA . HIS A 1 196 ? 9.746 -1.749 -10.317 1.00 98.56 196 HIS A CA 1
ATOM 1411 C C . HIS A 1 196 ? 8.224 -1.816 -10.154 1.00 98.56 196 HIS A C 1
ATOM 1413 O O . HIS A 1 196 ? 7.478 -1.357 -11.019 1.00 98.56 196 HIS A O 1
ATOM 1419 N N . ALA A 1 197 ? 7.746 -2.354 -9.034 1.00 98.44 197 ALA A N 1
ATOM 1420 C CA . ALA A 1 197 ? 6.330 -2.245 -8.688 1.00 98.44 197 ALA A CA 1
ATOM 1421 C C . ALA A 1 197 ? 5.990 -0.857 -8.142 1.00 98.44 197 ALA A C 1
ATOM 1423 O O . ALA A 1 197 ? 6.833 -0.210 -7.521 1.00 98.44 197 ALA A O 1
ATOM 1424 N N . GLY A 1 198 ? 4.741 -0.434 -8.318 1.00 97.12 198 GLY A N 1
ATOM 1425 C CA . GLY A 1 198 ? 4.231 0.867 -7.879 1.00 97.12 198 GLY A CA 1
ATOM 1426 C C . GLY A 1 198 ? 2.716 0.949 -8.050 1.00 97.12 198 GLY A C 1
ATOM 1427 O O . GLY A 1 198 ? 2.092 -0.055 -8.369 1.00 97.12 198 GLY A O 1
ATOM 1428 N N . LEU A 1 199 ? 2.111 2.132 -7.873 1.00 95.56 199 LEU A N 1
ATOM 1429 C CA . LEU A 1 199 ? 0.672 2.338 -8.138 1.00 95.56 199 LEU A CA 1
ATOM 1430 C C . LEU A 1 199 ? 0.282 1.816 -9.532 1.00 95.56 199 LEU A C 1
ATOM 1432 O O . LEU A 1 199 ? -0.668 1.054 -9.686 1.00 95.56 199 LEU A O 1
ATOM 1436 N N . ILE A 1 200 ? 1.094 2.181 -10.521 1.00 97.38 200 ILE A N 1
ATOM 1437 C CA . ILE A 1 200 ? 1.212 1.485 -11.796 1.00 97.38 200 ILE A CA 1
ATOM 1438 C C . ILE A 1 200 ? 2.613 0.878 -11.795 1.00 97.38 200 ILE A C 1
ATOM 1440 O O . ILE A 1 200 ? 3.594 1.573 -11.518 1.00 97.38 200 ILE A O 1
ATOM 1444 N N . GLY A 1 201 ? 2.707 -0.420 -12.062 1.00 97.44 201 GLY A N 1
ATOM 1445 C CA . GLY A 1 201 ? 3.986 -1.090 -12.216 1.00 97.44 201 GLY A CA 1
ATOM 1446 C C . GLY A 1 201 ? 4.768 -0.489 -13.381 1.00 97.44 201 GLY A C 1
ATOM 1447 O O . GLY A 1 201 ? 4.209 -0.119 -14.414 1.00 97.44 201 GLY A O 1
ATOM 1448 N N . GLN A 1 202 ? 6.081 -0.395 -13.237 1.00 98.31 202 GLN A N 1
ATOM 1449 C CA . GLN A 1 202 ? 6.946 0.020 -14.329 1.00 98.31 202 GLN A CA 1
ATOM 1450 C C . GLN A 1 202 ? 7.147 -1.122 -15.322 1.00 98.31 202 GLN A C 1
ATOM 1452 O O . GLN A 1 202 ? 7.071 -2.306 -14.984 1.00 98.31 202 GLN A O 1
ATOM 1457 N N . ASN A 1 203 ? 7.448 -0.751 -16.561 1.00 96.88 203 ASN A N 1
ATOM 1458 C CA . ASN A 1 203 ? 7.825 -1.714 -17.584 1.00 96.88 203 ASN A CA 1
ATOM 1459 C C . ASN A 1 203 ? 9.232 -2.255 -17.298 1.00 96.88 203 ASN A C 1
ATOM 1461 O O . ASN A 1 203 ? 10.097 -1.518 -16.826 1.00 96.88 203 ASN A O 1
ATOM 1465 N N . GLY A 1 204 ? 9.468 -3.522 -17.625 1.00 94.00 204 GLY A N 1
ATOM 1466 C CA . GLY A 1 204 ? 10.817 -4.063 -17.723 1.00 94.00 204 GLY A CA 1
ATOM 1467 C C . GLY A 1 204 ? 11.581 -3.419 -18.876 1.00 94.00 204 GLY A C 1
ATOM 1468 O O . GLY A 1 204 ? 10.988 -2.925 -19.840 1.00 94.00 204 GLY A O 1
ATOM 1469 N N . ALA A 1 205 ? 12.907 -3.419 -18.784 1.00 92.31 205 ALA A N 1
ATOM 1470 C CA . ALA A 1 205 ? 13.755 -2.928 -19.857 1.00 92.31 205 ALA A CA 1
ATOM 1471 C C . ALA A 1 205 ? 13.704 -3.865 -21.075 1.00 92.31 205 ALA A C 1
ATOM 1473 O O . ALA A 1 205 ? 13.582 -5.089 -20.949 1.00 92.31 205 ALA A O 1
ATOM 1474 N N . ASN A 1 206 ? 13.826 -3.272 -22.261 1.00 87.56 206 ASN A N 1
ATOM 1475 C CA . ASN A 1 206 ? 14.002 -4.016 -23.503 1.00 87.56 206 ASN A CA 1
ATOM 1476 C C . ASN A 1 206 ? 15.420 -4.598 -23.554 1.00 87.56 206 ASN A C 1
ATOM 1478 O O . ASN A 1 206 ? 16.385 -3.905 -23.230 1.00 87.56 206 ASN A O 1
ATOM 1482 N N . GLY A 1 207 ? 15.544 -5.841 -24.012 1.00 76.56 207 GLY A N 1
ATOM 1483 C CA . GLY A 1 207 ? 16.811 -6.361 -24.528 1.00 76.56 207 GLY A CA 1
ATOM 1484 C C . GLY A 1 207 ? 17.089 -5.834 -25.938 1.00 76.56 207 GLY A C 1
ATOM 1485 O O . GLY A 1 207 ? 16.208 -5.247 -26.563 1.00 76.56 207 GLY A O 1
ATOM 1486 N N . THR A 1 208 ? 18.283 -6.097 -26.477 1.00 72.62 208 THR A N 1
ATOM 1487 C CA . THR A 1 208 ? 18.713 -5.641 -27.820 1.00 72.62 208 THR A CA 1
ATOM 1488 C C . THR A 1 208 ? 17.693 -5.947 -28.923 1.00 72.62 208 THR A C 1
ATOM 1490 O O . THR A 1 208 ? 17.496 -5.147 -29.832 1.00 72.62 208 THR A O 1
ATOM 1493 N N . ASP A 1 209 ? 16.999 -7.079 -28.808 1.00 69.81 209 ASP A N 1
ATOM 1494 C CA . ASP A 1 209 ? 15.963 -7.512 -29.743 1.00 69.81 209 ASP A CA 1
ATOM 1495 C C . ASP A 1 209 ? 14.665 -7.967 -29.046 1.00 69.81 209 ASP A C 1
ATOM 1497 O O . ASP A 1 209 ? 13.719 -8.404 -29.702 1.00 69.81 209 ASP A O 1
ATOM 1501 N N . GLY A 1 210 ? 14.581 -7.846 -27.724 1.00 75.75 210 GLY A N 1
ATOM 1502 C CA . GLY A 1 210 ? 13.399 -8.234 -26.962 1.00 75.75 210 GLY A CA 1
ATOM 1503 C C . GLY A 1 210 ? 12.531 -7.046 -26.547 1.00 75.75 210 GLY A C 1
ATOM 1504 O O . GLY A 1 210 ? 12.924 -5.885 -26.652 1.00 75.75 210 GLY A O 1
ATOM 1505 N N . ILE A 1 211 ? 11.318 -7.348 -26.090 1.00 83.75 211 ILE A N 1
ATOM 1506 C CA . ILE A 1 211 ? 10.363 -6.364 -25.581 1.00 83.75 211 ILE A CA 1
ATOM 1507 C C . ILE A 1 211 ? 10.197 -6.601 -24.082 1.00 83.75 211 ILE A C 1
ATOM 1509 O O . ILE A 1 211 ? 9.828 -7.695 -23.650 1.00 83.75 211 ILE A O 1
ATOM 1513 N N . GLY A 1 212 ? 10.452 -5.564 -23.290 1.00 88.31 212 GLY A N 1
ATOM 1514 C CA . GLY A 1 212 ? 10.218 -5.576 -21.854 1.00 88.31 212 GLY A CA 1
ATOM 1515 C C . GLY A 1 212 ? 8.749 -5.816 -21.512 1.00 88.31 212 GLY A C 1
ATOM 1516 O O . GLY A 1 212 ? 7.838 -5.346 -22.202 1.00 88.31 212 GLY A O 1
ATOM 1517 N N . GLY A 1 213 ? 8.516 -6.560 -20.434 1.00 91.38 213 GLY A N 1
ATOM 1518 C CA . GLY A 1 213 ? 7.195 -6.764 -19.854 1.00 91.38 213 GLY A CA 1
ATOM 1519 C C . GLY A 1 213 ? 6.552 -5.429 -19.484 1.00 91.38 213 GLY A C 1
ATOM 1520 O O . GLY A 1 213 ? 7.218 -4.566 -18.912 1.00 91.38 213 GLY A O 1
ATOM 1521 N N . LYS A 1 214 ? 5.272 -5.230 -19.789 1.00 95.06 214 LYS A N 1
ATOM 1522 C CA . LYS A 1 214 ? 4.532 -4.061 -19.298 1.00 95.06 214 LYS A CA 1
ATOM 1523 C C . LYS A 1 214 ? 4.156 -4.234 -17.833 1.00 95.06 214 LYS A C 1
ATOM 1525 O O . LYS A 1 214 ? 3.852 -5.345 -17.397 1.00 95.06 214 LYS A O 1
ATOM 1530 N N . GLY A 1 215 ? 4.181 -3.146 -17.073 1.00 96.44 215 GLY A N 1
ATOM 1531 C CA . GLY A 1 215 ? 3.729 -3.176 -15.686 1.00 96.44 215 GLY A CA 1
ATOM 1532 C C . GLY A 1 215 ? 2.204 -3.227 -15.564 1.00 96.44 215 GLY A C 1
ATOM 1533 O O . GLY A 1 215 ? 1.488 -2.802 -16.470 1.00 96.44 215 GLY A O 1
ATOM 1534 N N . GLY A 1 216 ? 1.711 -3.790 -14.461 1.00 95.50 216 GLY A N 1
ATOM 1535 C CA . GLY A 1 216 ? 0.279 -3.831 -14.151 1.00 95.50 216 GLY A CA 1
ATOM 1536 C C . GLY A 1 216 ? -0.265 -2.464 -13.740 1.00 95.50 216 GLY A C 1
ATOM 1537 O O . GLY A 1 216 ? 0.468 -1.631 -13.209 1.00 95.50 216 GLY A O 1
ATOM 1538 N N . SER A 1 217 ? -1.559 -2.236 -13.943 1.00 95.50 217 SER A N 1
ATOM 1539 C CA . SER A 1 217 ? -2.281 -1.046 -13.482 1.00 95.50 217 SER A CA 1
ATOM 1540 C C . SER A 1 217 ? -3.322 -1.423 -12.424 1.00 95.50 217 SER A C 1
ATOM 1542 O O . SER A 1 217 ? -3.412 -2.574 -11.995 1.00 95.50 217 SER A O 1
ATOM 1544 N N . GLN A 1 218 ? -4.115 -0.458 -11.965 1.00 92.50 218 GLN A N 1
ATOM 1545 C CA . GLN A 1 218 ? -5.226 -0.744 -11.055 1.00 92.50 218 GLN A CA 1
ATOM 1546 C C . GLN A 1 218 ? -6.447 -1.357 -11.752 1.00 92.50 218 GLN A C 1
ATOM 1548 O O . GLN A 1 218 ? -7.354 -1.819 -11.069 1.00 92.50 218 GLN A O 1
ATOM 1553 N N . THR A 1 219 ? -6.487 -1.379 -13.085 1.00 92.75 219 THR A N 1
ATOM 1554 C CA . THR A 1 219 ? -7.643 -1.863 -13.856 1.00 92.75 219 THR A CA 1
ATOM 1555 C C . THR A 1 219 ? -7.334 -3.099 -14.690 1.00 92.75 219 THR A C 1
ATOM 1557 O O . THR A 1 219 ? -8.250 -3.844 -15.023 1.00 92.75 219 THR A O 1
ATOM 1560 N N . GLU A 1 220 ? -6.067 -3.335 -15.025 1.00 93.25 220 GLU A N 1
ATOM 1561 C CA . GLU A 1 220 ? -5.648 -4.447 -15.873 1.00 93.25 220 GLU A CA 1
ATOM 1562 C C . GLU A 1 220 ? -4.205 -4.867 -15.587 1.00 93.25 220 GLU A C 1
ATOM 1564 O O . GLU A 1 220 ? -3.392 -4.098 -15.067 1.00 93.25 220 GLU A O 1
ATOM 1569 N N . GLY A 1 221 ? -3.869 -6.107 -15.937 1.00 92.06 221 GLY A N 1
ATOM 1570 C CA . GLY A 1 221 ? -2.479 -6.544 -15.916 1.00 92.06 221 GLY A CA 1
ATOM 1571 C C . GLY A 1 221 ? -1.706 -6.024 -17.116 1.00 92.06 221 GLY A C 1
ATOM 1572 O O . GLY A 1 221 ? -2.260 -5.785 -18.187 1.00 92.06 221 GLY A O 1
ATOM 1573 N N . GLY A 1 222 ? -0.397 -5.866 -16.945 1.00 88.56 222 GLY A N 1
ATOM 1574 C CA . GLY A 1 222 ? 0.446 -5.350 -18.013 1.00 88.56 222 GLY A CA 1
ATOM 1575 C C . GLY A 1 222 ? 0.508 -6.345 -19.163 1.00 88.56 222 GLY A C 1
ATOM 1576 O O . GLY A 1 222 ? 0.848 -7.503 -18.932 1.00 88.56 222 GLY A O 1
ATOM 1577 N N . ALA A 1 223 ? 0.230 -5.906 -20.389 1.00 83.75 223 ALA A N 1
ATOM 1578 C CA . ALA A 1 223 ? 0.277 -6.732 -21.595 1.00 83.75 223 ALA A CA 1
ATOM 1579 C C . ALA A 1 223 ? 1.400 -6.272 -22.539 1.00 83.75 223 ALA A C 1
ATOM 1581 O O . ALA A 1 223 ? 1.433 -5.109 -22.945 1.00 83.75 223 ALA A O 1
ATOM 1582 N N . SER A 1 224 ? 2.316 -7.169 -22.913 1.00 69.06 224 SER A N 1
ATOM 1583 C CA . SER A 1 224 ? 3.364 -6.861 -23.896 1.00 69.06 224 SER A CA 1
ATOM 1584 C C . SER A 1 224 ? 2.926 -7.175 -25.326 1.00 69.06 224 SER A C 1
ATOM 1586 O O . SER A 1 224 ? 2.197 -8.131 -25.585 1.00 69.06 224 SER A O 1
ATOM 1588 N N . LEU A 1 225 ? 3.386 -6.349 -26.269 1.00 60.12 225 LEU A N 1
ATOM 1589 C CA . LEU A 1 225 ? 3.052 -6.462 -27.689 1.00 60.12 225 LEU A CA 1
ATOM 1590 C C . LEU A 1 225 ? 3.679 -7.694 -28.345 1.00 60.12 225 LEU A C 1
ATOM 1592 O O . LEU A 1 225 ? 4.744 -8.169 -27.948 1.00 60.12 225 LEU A O 1
ATOM 1596 N N . SER A 1 226 ? 3.027 -8.151 -29.417 1.00 54.78 226 SER A N 1
ATOM 1597 C CA . SER A 1 226 ? 3.550 -9.208 -30.281 1.00 54.78 226 SER A CA 1
ATOM 1598 C C . SER A 1 226 ? 4.657 -8.677 -31.181 1.00 54.78 226 SER A C 1
ATOM 1600 O O . SER A 1 226 ? 4.419 -7.729 -31.927 1.00 54.78 226 SER A O 1
ATOM 1602 N N . ARG A 1 227 ? 5.831 -9.311 -31.198 1.00 55.12 227 ARG A N 1
ATOM 1603 C CA . ARG A 1 227 ? 6.822 -9.086 -32.266 1.00 55.12 227 ARG A CA 1
ATOM 1604 C C . ARG A 1 227 ? 6.660 -10.197 -33.304 1.00 55.12 227 ARG A C 1
ATOM 1606 O O . ARG A 1 227 ? 6.729 -11.370 -32.955 1.00 55.12 227 ARG A O 1
ATOM 1613 N N . SER A 1 228 ? 6.420 -9.847 -34.567 1.00 49.97 228 SER A N 1
ATOM 1614 C CA . SER A 1 228 ? 6.599 -10.771 -35.696 1.00 49.97 228 SER A CA 1
ATOM 1615 C C . SER A 1 228 ? 8.030 -10.600 -36.197 1.00 49.97 228 SER A C 1
ATOM 1617 O O . SER A 1 228 ? 8.454 -9.477 -36.470 1.00 49.97 228 SER A O 1
ATOM 1619 N N . ILE A 1 229 ? 8.802 -11.685 -36.250 1.00 51.09 229 ILE A N 1
ATOM 1620 C CA . ILE A 1 229 ? 10.149 -11.662 -36.826 1.00 51.09 229 ILE A CA 1
ATOM 1621 C C . ILE A 1 229 ? 10.060 -12.361 -38.181 1.00 51.09 229 ILE A C 1
ATOM 1623 O O . ILE A 1 229 ? 10.053 -13.587 -38.246 1.00 51.09 229 ILE A O 1
ATOM 1627 N N . ASN A 1 230 ? 9.992 -11.578 -39.258 1.00 40.97 230 ASN A N 1
ATOM 1628 C CA . ASN A 1 230 ? 10.126 -12.102 -40.614 1.00 40.97 230 ASN A CA 1
ATOM 1629 C C . ASN A 1 230 ? 11.604 -12.416 -40.875 1.00 40.97 230 ASN A C 1
ATOM 1631 O O . ASN A 1 230 ? 12.414 -11.501 -41.021 1.00 40.97 230 ASN A O 1
ATOM 1635 N N . TYR A 1 231 ? 11.958 -13.700 -40.933 1.00 46.25 231 TYR A N 1
ATOM 1636 C CA . TYR A 1 231 ? 13.195 -14.126 -41.586 1.00 46.25 231 TYR A CA 1
ATOM 1637 C C . TYR A 1 231 ? 12.922 -14.313 -43.085 1.00 46.25 231 TYR A C 1
ATOM 1639 O O . TYR A 1 231 ? 11.853 -14.823 -43.422 1.00 46.25 231 TYR A O 1
ATOM 1647 N N . PRO A 1 232 ? 13.866 -13.955 -43.979 1.00 42.94 232 PRO A N 1
ATOM 1648 C CA . PRO A 1 232 ? 13.660 -14.047 -45.426 1.00 42.94 232 PRO A CA 1
ATOM 1649 C C . PRO A 1 232 ? 13.305 -15.459 -45.924 1.00 42.94 232 PRO A C 1
ATOM 1651 O O . PRO A 1 232 ? 12.629 -15.558 -46.939 1.00 42.94 232 PRO A O 1
ATOM 1654 N N . ASP A 1 233 ? 13.635 -16.520 -45.174 1.00 43.38 233 ASP A N 1
ATOM 1655 C CA . ASP A 1 233 ? 13.395 -17.908 -45.601 1.00 43.38 233 ASP A CA 1
ATOM 1656 C C . ASP A 1 233 ? 12.586 -18.774 -44.614 1.00 43.38 233 ASP A C 1
ATOM 1658 O O . ASP A 1 233 ? 12.466 -19.973 -44.841 1.00 43.38 233 ASP A O 1
ATOM 1662 N N . ASN A 1 234 ? 12.041 -18.235 -43.511 1.00 41.12 234 ASN A N 1
ATOM 1663 C CA . ASN A 1 234 ? 11.184 -19.008 -42.590 1.00 41.12 234 ASN A CA 1
ATOM 1664 C C . ASN A 1 234 ? 10.266 -18.111 -41.741 1.00 41.12 234 ASN A C 1
ATOM 1666 O O . ASN A 1 234 ? 10.731 -17.242 -41.002 1.00 41.12 234 ASN A O 1
ATOM 1670 N N . VAL A 1 235 ? 8.957 -18.379 -41.787 1.00 37.94 235 VAL A N 1
ATOM 1671 C CA . VAL A 1 235 ? 7.956 -17.768 -40.899 1.00 37.94 235 VAL A CA 1
ATOM 1672 C C . VAL A 1 235 ? 8.100 -18.392 -39.510 1.00 37.94 235 VAL A C 1
ATOM 1674 O O . VAL A 1 235 ? 7.553 -19.457 -39.234 1.00 37.94 235 VAL A O 1
ATOM 1677 N N . TYR A 1 236 ? 8.848 -17.743 -38.621 1.00 45.44 236 TYR A N 1
ATOM 1678 C CA . TYR A 1 236 ? 8.775 -18.046 -37.194 1.00 45.44 236 TYR A CA 1
ATOM 1679 C C . TYR A 1 236 ? 7.651 -17.189 -36.583 1.00 45.44 236 TYR A C 1
ATOM 1681 O O . TYR A 1 236 ? 7.591 -15.987 -36.831 1.00 45.44 236 TYR A O 1
ATOM 1689 N N . GLY A 1 237 ? 6.718 -17.823 -35.862 1.00 49.00 237 GLY A N 1
ATOM 1690 C CA . GLY A 1 237 ? 5.429 -17.251 -35.443 1.00 49.00 237 GLY A CA 1
ATOM 1691 C C . GLY A 1 237 ? 5.473 -15.958 -34.608 1.00 49.00 237 GLY A C 1
ATOM 1692 O O . GLY A 1 237 ? 6.522 -15.431 -34.256 1.00 49.00 237 GLY A O 1
ATOM 1693 N N . THR A 1 238 ? 4.291 -15.425 -34.291 1.00 48.69 238 THR A N 1
ATOM 1694 C CA . THR A 1 238 ? 4.118 -14.225 -33.453 1.00 48.69 238 THR A CA 1
ATOM 1695 C C . THR A 1 238 ? 4.476 -14.503 -31.991 1.00 48.69 238 THR A C 1
ATOM 1697 O O . THR A 1 238 ? 3.902 -15.402 -31.378 1.00 48.69 238 THR A O 1
ATOM 1700 N N . TRP A 1 239 ? 5.374 -13.704 -31.410 1.00 62.75 239 TRP A N 1
ATOM 1701 C CA . TRP A 1 239 ? 5.864 -13.881 -30.035 1.00 62.75 239 TRP A CA 1
ATOM 1702 C C . TRP A 1 239 ? 5.109 -12.978 -29.059 1.00 62.75 239 TRP A C 1
ATOM 1704 O O . TRP A 1 239 ? 5.186 -11.762 -29.202 1.00 62.75 239 TRP A O 1
ATOM 1714 N N . GLN A 1 240 ? 4.405 -13.538 -28.073 1.00 62.94 240 GLN A N 1
ATOM 1715 C CA . GLN A 1 240 ? 3.631 -12.784 -27.073 1.00 62.94 240 GLN A CA 1
ATOM 1716 C C . GLN A 1 240 ? 3.923 -13.294 -25.657 1.00 62.94 240 GLN A C 1
ATOM 1718 O O . GLN A 1 240 ? 4.013 -14.506 -25.452 1.00 62.94 240 GLN A O 1
ATOM 1723 N N . SER A 1 241 ? 4.036 -12.399 -24.672 1.00 70.00 241 SER A N 1
ATOM 1724 C CA . SER A 1 241 ? 3.827 -12.779 -23.270 1.00 70.00 241 SER A CA 1
ATOM 1725 C C . SER A 1 241 ? 2.375 -12.494 -22.896 1.00 70.00 241 SER A C 1
ATOM 1727 O O . SER A 1 241 ? 1.769 -11.533 -23.372 1.00 70.00 241 SER A O 1
ATOM 1729 N N . LEU A 1 242 ? 1.797 -13.369 -22.073 1.00 81.44 242 LEU A N 1
ATOM 1730 C CA . LEU A 1 242 ? 0.445 -13.172 -21.556 1.00 81.44 242 LEU A CA 1
ATOM 1731 C C . LEU A 1 242 ? 0.407 -11.918 -20.681 1.00 81.44 242 LEU A C 1
ATOM 1733 O O . LEU A 1 242 ? 1.400 -11.582 -20.029 1.00 81.44 242 LEU A O 1
ATOM 1737 N N . ALA A 1 243 ? -0.744 -11.254 -20.623 1.00 87.75 243 ALA A N 1
ATOM 1738 C CA . ALA A 1 243 ? -0.956 -10.203 -19.640 1.00 87.75 243 ALA A CA 1
ATOM 1739 C C . ALA A 1 243 ? -0.826 -10.766 -18.217 1.00 87.75 243 ALA A C 1
ATOM 1741 O O . ALA A 1 243 ? -1.132 -11.938 -17.965 1.00 87.75 243 ALA A O 1
ATOM 1742 N N . GLY A 1 244 ? -0.385 -9.931 -17.277 1.00 90.62 244 GLY A N 1
ATOM 1743 C CA . GLY A 1 244 ? -0.601 -10.235 -15.866 1.00 90.62 244 GLY A CA 1
ATOM 1744 C C . GLY A 1 244 ? -2.099 -10.361 -15.558 1.00 90.62 244 GLY A C 1
ATOM 1745 O O . GLY A 1 244 ? -2.950 -9.823 -16.263 1.00 90.62 244 GLY A O 1
ATOM 1746 N N . LEU A 1 245 ? -2.432 -11.091 -14.502 1.00 94.44 245 LEU A N 1
ATOM 1747 C CA . LEU A 1 245 ? -3.798 -11.273 -14.019 1.00 94.44 245 LEU A CA 1
ATOM 1748 C C . LEU A 1 245 ? -3.959 -10.630 -12.640 1.00 94.44 245 LEU A C 1
ATOM 1750 O O . LEU A 1 245 ? -2.989 -10.178 -12.024 1.00 94.44 245 LEU A O 1
ATOM 1754 N N . LEU A 1 246 ? -5.193 -10.611 -12.138 1.00 96.38 246 LEU A N 1
ATOM 1755 C CA . LEU A 1 246 ? -5.477 -10.219 -10.762 1.00 96.38 246 LEU A CA 1
ATOM 1756 C C . LEU A 1 246 ? -4.610 -11.054 -9.804 1.00 96.38 246 LEU A C 1
ATOM 1758 O O . LEU A 1 246 ? -4.661 -12.283 -9.826 1.00 96.38 246 LEU A O 1
ATOM 1762 N N . GLY A 1 247 ? -3.783 -10.397 -8.991 1.00 95.81 247 GLY A N 1
ATOM 1763 C CA . GLY A 1 247 ? -2.912 -11.082 -8.031 1.00 95.81 247 GLY A CA 1
ATOM 1764 C C . GLY A 1 247 ? -1.676 -11.767 -8.614 1.00 95.81 247 GLY A C 1
ATOM 1765 O O . GLY A 1 247 ? -0.872 -12.270 -7.836 1.00 95.81 247 GLY A O 1
ATOM 1766 N N . LYS A 1 248 ? -1.491 -11.815 -9.942 1.00 96.06 248 LYS A N 1
ATOM 1767 C CA . LYS A 1 248 ? -0.483 -12.693 -10.556 1.00 96.06 248 LYS A CA 1
ATOM 1768 C C . LYS A 1 248 ? 0.251 -12.058 -11.733 1.00 96.06 248 LYS A C 1
ATOM 1770 O O . LYS A 1 248 ? -0.371 -11.632 -12.700 1.00 96.06 248 LYS A O 1
ATOM 1775 N N . GLY A 1 249 ? 1.580 -12.057 -11.687 1.00 95.56 249 GLY A N 1
ATOM 1776 C CA . GLY A 1 249 ? 2.431 -11.725 -12.828 1.00 95.56 249 GLY A CA 1
ATOM 1777 C C . GLY A 1 249 ? 2.518 -12.874 -13.835 1.00 95.56 249 GLY A C 1
ATOM 1778 O O . GLY A 1 249 ? 2.419 -14.048 -13.467 1.00 95.56 249 GLY A O 1
ATOM 1779 N N . SER A 1 250 ? 2.690 -12.559 -15.119 1.00 93.12 250 SER A N 1
ATOM 1780 C CA . SER A 1 250 ? 2.827 -13.597 -16.149 1.00 93.12 250 SER A CA 1
ATOM 1781 C C . SER A 1 250 ? 4.264 -14.105 -16.274 1.00 93.12 250 SER A C 1
ATOM 1783 O O . SER A 1 250 ? 5.223 -13.443 -15.874 1.00 93.12 250 SER A O 1
ATOM 1785 N N . ASN A 1 251 ? 4.433 -15.310 -16.814 1.00 90.25 251 ASN A N 1
ATOM 1786 C CA . ASN A 1 251 ? 5.760 -15.886 -17.007 1.00 90.25 251 ASN A CA 1
ATOM 1787 C C . ASN A 1 251 ? 6.515 -15.170 -18.140 1.00 90.25 251 ASN A C 1
ATOM 1789 O O . ASN A 1 251 ? 5.914 -14.747 -19.130 1.00 90.25 251 ASN A O 1
ATOM 1793 N N . GLY A 1 252 ? 7.839 -15.087 -18.019 1.00 82.56 252 GLY A N 1
ATOM 1794 C CA . GLY A 1 252 ? 8.719 -14.669 -19.106 1.00 82.56 252 GLY A CA 1
ATOM 1795 C C . GLY A 1 252 ? 8.654 -15.667 -20.260 1.00 82.56 252 GLY A C 1
ATOM 1796 O O . GLY A 1 252 ? 8.715 -16.879 -20.039 1.00 82.56 252 GLY A O 1
ATOM 1797 N N . ASN A 1 253 ? 8.537 -15.167 -21.491 1.00 76.50 253 ASN A N 1
ATOM 1798 C CA . ASN A 1 253 ? 8.505 -16.010 -22.682 1.00 76.50 253 ASN A CA 1
ATOM 1799 C C . ASN A 1 253 ? 9.880 -16.012 -23.365 1.00 76.50 253 ASN A C 1
ATOM 1801 O O . ASN A 1 253 ? 10.312 -15.009 -23.941 1.00 76.50 253 ASN A O 1
ATOM 1805 N N . GLY A 1 254 ? 10.561 -17.156 -23.301 1.00 56.56 254 GLY A N 1
ATOM 1806 C CA . GLY A 1 254 ? 11.744 -17.446 -24.102 1.00 56.56 254 GLY A CA 1
ATOM 1807 C C . GLY A 1 254 ? 11.532 -18.734 -24.892 1.00 56.56 254 GLY A C 1
ATOM 1808 O O . GLY A 1 254 ? 10.864 -19.650 -24.428 1.00 56.56 254 GLY A O 1
ATOM 1809 N N . ILE A 1 255 ? 12.077 -18.781 -26.104 1.00 49.03 255 ILE A N 1
ATOM 1810 C CA . ILE A 1 255 ? 11.884 -19.883 -27.055 1.00 49.03 255 ILE A CA 1
ATOM 1811 C C . ILE A 1 255 ? 12.391 -21.218 -26.476 1.00 49.03 255 ILE A C 1
ATOM 1813 O O . ILE A 1 255 ? 13.591 -21.331 -26.256 1.00 49.03 255 ILE A O 1
ATOM 1817 N N . GLU A 1 256 ? 11.529 -22.236 -26.362 1.00 42.72 256 GLU A N 1
ATOM 1818 C CA . GLU A 1 256 ? 11.909 -23.651 -26.519 1.00 42.72 256 GLU A CA 1
ATOM 1819 C C . GLU A 1 256 ? 11.645 -24.027 -27.984 1.00 42.72 256 GLU A C 1
ATOM 1821 O O . GLU A 1 256 ? 10.505 -24.209 -28.406 1.00 42.72 256 GLU A O 1
ATOM 1826 N N . GLY A 1 257 ? 12.683 -24.045 -28.820 1.00 35.84 257 GLY A N 1
ATOM 1827 C CA . GLY A 1 257 ? 12.537 -24.506 -30.201 1.00 35.84 257 GLY A CA 1
ATOM 1828 C C . GLY A 1 257 ? 12.548 -26.037 -30.244 1.00 35.84 257 GLY A C 1
ATOM 1829 O O . GLY A 1 257 ? 13.304 -26.634 -29.474 1.00 35.84 257 GLY A O 1
ATOM 1830 N N . PRO A 1 258 ? 11.807 -26.697 -31.157 1.00 33.44 258 PRO A N 1
ATOM 1831 C CA . PRO A 1 258 ? 12.073 -28.095 -31.463 1.00 33.44 258 PRO A CA 1
ATOM 1832 C C . PRO A 1 258 ? 13.536 -28.214 -31.889 1.00 33.44 258 PRO A C 1
ATOM 1834 O O . PRO A 1 258 ? 14.008 -27.426 -32.715 1.00 33.44 258 PRO A O 1
ATOM 1837 N N . ILE A 1 259 ? 14.250 -29.202 -31.351 1.00 39.53 259 ILE A N 1
ATOM 1838 C CA . ILE A 1 259 ? 15.554 -29.617 -31.870 1.00 39.53 259 ILE A CA 1
ATOM 1839 C C . ILE A 1 259 ? 15.293 -30.214 -33.259 1.00 39.53 259 ILE A C 1
ATOM 1841 O O . ILE A 1 259 ? 15.133 -31.418 -33.425 1.00 39.53 259 ILE A O 1
ATOM 1845 N N . GLY A 1 260 ? 15.184 -29.347 -34.264 1.00 34.16 260 GLY A N 1
ATOM 1846 C CA . GLY A 1 260 ? 15.203 -29.712 -35.669 1.00 34.16 260 GLY A CA 1
ATOM 1847 C C . GLY A 1 260 ? 16.617 -30.147 -36.017 1.00 34.16 260 GLY A C 1
ATOM 1848 O O . GLY A 1 260 ? 17.445 -29.349 -36.449 1.00 34.16 260 GLY A O 1
ATOM 1849 N N . ASN A 1 261 ? 16.893 -31.421 -35.794 1.00 35.31 261 ASN A N 1
ATOM 1850 C CA . ASN A 1 261 ? 18.029 -32.173 -36.299 1.00 35.31 261 ASN A CA 1
ATOM 1851 C C . ASN A 1 261 ? 18.001 -32.266 -37.836 1.00 35.31 261 ASN A C 1
ATOM 1853 O O . ASN A 1 261 ? 17.949 -33.356 -38.389 1.00 35.31 261 ASN A O 1
ATOM 1857 N N . ASN A 1 262 ? 18.024 -31.140 -38.553 1.00 33.94 262 ASN A N 1
ATOM 1858 C CA . ASN A 1 262 ? 18.288 -31.170 -39.991 1.00 33.94 262 ASN A CA 1
ATOM 1859 C C . ASN A 1 262 ? 18.892 -29.861 -40.520 1.00 33.94 262 ASN A C 1
ATOM 1861 O O . ASN A 1 262 ? 18.320 -29.167 -41.355 1.00 33.94 262 ASN A O 1
ATOM 1865 N N . ARG A 1 263 ? 20.080 -29.508 -40.020 1.00 39.62 263 ARG A N 1
ATOM 1866 C CA . ARG A 1 263 ? 21.003 -28.622 -40.744 1.00 39.62 263 ARG A CA 1
ATOM 1867 C C . ARG A 1 263 ? 22.287 -29.384 -41.047 1.00 39.62 263 ARG A C 1
ATOM 1869 O O . ARG A 1 263 ? 23.314 -29.206 -40.400 1.00 39.62 263 ARG A O 1
ATOM 1876 N N . THR A 1 264 ? 22.209 -30.267 -42.036 1.00 38.84 264 THR A N 1
ATOM 1877 C CA . THR A 1 264 ? 23.361 -30.877 -42.707 1.00 38.84 264 THR A CA 1
ATOM 1878 C C . THR A 1 264 ? 24.049 -29.847 -43.601 1.00 38.84 264 THR A C 1
ATOM 1880 O O . THR A 1 264 ? 23.881 -29.869 -44.813 1.00 38.84 264 THR A O 1
ATOM 1883 N N . SER A 1 265 ? 24.811 -28.929 -43.007 1.00 36.56 265 SER A N 1
ATOM 1884 C CA . SER A 1 265 ? 25.845 -28.166 -43.722 1.00 36.56 265 SER A CA 1
ATOM 1885 C C . SER A 1 265 ? 26.684 -27.344 -42.740 1.00 36.56 265 SER A C 1
ATOM 1887 O O . SER A 1 265 ? 26.407 -26.173 -42.496 1.00 36.56 265 SER A O 1
ATOM 1889 N N . GLY A 1 266 ? 27.678 -28.007 -42.141 1.00 37.78 266 GLY A N 1
ATOM 1890 C CA . GLY A 1 266 ? 29.101 -27.619 -42.090 1.00 37.78 266 GLY A CA 1
ATOM 1891 C C . GLY A 1 266 ? 29.574 -26.282 -41.503 1.00 37.78 266 GLY A C 1
ATOM 1892 O O . GLY A 1 266 ? 30.737 -26.199 -41.132 1.00 37.78 266 GLY A O 1
ATOM 1893 N N . THR A 1 267 ? 28.743 -25.254 -41.375 1.00 39.22 267 THR A N 1
ATOM 1894 C CA . THR A 1 267 ? 29.120 -23.947 -40.814 1.00 39.22 267 THR A CA 1
ATOM 1895 C C . THR A 1 267 ? 27.883 -23.313 -40.181 1.00 39.22 267 THR A C 1
ATOM 1897 O O . THR A 1 267 ? 27.134 -22.589 -40.834 1.00 39.22 267 THR A O 1
ATOM 1900 N N . SER A 1 268 ? 27.598 -23.614 -38.916 1.00 34.00 268 SER A N 1
ATOM 1901 C CA . SER A 1 268 ? 26.519 -22.949 -38.177 1.00 34.00 268 SER A CA 1
ATOM 1902 C C . SER A 1 268 ? 27.046 -22.461 -36.840 1.00 34.00 268 SER A C 1
ATOM 1904 O O . SER A 1 268 ? 27.172 -23.227 -35.891 1.00 34.00 268 SER A O 1
ATOM 1906 N N . TRP A 1 269 ? 27.337 -21.163 -36.789 1.00 37.25 269 TRP A N 1
ATOM 1907 C CA . TRP A 1 269 ? 27.416 -20.400 -35.551 1.00 37.25 269 TRP A CA 1
ATOM 1908 C C . TRP A 1 269 ? 26.053 -20.508 -34.851 1.00 37.25 269 TRP A C 1
ATOM 1910 O O . TRP A 1 269 ? 25.070 -19.895 -35.263 1.00 37.25 269 TRP A O 1
ATOM 1920 N N . GLN A 1 270 ? 25.963 -21.393 -33.860 1.00 39.75 270 GLN A N 1
ATOM 1921 C CA . GLN A 1 270 ? 24.776 -21.584 -33.034 1.00 39.75 270 GLN A CA 1
ATOM 1922 C C . GLN A 1 270 ? 24.729 -20.466 -31.989 1.00 39.75 270 GLN A C 1
ATOM 1924 O O . GLN A 1 270 ? 25.526 -20.449 -31.057 1.00 39.75 270 GLN A O 1
ATOM 1929 N N . TYR A 1 271 ? 23.811 -19.520 -32.180 1.00 42.03 271 TYR A N 1
ATOM 1930 C CA . TYR A 1 271 ? 23.688 -18.319 -31.355 1.00 42.03 271 TYR A CA 1
ATOM 1931 C C . TYR A 1 271 ? 23.279 -18.630 -29.900 1.00 42.03 271 TYR A C 1
ATOM 1933 O O . TYR A 1 271 ? 22.243 -19.277 -29.686 1.00 42.03 271 TYR A O 1
ATOM 1941 N N . PRO A 1 272 ? 24.069 -18.197 -28.900 1.00 45.78 272 PRO A N 1
ATOM 1942 C CA . PRO A 1 272 ? 23.760 -18.357 -27.483 1.00 45.78 272 PRO A CA 1
ATOM 1943 C C . PRO A 1 272 ? 22.779 -17.291 -26.943 1.00 45.78 272 PRO A C 1
ATOM 1945 O O . PRO A 1 272 ? 22.553 -16.244 -27.530 1.00 45.78 272 PRO A O 1
ATOM 1948 N N . SER A 1 273 ? 22.224 -17.570 -25.759 1.00 49.53 273 SER A N 1
ATOM 1949 C CA . SER A 1 273 ? 21.664 -16.587 -24.808 1.00 49.53 273 SER A CA 1
ATOM 1950 C C . SER A 1 273 ? 20.253 -16.016 -25.028 1.00 49.53 273 SER A C 1
ATOM 1952 O O . SER A 1 273 ? 20.066 -14.880 -25.442 1.00 49.53 273 SER A O 1
ATOM 1954 N N . ARG A 1 274 ? 19.226 -16.761 -24.593 1.00 66.00 274 ARG A N 1
ATOM 1955 C CA . ARG A 1 274 ? 17.811 -16.345 -24.617 1.00 66.00 274 ARG A CA 1
ATOM 1956 C C . ARG A 1 274 ? 17.238 -16.295 -23.188 1.00 66.00 274 ARG A C 1
ATOM 1958 O O . ARG A 1 274 ? 16.948 -17.352 -22.643 1.00 66.00 274 ARG A O 1
ATOM 1965 N N . SER A 1 275 ? 17.080 -15.115 -22.574 1.00 75.19 275 SER A N 1
ATOM 1966 C CA . SER A 1 275 ? 16.509 -14.968 -21.213 1.00 75.19 275 SER A CA 1
ATOM 1967 C C . SER A 1 275 ? 15.325 -13.993 -21.167 1.00 75.19 275 SER A C 1
ATOM 1969 O O . SER A 1 275 ? 15.368 -12.936 -21.780 1.00 75.19 275 SER A O 1
ATOM 1971 N N . ALA A 1 276 ? 14.253 -14.315 -20.447 1.00 83.94 276 ALA A N 1
ATOM 1972 C CA . ALA A 1 276 ? 13.119 -13.409 -20.256 1.00 83.94 276 ALA A CA 1
ATOM 1973 C C . ALA A 1 276 ? 12.640 -13.426 -18.804 1.00 83.94 276 ALA A C 1
ATOM 1975 O O . ALA A 1 276 ? 12.323 -14.490 -18.266 1.00 83.94 276 ALA A O 1
ATOM 1976 N N . GLY A 1 277 ? 12.598 -12.251 -18.178 1.00 89.62 277 GLY A N 1
ATOM 1977 C CA . GLY A 1 277 ? 12.181 -12.092 -16.788 1.00 89.62 277 GLY A CA 1
ATOM 1978 C C . GLY A 1 277 ? 10.675 -12.283 -16.604 1.00 89.62 277 GLY A C 1
ATOM 1979 O O . GLY A 1 277 ? 9.885 -11.917 -17.476 1.00 89.62 277 GLY A O 1
ATOM 1980 N N . GLY A 1 278 ? 10.270 -12.854 -15.470 1.00 92.56 278 GLY A N 1
ATOM 1981 C CA . GLY A 1 278 ? 8.859 -12.995 -15.100 1.00 92.56 278 GLY A CA 1
ATOM 1982 C C . GLY A 1 278 ? 8.236 -11.673 -14.644 1.00 92.56 278 GLY A C 1
ATOM 1983 O O . GLY A 1 278 ? 8.915 -10.820 -14.080 1.00 92.56 278 GLY A O 1
ATOM 1984 N N . GLY A 1 279 ? 6.941 -11.485 -14.876 1.00 96.06 279 GLY A N 1
ATOM 1985 C CA . GLY A 1 279 ? 6.197 -10.327 -14.387 1.00 96.06 279 GLY A CA 1
ATOM 1986 C C . GLY A 1 279 ? 6.023 -10.357 -12.867 1.00 96.06 279 GLY A C 1
ATOM 1987 O O . GLY A 1 279 ? 5.868 -11.422 -12.267 1.00 96.06 279 GLY A O 1
ATOM 1988 N N . GLY A 1 280 ? 6.046 -9.191 -12.233 1.00 98.12 280 GLY A N 1
ATOM 1989 C CA . GLY A 1 280 ? 5.786 -9.037 -10.805 1.00 98.12 280 GLY A CA 1
ATOM 1990 C C . GLY A 1 280 ? 4.296 -9.143 -10.468 1.00 98.12 280 GLY A C 1
ATOM 1991 O O . GLY A 1 280 ? 3.440 -8.777 -11.275 1.00 98.12 280 GLY A O 1
ATOM 1992 N N . ALA A 1 281 ? 3.972 -9.656 -9.283 1.00 98.25 281 ALA A N 1
ATOM 1993 C CA . ALA A 1 281 ? 2.596 -9.746 -8.792 1.00 98.25 281 ALA A CA 1
ATOM 1994 C C . ALA A 1 281 ? 2.083 -8.396 -8.276 1.00 98.25 281 ALA A C 1
ATOM 1996 O O . ALA A 1 281 ? 2.868 -7.534 -7.896 1.00 98.25 281 ALA A O 1
ATOM 1997 N N . GLY A 1 282 ? 0.771 -8.208 -8.184 1.00 97.56 282 GLY A N 1
ATOM 1998 C CA . GLY A 1 282 ? 0.195 -6.960 -7.681 1.00 97.56 282 GLY A CA 1
ATOM 1999 C C . GLY A 1 282 ? -1.310 -7.046 -7.507 1.00 97.56 282 GLY A C 1
ATOM 2000 O O . GLY A 1 282 ? -1.874 -8.143 -7.484 1.00 97.56 282 GLY A O 1
ATOM 2001 N N . TYR A 1 283 ? -1.988 -5.902 -7.421 1.00 97.31 283 TYR A N 1
ATOM 2002 C CA . TYR A 1 283 ? -3.441 -5.880 -7.572 1.00 97.31 283 TYR A CA 1
ATOM 2003 C C . TYR A 1 283 ? -3.802 -6.519 -8.910 1.00 97.31 283 TYR A C 1
ATOM 2005 O O . TYR A 1 283 ? -4.464 -7.559 -8.915 1.00 97.31 283 TYR A O 1
ATOM 2013 N N . TYR A 1 284 ? -3.161 -6.031 -9.972 1.00 97.69 284 TYR A N 1
ATOM 2014 C CA . TYR A 1 284 ? -2.898 -6.765 -11.202 1.00 97.69 284 TYR A CA 1
ATOM 2015 C C . TYR A 1 284 ? -1.388 -6.923 -11.419 1.00 97.69 284 TYR A C 1
ATOM 2017 O O . TYR A 1 284 ? -0.591 -6.030 -11.121 1.00 97.69 284 TYR A O 1
ATOM 2025 N N . GLY A 1 285 ? -0.976 -8.086 -11.919 1.0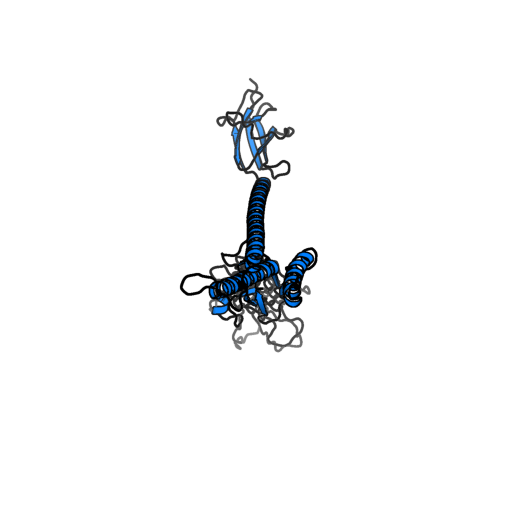0 97.38 285 GLY A N 1
ATOM 2026 C CA . GLY A 1 285 ? 0.431 -8.351 -12.202 1.00 97.38 285 GLY A CA 1
ATOM 2027 C C . GLY A 1 285 ? 0.944 -7.663 -13.468 1.00 97.38 285 GLY A C 1
ATOM 2028 O O . GLY A 1 285 ? 0.181 -7.273 -14.354 1.00 97.38 285 GLY A O 1
ATOM 2029 N N . GLY A 1 286 ? 2.265 -7.551 -13.571 1.00 96.75 286 GLY A N 1
ATOM 2030 C CA . GLY A 1 286 ? 2.946 -7.212 -14.818 1.00 96.75 286 GLY A CA 1
ATOM 2031 C C . GLY A 1 286 ? 3.051 -8.413 -15.761 1.00 96.75 286 GLY A C 1
ATOM 2032 O O . GLY A 1 286 ? 2.892 -9.568 -15.349 1.00 96.75 286 GLY A O 1
ATOM 2033 N N . SER A 1 287 ? 3.354 -8.152 -17.030 1.00 93.94 287 SER A N 1
ATOM 2034 C CA . SER A 1 287 ? 3.723 -9.209 -17.978 1.00 93.94 287 SER A CA 1
ATOM 2035 C C . SER A 1 287 ? 5.190 -9.599 -17.838 1.00 93.94 287 SER A C 1
ATOM 2037 O O . SER A 1 287 ? 6.038 -8.789 -17.460 1.00 93.94 287 SER A O 1
ATOM 2039 N N . GLY A 1 288 ? 5.512 -10.839 -18.195 1.00 90.50 288 GLY A N 1
ATOM 2040 C CA . GLY A 1 288 ? 6.883 -11.256 -18.445 1.00 90.50 288 GLY A CA 1
ATOM 2041 C C . GLY A 1 288 ? 7.477 -10.575 -19.681 1.00 90.50 288 GLY A C 1
ATOM 2042 O O . GLY A 1 288 ? 6.757 -10.134 -20.582 1.00 90.50 288 GLY A O 1
ATOM 2043 N N . GLY A 1 289 ? 8.806 -10.508 -19.727 1.00 87.06 289 GLY A N 1
ATOM 2044 C CA . GLY A 1 289 ? 9.537 -10.072 -20.913 1.00 87.06 289 GLY A CA 1
ATOM 2045 C C . GLY A 1 289 ? 9.338 -11.034 -22.087 1.00 87.06 289 GLY A C 1
ATOM 2046 O O . GLY A 1 289 ? 9.034 -12.217 -21.905 1.00 87.06 289 GLY A O 1
ATOM 2047 N N . VAL A 1 290 ? 9.529 -10.521 -23.299 1.00 81.06 290 VAL A N 1
ATOM 2048 C CA . VAL A 1 290 ? 9.509 -11.301 -24.539 1.00 81.06 290 VAL A CA 1
ATOM 2049 C C . VAL A 1 290 ? 10.887 -11.223 -25.172 1.00 81.06 290 VAL A C 1
ATOM 2051 O O . VAL A 1 290 ? 11.397 -10.135 -25.435 1.00 81.06 290 VAL A O 1
ATOM 2054 N N . ASN A 1 291 ? 11.494 -12.373 -25.442 1.00 73.44 291 ASN A N 1
ATOM 2055 C CA . ASN A 1 291 ? 12.714 -12.409 -26.236 1.00 73.44 291 ASN A CA 1
ATOM 2056 C C . ASN A 1 291 ? 12.390 -12.189 -27.724 1.00 73.44 291 ASN A C 1
ATOM 2058 O O . ASN A 1 291 ? 11.465 -12.803 -28.253 1.00 73.44 291 ASN A O 1
ATOM 2062 N N . GLY A 1 292 ? 13.179 -11.376 -28.419 1.00 57.12 292 GLY A N 1
ATOM 2063 C CA . GLY A 1 292 ? 13.227 -11.397 -29.874 1.00 57.12 292 GLY A CA 1
ATOM 2064 C C . GLY A 1 292 ? 14.660 -11.619 -30.329 1.00 57.12 292 GLY A C 1
ATOM 2065 O O . GLY A 1 292 ? 15.588 -11.117 -29.722 1.00 57.12 292 GLY A O 1
ATOM 2066 N N . GLY A 1 293 ? 14.855 -12.389 -31.392 1.00 53.12 293 GLY A N 1
ATOM 2067 C CA . GLY A 1 293 ? 16.119 -12.414 -32.128 1.00 53.12 293 GLY A CA 1
ATOM 2068 C C . GLY A 1 293 ? 17.223 -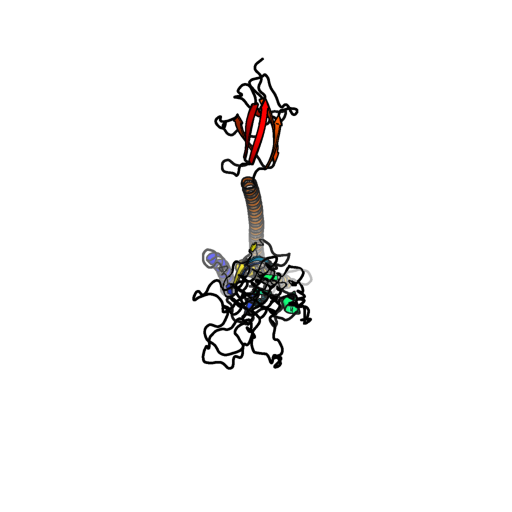13.360 -31.639 1.00 53.12 293 GLY A C 1
ATOM 2069 O O . GLY A 1 293 ? 17.111 -14.074 -30.645 1.00 53.12 293 GLY A O 1
ATOM 2070 N N . ASN A 1 294 ? 18.277 -13.398 -32.458 1.00 52.66 294 ASN A N 1
ATOM 2071 C CA . ASN A 1 294 ? 19.382 -14.362 -32.446 1.00 52.66 294 ASN A CA 1
ATOM 2072 C C . ASN A 1 294 ? 20.677 -13.762 -31.862 1.00 52.66 294 ASN A C 1
ATOM 2074 O O . ASN A 1 294 ? 21.752 -14.234 -32.195 1.00 52.66 294 ASN A O 1
ATOM 2078 N N . SER A 1 295 ? 20.601 -12.683 -31.081 1.00 51.03 295 SER A N 1
ATOM 2079 C CA . SER A 1 295 ? 21.779 -11.991 -30.550 1.00 51.03 295 SER A CA 1
ATOM 2080 C C . SER A 1 295 ? 22.085 -12.411 -29.108 1.00 51.03 295 SER A C 1
ATOM 2082 O O . SER A 1 295 ? 21.175 -12.619 -28.307 1.00 51.03 295 SER A O 1
ATOM 2084 N N . ASP A 1 296 ? 23.375 -12.470 -28.763 1.00 49.03 296 ASP A N 1
ATOM 2085 C CA . ASP A 1 296 ? 23.924 -13.018 -27.506 1.00 49.03 296 ASP A CA 1
ATOM 2086 C C . ASP A 1 296 ? 23.552 -12.217 -26.233 1.00 49.03 296 ASP A C 1
ATOM 2088 O O . ASP A 1 296 ? 24.089 -12.438 -25.147 1.00 49.03 296 ASP A O 1
ATOM 2092 N N . SER A 1 297 ? 22.628 -11.257 -26.340 1.00 53.09 297 SER A N 1
ATOM 2093 C CA . SER A 1 297 ? 22.211 -10.327 -25.280 1.00 53.09 297 SER A CA 1
ATOM 2094 C C . SER A 1 297 ? 20.735 -9.913 -25.386 1.00 53.09 297 SER A C 1
ATOM 2096 O O . SER A 1 297 ? 20.340 -8.864 -24.882 1.00 53.09 297 SER A O 1
ATOM 2098 N N . SER A 1 298 ? 19.890 -10.705 -26.048 1.00 60.47 298 SER A N 1
ATOM 2099 C CA . SER A 1 298 ? 18.523 -10.293 -26.398 1.00 60.47 298 SER A CA 1
ATOM 2100 C C . SER A 1 298 ? 17.488 -10.373 -25.259 1.00 60.47 298 SER A C 1
ATOM 2102 O O . SER A 1 298 ? 16.290 -10.175 -25.483 1.00 60.47 298 SER A O 1
ATOM 2104 N N . GLY A 1 299 ? 17.919 -10.655 -24.026 1.00 75.00 299 GLY A N 1
ATOM 2105 C CA . GLY A 1 299 ? 17.000 -10.887 -22.919 1.00 75.00 299 GLY A CA 1
ATOM 2106 C C . GLY A 1 299 ? 16.291 -9.631 -22.413 1.00 75.00 299 GLY A C 1
ATOM 2107 O O . GLY A 1 299 ? 16.908 -8.578 -22.313 1.00 75.00 299 GLY A O 1
ATOM 2108 N N . SER A 1 300 ? 14.997 -9.740 -22.093 1.00 85.94 300 SER A N 1
ATOM 2109 C CA . SER A 1 300 ? 14.156 -8.611 -21.644 1.00 85.94 300 SER A CA 1
ATOM 2110 C C . SER A 1 300 ? 13.593 -8.818 -20.242 1.00 85.94 300 SER A C 1
ATOM 2112 O O . SER A 1 300 ? 13.214 -9.936 -19.880 1.00 85.94 300 SER A O 1
ATOM 2114 N N . GLY A 1 301 ? 13.519 -7.740 -19.461 1.00 90.69 301 GLY A N 1
ATOM 2115 C CA . GLY A 1 301 ? 12.981 -7.766 -18.100 1.00 90.69 301 GLY A CA 1
ATOM 2116 C C . GLY A 1 301 ? 11.456 -7.887 -18.080 1.00 90.69 301 GLY A C 1
ATOM 2117 O O . GLY A 1 301 ? 10.778 -7.451 -19.010 1.00 90.69 301 GLY A O 1
ATOM 2118 N N . GLY A 1 302 ? 10.903 -8.466 -17.016 1.00 93.88 302 GLY A N 1
ATOM 2119 C CA . GLY A 1 302 ? 9.461 -8.465 -16.752 1.00 93.88 302 GLY A CA 1
ATOM 2120 C C . GLY A 1 302 ? 8.986 -7.126 -16.184 1.00 93.88 302 GLY A C 1
ATOM 2121 O O . GLY A 1 302 ? 9.769 -6.394 -15.582 1.00 93.88 302 GLY A O 1
ATOM 2122 N N . GLY A 1 303 ? 7.709 -6.794 -16.361 1.00 96.62 303 GLY A N 1
ATOM 2123 C CA . GLY A 1 303 ? 7.088 -5.608 -15.767 1.00 96.62 303 GLY A CA 1
ATOM 2124 C C . GLY A 1 303 ? 6.733 -5.819 -14.295 1.00 96.62 303 GLY A C 1
ATOM 2125 O O . GLY A 1 303 ? 6.455 -6.943 -13.877 1.00 96.62 303 GLY A O 1
ATOM 2126 N N . GLY A 1 304 ? 6.732 -4.748 -13.502 1.00 98.19 304 GLY A N 1
ATOM 2127 C CA . GLY A 1 304 ? 6.307 -4.781 -12.098 1.00 98.19 304 GLY A CA 1
ATOM 2128 C C . GLY A 1 304 ? 4.789 -4.896 -11.948 1.00 98.19 304 GLY A C 1
ATOM 2129 O O . GLY A 1 304 ? 4.037 -4.510 -12.843 1.00 98.19 304 GLY A O 1
ATOM 2130 N N . GLY A 1 305 ? 4.316 -5.418 -10.818 1.00 98.38 305 GLY A N 1
ATOM 2131 C CA . GLY A 1 305 ? 2.885 -5.411 -10.506 1.00 98.38 305 GLY A CA 1
ATOM 2132 C C . GLY A 1 305 ? 2.400 -4.074 -9.944 1.00 98.38 305 GLY A C 1
ATOM 2133 O O . GLY A 1 305 ? 3.197 -3.257 -9.471 1.00 98.38 305 GLY A O 1
ATOM 2134 N N . SER A 1 306 ? 1.085 -3.857 -9.994 1.00 98.38 306 SER A N 1
ATOM 2135 C CA . SER A 1 306 ? 0.450 -2.675 -9.411 1.00 98.38 306 SER A CA 1
ATOM 2136 C C . SER A 1 306 ? 0.205 -2.811 -7.912 1.00 98.38 306 SER A C 1
ATOM 2138 O O . SER A 1 306 ? -0.020 -3.900 -7.381 1.00 98.38 306 SER A O 1
ATOM 2140 N N . SER A 1 307 ? 0.189 -1.673 -7.235 1.00 98.38 307 SER A N 1
ATOM 2141 C CA . SER A 1 307 ? -0.247 -1.533 -5.855 1.00 98.38 307 SER A CA 1
ATOM 2142 C C . SER A 1 307 ? -1.704 -1.080 -5.780 1.00 98.38 307 SER A C 1
ATOM 2144 O O . SER A 1 307 ? -2.243 -0.443 -6.688 1.00 98.38 307 SER A O 1
ATOM 2146 N N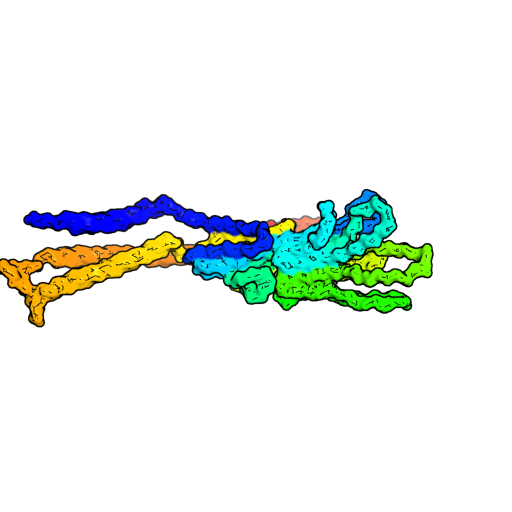 . TYR A 1 308 ? -2.346 -1.391 -4.662 1.00 97.31 308 TYR A N 1
ATOM 2147 C CA . TYR A 1 308 ? -3.730 -1.026 -4.390 1.00 97.31 308 TYR A CA 1
ATOM 2148 C C . TYR A 1 308 ? -3.928 -0.758 -2.906 1.00 97.31 308 TYR A C 1
ATOM 2150 O O . TYR A 1 308 ? -3.264 -1.352 -2.060 1.00 97.31 308 TYR A O 1
ATOM 2158 N N . ILE A 1 309 ? -4.871 0.117 -2.598 1.00 94.19 309 ILE A N 1
ATOM 2159 C CA . ILE A 1 309 ? -5.395 0.297 -1.255 1.00 94.19 309 ILE A CA 1
ATOM 2160 C C . ILE A 1 309 ? -6.873 0.664 -1.370 1.00 94.19 309 ILE A C 1
ATOM 2162 O O . ILE A 1 309 ? -7.263 1.365 -2.306 1.00 94.19 309 ILE A O 1
ATOM 2166 N N . HIS A 1 310 ? -7.691 0.127 -0.468 1.00 88.56 310 HIS A N 1
ATOM 2167 C CA . HIS A 1 310 ? -9.133 0.342 -0.472 1.00 88.56 310 HIS A CA 1
ATOM 2168 C C . HIS A 1 310 ? -9.477 1.829 -0.304 1.00 88.56 310 HIS A C 1
ATOM 2170 O O . HIS A 1 310 ? -8.759 2.556 0.383 1.00 88.56 310 HIS A O 1
ATOM 2176 N N . SER A 1 311 ? -10.585 2.278 -0.903 1.00 85.00 311 SER A N 1
ATOM 2177 C CA . SER A 1 311 ? -11.002 3.691 -0.905 1.00 85.00 311 SER A CA 1
ATOM 2178 C C . SER A 1 311 ? -11.259 4.266 0.485 1.00 85.00 311 SER A C 1
ATOM 2180 O O . SER A 1 311 ? -11.143 5.471 0.676 1.00 85.00 311 SER A O 1
ATOM 2182 N N . ASP A 1 312 ? -11.589 3.405 1.445 1.00 79.94 312 ASP A N 1
ATOM 2183 C CA . ASP A 1 312 ? -11.895 3.804 2.823 1.00 79.94 312 ASP A CA 1
ATOM 2184 C C . ASP A 1 312 ? -10.629 4.016 3.671 1.00 79.94 312 ASP A C 1
ATOM 2186 O O . ASP A 1 312 ? -10.717 4.388 4.841 1.00 79.94 312 ASP A O 1
ATOM 2190 N N . ALA A 1 313 ? -9.441 3.759 3.111 1.00 81.31 313 ALA A N 1
ATOM 2191 C CA . ALA A 1 313 ? -8.186 4.030 3.791 1.00 81.31 313 ALA A CA 1
ATOM 2192 C C . ALA A 1 313 ? -7.860 5.531 3.787 1.00 81.31 313 ALA A C 1
ATOM 2194 O O . ALA A 1 313 ? -8.040 6.229 2.790 1.00 81.31 313 ALA A O 1
ATOM 2195 N N . ILE A 1 314 ? -7.297 6.015 4.892 1.00 78.38 314 ILE A N 1
ATOM 2196 C CA . ILE A 1 314 ? -6.859 7.409 5.057 1.00 78.38 314 ILE A CA 1
ATOM 2197 C C . ILE A 1 314 ? -5.344 7.484 5.270 1.00 78.38 314 ILE A C 1
ATOM 2199 O O . ILE A 1 314 ? -4.705 6.486 5.603 1.00 78.38 314 ILE A O 1
ATOM 2203 N N . ASN A 1 315 ? -4.756 8.674 5.093 1.00 81.31 315 ASN A N 1
ATOM 2204 C CA . ASN A 1 315 ? -3.306 8.904 5.215 1.00 81.31 315 ASN A CA 1
ATOM 2205 C C . ASN A 1 315 ? -2.478 7.965 4.322 1.00 81.31 315 ASN A C 1
ATOM 2207 O O . ASN A 1 315 ? -1.516 7.334 4.763 1.00 81.31 315 ASN A O 1
ATOM 2211 N N . VAL A 1 316 ? -2.916 7.849 3.070 1.00 87.00 316 VAL A N 1
ATOM 2212 C CA . VAL A 1 316 ? -2.373 6.910 2.096 1.00 87.00 316 VAL A CA 1
ATOM 2213 C C . VAL A 1 316 ? -1.064 7.419 1.503 1.00 87.00 316 VAL A C 1
ATOM 2215 O O . VAL A 1 316 ? -0.972 8.556 1.046 1.00 87.00 316 VAL A O 1
ATOM 2218 N N . GLU A 1 317 ? -0.075 6.536 1.434 1.00 91.38 317 GLU A N 1
ATOM 2219 C CA . GLU A 1 317 ? 1.196 6.772 0.762 1.00 91.38 317 GLU A CA 1
ATOM 2220 C C . GLU A 1 317 ? 1.555 5.565 -0.111 1.00 91.38 317 GLU A C 1
ATOM 2222 O O . GLU A 1 317 ? 1.444 4.416 0.317 1.00 91.38 317 GLU A O 1
ATOM 2227 N N . LEU A 1 318 ? 1.997 5.822 -1.345 1.00 93.44 318 LEU A N 1
ATOM 2228 C CA . LEU A 1 318 ? 2.502 4.795 -2.252 1.00 93.44 318 LEU A CA 1
ATOM 2229 C C . LEU A 1 318 ? 3.846 5.229 -2.817 1.00 93.44 318 LEU A C 1
ATOM 2231 O O . LEU A 1 318 ? 3.977 6.327 -3.354 1.00 93.44 318 LEU A O 1
ATOM 2235 N N . GLN A 1 319 ? 4.825 4.333 -2.765 1.00 94.94 319 GLN A N 1
ATOM 2236 C CA . GLN A 1 319 ? 6.134 4.555 -3.366 1.00 94.94 319 GLN A CA 1
ATOM 2237 C C . GLN A 1 319 ? 6.501 3.393 -4.288 1.00 94.94 319 GLN A C 1
ATOM 2239 O O . GLN A 1 319 ? 6.285 2.216 -3.984 1.00 94.94 319 GLN A O 1
ATOM 2244 N N . THR A 1 320 ? 7.067 3.742 -5.439 1.00 96.06 320 THR A N 1
ATOM 2245 C CA . THR A 1 320 ? 7.498 2.778 -6.455 1.00 96.06 320 THR A CA 1
ATOM 2246 C C . THR A 1 320 ? 8.897 2.267 -6.124 1.00 96.06 320 THR A C 1
ATOM 2248 O O . THR A 1 320 ? 9.784 3.065 -5.845 1.00 96.06 320 THR A O 1
ATOM 2251 N N . GLY A 1 321 ? 9.111 0.952 -6.199 1.00 88.50 321 GLY A N 1
ATOM 2252 C CA . GLY A 1 321 ? 10.451 0.360 -6.222 1.00 88.50 321 GLY A CA 1
ATOM 2253 C C . GLY A 1 321 ? 11.314 0.559 -4.971 1.00 88.50 321 GLY A C 1
ATOM 2254 O O . GLY A 1 321 ? 12.503 0.836 -5.096 1.00 88.50 321 GLY A O 1
ATOM 2255 N N . VAL A 1 322 ? 10.754 0.373 -3.777 1.00 93.38 322 VAL A N 1
ATOM 2256 C CA . VAL A 1 322 ? 11.440 0.614 -2.493 1.00 93.38 322 VAL A CA 1
ATOM 2257 C C . VAL A 1 322 ? 12.134 -0.632 -1.938 1.00 93.38 322 VAL A C 1
ATOM 2259 O O . VAL A 1 322 ? 13.226 -0.543 -1.378 1.00 93.38 322 VAL A O 1
ATOM 2262 N N . ARG A 1 323 ? 11.509 -1.810 -2.051 1.00 95.44 323 ARG A N 1
ATOM 2263 C CA . ARG A 1 323 ? 11.937 -3.006 -1.312 1.00 95.44 323 ARG A CA 1
ATOM 2264 C C . ARG A 1 323 ? 12.826 -3.929 -2.136 1.00 95.44 323 ARG A C 1
ATOM 2266 O O . ARG A 1 323 ? 12.406 -4.435 -3.176 1.00 95.44 323 ARG A O 1
ATOM 2273 N N . THR A 1 324 ? 14.008 -4.225 -1.604 1.00 95.75 324 THR A N 1
ATOM 2274 C CA . THR A 1 324 ? 14.852 -5.355 -2.012 1.00 95.75 324 THR A CA 1
ATOM 2275 C C . THR A 1 324 ? 14.628 -6.556 -1.085 1.00 95.75 324 THR A C 1
ATOM 2277 O O . THR A 1 324 ? 14.257 -6.407 0.080 1.00 95.75 324 THR A O 1
ATOM 2280 N N . GLY A 1 325 ? 14.829 -7.770 -1.600 1.00 95.56 325 GLY A N 1
ATOM 2281 C CA . GLY A 1 325 ? 14.567 -9.014 -0.875 1.00 95.56 325 GLY A CA 1
ATOM 2282 C C . GLY A 1 325 ? 13.085 -9.402 -0.797 1.00 95.56 325 GLY A C 1
ATOM 2283 O O . GLY A 1 325 ? 12.286 -9.080 -1.678 1.00 95.56 325 GLY A O 1
ATOM 2284 N N . HIS A 1 326 ? 12.732 -10.165 0.240 1.00 98.06 326 HIS A N 1
ATOM 2285 C CA . HIS A 1 326 ? 11.346 -10.552 0.496 1.00 98.06 326 HIS A CA 1
ATOM 2286 C C . HIS A 1 326 ? 10.501 -9.344 0.905 1.00 98.06 326 HIS A C 1
ATOM 2288 O O . HIS A 1 326 ? 11.011 -8.366 1.466 1.00 98.06 326 HIS A O 1
ATOM 2294 N N . GLY A 1 327 ? 9.200 -9.454 0.660 1.00 98.38 327 GLY A N 1
ATOM 2295 C CA . GLY A 1 327 ? 8.213 -8.538 1.188 1.00 98.38 327 GLY A CA 1
ATOM 2296 C C . GLY A 1 327 ? 8.195 -8.535 2.713 1.00 98.38 327 GLY A C 1
ATOM 2297 O O . GLY A 1 327 ? 8.828 -9.356 3.384 1.00 98.38 327 GLY A O 1
ATOM 2298 N N . PHE A 1 328 ? 7.480 -7.565 3.255 1.00 98.44 328 PHE A N 1
ATOM 2299 C CA . PHE A 1 328 ? 7.391 -7.327 4.686 1.00 98.44 328 PHE A CA 1
ATOM 2300 C C . PHE A 1 328 ? 6.122 -6.537 4.984 1.00 98.44 328 PHE A C 1
ATOM 2302 O O . PHE A 1 328 ? 5.661 -5.787 4.120 1.00 98.44 328 PHE A O 1
ATOM 2309 N N . LEU A 1 329 ? 5.547 -6.700 6.172 1.00 98.56 329 LEU A N 1
ATOM 2310 C CA . LEU A 1 329 ? 4.344 -5.972 6.559 1.00 98.56 329 LEU A CA 1
ATOM 2311 C C . LEU A 1 329 ? 4.374 -5.598 8.041 1.00 98.56 329 LEU A C 1
ATOM 2313 O O . LEU A 1 329 ? 4.759 -6.411 8.876 1.00 98.56 329 LEU A O 1
ATOM 2317 N N . LYS A 1 330 ? 3.940 -4.380 8.367 1.00 98.00 330 LYS A N 1
ATOM 2318 C CA . LYS A 1 330 ? 3.699 -3.921 9.737 1.00 98.00 330 LYS A CA 1
ATOM 2319 C C . LYS A 1 330 ? 2.239 -3.558 9.925 1.00 98.00 330 LYS A C 1
ATOM 2321 O O . LYS A 1 330 ? 1.638 -2.929 9.055 1.00 98.00 330 LYS A O 1
ATOM 2326 N N . ILE A 1 331 ? 1.706 -3.917 11.085 1.00 96.75 331 ILE A N 1
ATOM 2327 C CA . ILE A 1 331 ? 0.403 -3.478 11.576 1.00 96.75 331 ILE A CA 1
ATOM 2328 C C . ILE A 1 331 ? 0.639 -2.750 12.892 1.00 96.75 331 ILE A C 1
ATOM 2330 O O . ILE A 1 331 ? 1.103 -3.354 13.856 1.00 96.75 331 ILE A O 1
ATOM 2334 N N . THR A 1 332 ? 0.293 -1.470 12.950 1.00 91.81 332 THR A N 1
ATOM 2335 C CA . THR A 1 332 ? 0.196 -0.727 14.208 1.00 91.81 332 THR A CA 1
ATOM 2336 C C . THR A 1 332 ? -1.286 -0.504 14.499 1.00 91.81 332 THR A C 1
ATOM 2338 O O . THR A 1 332 ? -1.928 0.276 13.790 1.00 91.81 332 THR A O 1
ATOM 2341 N N . PRO A 1 333 ? -1.861 -1.190 15.503 1.00 88.00 333 PRO A N 1
ATOM 2342 C CA . PRO A 1 333 ? -3.242 -0.962 15.899 1.00 88.00 333 PRO A CA 1
ATOM 2343 C C . PRO A 1 333 ? -3.444 0.480 16.356 1.00 88.00 333 PRO A C 1
ATOM 2345 O O . PRO A 1 333 ? -2.656 0.994 17.149 1.00 88.00 333 PRO A O 1
ATOM 2348 N N . ILE A 1 334 ? -4.504 1.122 15.873 1.00 76.50 334 ILE A N 1
ATOM 2349 C CA . ILE A 1 334 ? -4.936 2.436 16.338 1.00 76.50 334 ILE A CA 1
ATOM 2350 C C . ILE A 1 334 ? -6.183 2.191 17.194 1.00 76.50 334 ILE A C 1
ATOM 2352 O O . ILE A 1 334 ? -7.240 1.856 16.650 1.00 76.50 334 ILE A O 1
ATOM 2356 N N . PRO A 1 335 ? -6.081 2.293 18.532 1.00 63.56 335 PRO A N 1
ATOM 2357 C CA . PRO A 1 335 ? -7.248 2.198 19.396 1.00 63.56 335 PRO A CA 1
ATOM 2358 C C . PRO A 1 335 ? -8.286 3.238 18.974 1.00 63.56 335 PRO A C 1
ATOM 2360 O O . PRO A 1 335 ? -7.924 4.370 18.645 1.00 63.56 335 PRO A O 1
ATOM 2363 N N . ALA A 1 336 ? -9.561 2.856 18.990 1.00 55.16 336 ALA A N 1
ATOM 2364 C CA . ALA A 1 336 ? -10.654 3.780 18.726 1.00 55.16 336 ALA A CA 1
ATOM 2365 C C . ALA A 1 336 ? -10.507 5.029 19.611 1.00 55.16 336 ALA A C 1
ATOM 2367 O O . ALA A 1 336 ? -10.434 4.924 20.839 1.00 55.16 336 ALA A O 1
ATOM 2368 N N . THR A 1 337 ? -10.434 6.218 19.011 1.00 48.84 337 THR A N 1
ATOM 2369 C CA . THR A 1 337 ? -10.461 7.477 19.761 1.00 48.84 337 THR A CA 1
ATOM 2370 C C . THR A 1 337 ? -11.847 7.630 20.375 1.00 48.84 337 THR A C 1
ATOM 2372 O O . THR A 1 337 ? -12.786 8.041 19.700 1.00 48.84 337 THR A O 1
ATOM 2375 N N . GLY A 1 338 ? -11.983 7.227 21.636 1.00 49.25 338 GLY A N 1
ATOM 2376 C CA . GLY A 1 338 ? -13.247 7.250 22.366 1.00 49.25 338 GLY A CA 1
ATOM 2377 C C . GLY A 1 338 ? -13.387 6.034 23.275 1.00 49.25 338 GLY A C 1
ATOM 2378 O O . GLY A 1 338 ? -14.111 5.085 22.954 1.00 49.25 338 GLY A O 1
ATOM 2379 N N . LEU A 1 339 ? -12.704 6.115 24.418 1.00 42.94 339 LEU A N 1
ATOM 2380 C CA . LEU A 1 339 ? -12.646 5.154 25.524 1.00 42.94 339 LEU A CA 1
ATOM 2381 C C . LEU A 1 339 ? -11.804 3.897 25.264 1.00 42.94 339 LEU A C 1
ATOM 2383 O O . LEU A 1 339 ? -12.109 3.060 24.413 1.00 42.94 339 LEU A O 1
ATOM 2387 N N . THR A 1 340 ? -10.762 3.749 26.078 1.00 45.50 340 THR A N 1
ATOM 2388 C CA . THR A 1 340 ? -9.945 2.545 26.235 1.00 45.50 340 THR A CA 1
ATOM 2389 C C . THR A 1 340 ? -10.802 1.346 26.665 1.00 45.50 340 THR A C 1
ATOM 2391 O O . THR A 1 340 ? -11.898 1.491 27.206 1.00 45.50 340 THR A O 1
ATOM 2394 N N . TRP A 1 341 ? -10.306 0.122 26.444 1.00 36.78 341 TRP A N 1
ATOM 2395 C CA . TRP A 1 341 ? -11.001 -1.105 26.868 1.00 36.78 341 TRP A CA 1
ATOM 2396 C C . TRP A 1 341 ? -11.283 -1.115 28.377 1.00 36.78 341 TRP A C 1
ATOM 2398 O O . TRP A 1 341 ? -12.356 -1.529 28.799 1.00 36.78 341 TRP A O 1
ATOM 2408 N N . VAL A 1 342 ? -10.354 -0.571 29.167 1.00 42.22 342 VAL A N 1
ATOM 2409 C CA . VAL A 1 342 ? -10.505 -0.400 30.615 1.00 42.22 342 VAL A CA 1
ATOM 2410 C C . VAL A 1 342 ? -11.665 0.545 30.930 1.00 42.22 342 VAL A C 1
ATOM 2412 O O . VAL A 1 342 ? -12.510 0.199 31.746 1.00 42.22 342 VAL A O 1
ATOM 2415 N N . GLU A 1 343 ? -11.779 1.679 30.235 1.00 44.78 343 GLU A N 1
ATOM 2416 C CA . GLU A 1 343 ? -12.872 2.639 30.442 1.00 44.78 343 GLU A CA 1
ATOM 2417 C C . GLU A 1 343 ? -14.238 2.096 29.980 1.00 44.78 343 GLU A C 1
ATOM 2419 O O . GLU A 1 343 ? -15.256 2.374 30.612 1.00 44.78 343 GLU A O 1
ATOM 2424 N N . ARG A 1 344 ? -14.291 1.276 28.918 1.00 44.97 344 ARG A N 1
ATOM 2425 C CA . ARG A 1 344 ? -15.534 0.611 28.474 1.00 44.97 344 ARG A CA 1
ATOM 2426 C C . ARG A 1 344 ? -15.962 -0.518 29.405 1.00 44.97 344 ARG A C 1
ATOM 2428 O O . ARG A 1 344 ? -17.150 -0.651 29.691 1.00 44.97 344 ARG A O 1
ATOM 2435 N N . GLU A 1 345 ? -15.013 -1.308 29.889 1.00 45.06 345 GLU A N 1
ATOM 2436 C CA . GLU A 1 345 ? -15.269 -2.373 30.855 1.00 45.06 345 GLU A CA 1
ATOM 2437 C C . GLU A 1 345 ? -15.710 -1.782 32.202 1.00 45.06 345 GLU A C 1
ATOM 2439 O O . GLU A 1 345 ? -16.701 -2.221 32.776 1.00 45.06 345 GLU A O 1
ATOM 2444 N N . GLN A 1 346 ? -15.079 -0.692 32.645 1.00 44.19 346 GLN A N 1
ATOM 2445 C CA . GLN A 1 346 ? -15.499 0.065 33.826 1.00 44.19 346 GLN A CA 1
ATOM 2446 C C . GLN A 1 346 ? -16.880 0.717 33.647 1.00 44.19 346 GLN A C 1
ATOM 2448 O O . GLN A 1 346 ? -17.680 0.700 34.582 1.00 44.19 346 GLN A O 1
ATOM 2453 N N . LEU A 1 347 ? -17.213 1.236 32.458 1.00 45.12 347 LEU A N 1
ATOM 2454 C CA . LEU A 1 347 ? -18.551 1.762 32.156 1.00 45.12 347 LEU A CA 1
ATOM 2455 C C . LEU A 1 347 ? -19.620 0.657 32.176 1.00 45.12 347 LEU A C 1
ATOM 2457 O O . LEU A 1 347 ? -20.718 0.874 32.688 1.00 45.12 347 LEU A O 1
ATOM 2461 N N . ASN A 1 348 ? -19.311 -0.526 31.643 1.00 45.50 348 ASN A N 1
ATOM 2462 C CA . ASN A 1 348 ? -20.219 -1.673 31.656 1.00 45.50 348 ASN A CA 1
ATOM 2463 C C . ASN A 1 348 ? -20.414 -2.226 33.074 1.00 45.50 348 ASN A C 1
ATOM 2465 O O . ASN A 1 348 ? -21.548 -2.483 33.470 1.00 45.50 348 ASN A O 1
ATOM 2469 N N . GLN A 1 349 ? -19.345 -2.310 33.869 1.00 46.88 349 GLN A N 1
ATOM 2470 C CA . GLN A 1 349 ? -19.412 -2.697 35.280 1.00 46.88 349 GLN A CA 1
ATOM 2471 C C . GLN A 1 349 ? -20.197 -1.675 36.116 1.00 46.88 349 GLN A C 1
ATOM 2473 O O . GLN A 1 349 ? -21.006 -2.059 36.959 1.00 46.88 349 GLN A O 1
ATOM 2478 N N . ALA A 1 350 ? -20.038 -0.374 35.849 1.00 45.50 350 ALA A N 1
ATOM 2479 C CA . ALA A 1 350 ? -20.813 0.680 36.505 1.00 45.50 350 ALA A CA 1
ATOM 2480 C C . ALA A 1 350 ? -22.306 0.629 36.137 1.00 45.50 350 ALA A C 1
ATOM 2482 O O . ALA A 1 350 ? -23.161 0.822 37.004 1.00 45.50 350 ALA A O 1
ATOM 2483 N N . LYS A 1 351 ? -22.637 0.331 34.872 1.00 45.47 351 LYS A N 1
ATOM 2484 C CA . LYS A 1 351 ? -24.024 0.113 34.429 1.00 45.47 351 LYS A CA 1
ATOM 2485 C C . LYS A 1 351 ? -24.639 -1.116 35.094 1.00 45.47 351 LYS A C 1
ATOM 2487 O O . LYS A 1 351 ? -25.726 -1.011 35.651 1.00 45.47 351 LYS A O 1
ATOM 2492 N N . GLN A 1 352 ? -23.916 -2.233 35.122 1.00 47.59 352 GLN A N 1
ATOM 2493 C CA . GLN A 1 352 ? -24.377 -3.458 35.770 1.00 47.59 352 GLN A CA 1
ATOM 2494 C C . GLN A 1 352 ? -24.622 -3.246 37.273 1.00 47.59 352 GLN A C 1
ATOM 2496 O O . GLN A 1 352 ? -25.689 -3.590 37.776 1.00 47.59 352 GLN A O 1
ATOM 2501 N N . ALA A 1 353 ? -23.695 -2.591 37.976 1.00 46.28 353 ALA A N 1
ATOM 2502 C CA . ALA A 1 353 ? -23.868 -2.254 39.388 1.00 46.28 353 ALA A CA 1
ATOM 2503 C C . ALA A 1 353 ? -25.055 -1.298 39.629 1.00 46.28 353 ALA A C 1
ATOM 2505 O O . ALA A 1 353 ? -25.742 -1.405 40.646 1.00 46.28 353 ALA A O 1
ATOM 2506 N N . SER A 1 354 ? -25.326 -0.373 38.698 1.00 43.78 354 SER A N 1
ATOM 2507 C CA . SER A 1 354 ? -26.498 0.512 38.757 1.00 43.78 354 SER A CA 1
ATOM 2508 C C . SER A 1 354 ? -27.808 -0.264 38.623 1.00 43.78 354 SER A C 1
ATOM 2510 O O . SER A 1 354 ? -28.752 -0.011 39.375 1.00 43.78 354 SER A O 1
ATOM 2512 N N . ASP A 1 355 ? -27.871 -1.223 37.705 1.00 48.25 355 ASP A N 1
ATOM 2513 C CA . ASP A 1 355 ? -29.077 -2.014 37.473 1.00 48.25 355 ASP A CA 1
ATOM 2514 C C . ASP A 1 355 ? -29.335 -3.008 38.618 1.00 48.25 355 ASP A C 1
ATOM 2516 O O . ASP A 1 355 ? -30.468 -3.109 39.093 1.00 48.25 355 ASP A O 1
ATOM 2520 N N . GLU A 1 356 ? -28.286 -3.623 39.172 1.00 49.72 356 GLU A N 1
ATOM 2521 C CA . GLU A 1 356 ? -28.376 -4.450 40.385 1.00 49.72 356 GLU A CA 1
ATOM 2522 C C . GLU A 1 356 ? -28.850 -3.632 41.603 1.00 49.72 356 GLU A C 1
ATOM 2524 O O . GLU A 1 356 ? -29.688 -4.093 42.386 1.00 49.72 356 GLU A O 1
ATOM 2529 N N . ALA A 1 357 ? -28.383 -2.386 41.749 1.00 49.72 357 ALA A N 1
ATOM 2530 C CA . ALA A 1 357 ? -28.835 -1.484 42.808 1.00 49.72 357 ALA A CA 1
ATOM 2531 C C . ALA A 1 357 ? -30.312 -1.082 42.642 1.00 49.72 357 ALA A C 1
ATOM 2533 O O . ALA A 1 357 ? -31.064 -1.088 43.621 1.00 49.72 357 ALA A O 1
ATOM 2534 N N . LYS A 1 358 ? -30.761 -0.779 41.414 1.00 49.41 358 LYS A N 1
ATOM 2535 C CA . LYS A 1 358 ? -32.183 -0.509 41.122 1.00 49.41 358 LYS A CA 1
ATOM 2536 C C . LYS A 1 358 ? -33.058 -1.712 41.463 1.00 49.41 358 LYS A C 1
ATOM 2538 O O . LYS A 1 358 ? -34.134 -1.547 42.036 1.00 49.41 358 LYS A O 1
ATOM 2543 N N . GLU A 1 359 ? -32.598 -2.920 41.151 1.00 53.62 359 GLU A N 1
ATOM 2544 C CA . GLU A 1 359 ? -33.344 -4.142 41.436 1.00 53.62 359 GLU A CA 1
ATOM 2545 C C . GLU A 1 359 ? -33.463 -4.407 42.945 1.00 53.62 359 GLU A C 1
ATOM 2547 O O . GLU A 1 359 ? -34.544 -4.741 43.433 1.00 53.62 359 GLU A O 1
ATOM 2552 N N . GLN A 1 360 ? -32.393 -4.179 43.713 1.00 50.66 360 GLN A N 1
ATOM 2553 C CA . GLN A 1 360 ? -32.432 -4.279 45.176 1.00 50.66 360 GLN A CA 1
ATOM 2554 C C . GLN A 1 360 ? -33.356 -3.232 45.813 1.00 50.66 360 GLN A C 1
ATOM 2556 O O . GLN A 1 360 ? -34.113 -3.563 46.726 1.00 50.66 360 GLN A O 1
ATOM 2561 N N . VAL A 1 361 ? -33.359 -1.993 45.310 1.00 51.25 361 VAL A N 1
ATOM 2562 C CA . VAL A 1 361 ? -34.288 -0.944 45.766 1.00 51.25 361 VAL A CA 1
ATOM 2563 C C . VAL A 1 361 ? -35.740 -1.336 45.489 1.00 51.25 361 VAL A C 1
ATOM 2565 O O . VAL A 1 361 ? -36.581 -1.204 46.377 1.00 51.25 361 VAL A O 1
ATOM 2568 N N . ASN A 1 362 ? -36.037 -1.881 44.307 1.00 50.41 362 ASN A N 1
ATOM 2569 C CA . ASN A 1 362 ? -37.383 -2.351 43.975 1.00 50.41 362 ASN A CA 1
ATOM 2570 C C . ASN A 1 362 ? -37.846 -3.488 44.899 1.00 50.41 362 ASN A C 1
ATOM 2572 O O . ASN A 1 362 ? -39.008 -3.507 45.303 1.00 50.41 362 ASN A O 1
ATOM 2576 N N . ARG A 1 363 ? -36.948 -4.399 45.299 1.00 52.81 363 ARG A N 1
ATOM 2577 C CA . ARG A 1 363 ? -37.262 -5.444 46.291 1.00 52.81 363 ARG A CA 1
ATOM 2578 C C . ARG A 1 363 ? -37.578 -4.850 47.664 1.00 52.81 363 ARG A C 1
ATOM 2580 O O . ARG A 1 363 ? -38.599 -5.198 48.237 1.00 52.81 363 ARG A O 1
ATOM 2587 N N . ILE A 1 364 ? -36.784 -3.888 48.140 1.00 53.94 364 ILE A N 1
ATOM 2588 C CA . ILE A 1 364 ? -37.029 -3.204 49.424 1.00 53.94 364 ILE A CA 1
ATOM 2589 C C . ILE A 1 364 ? -38.355 -2.428 49.404 1.00 53.94 364 ILE A C 1
ATOM 2591 O O . ILE A 1 364 ? -39.088 -2.440 50.391 1.00 53.94 364 ILE A O 1
ATOM 2595 N N . ILE A 1 365 ? -38.692 -1.772 48.287 1.00 51.28 365 ILE A N 1
ATOM 2596 C CA . ILE A 1 365 ? -39.981 -1.084 48.116 1.00 51.28 365 ILE A CA 1
ATOM 2597 C C . ILE A 1 365 ? -41.137 -2.088 48.172 1.00 51.28 365 ILE A C 1
ATOM 2599 O O . ILE A 1 365 ? -42.106 -1.849 48.890 1.00 51.28 365 ILE A O 1
ATOM 2603 N N . ASN A 1 366 ? -41.032 -3.214 47.465 1.00 52.53 366 ASN A N 1
ATOM 2604 C CA . ASN A 1 366 ? -42.059 -4.257 47.472 1.00 52.53 366 ASN A CA 1
ATOM 2605 C C . ASN A 1 366 ? -42.220 -4.897 48.860 1.00 52.53 366 ASN A C 1
ATOM 2607 O O . ASN A 1 366 ? -43.346 -5.062 49.326 1.00 52.53 366 ASN A O 1
ATOM 2611 N N . ASP A 1 367 ? -41.119 -5.162 49.564 1.00 54.69 367 ASP A N 1
ATOM 2612 C CA . ASP A 1 367 ? -41.134 -5.683 50.934 1.00 54.69 367 ASP A CA 1
ATOM 2613 C C . ASP A 1 367 ? -41.714 -4.666 51.930 1.00 54.69 367 ASP A C 1
ATOM 2615 O O . ASP A 1 367 ? -42.399 -5.050 52.876 1.00 54.69 367 ASP A O 1
ATOM 2619 N N . ALA A 1 368 ? -41.496 -3.363 51.710 1.00 49.59 368 ALA A N 1
ATOM 2620 C CA . ALA A 1 368 ? -42.089 -2.287 52.505 1.00 49.59 368 ALA A CA 1
ATOM 2621 C C . ALA A 1 368 ? -43.591 -2.087 52.217 1.00 49.59 368 ALA A C 1
ATOM 2623 O O . ALA A 1 368 ? -44.348 -1.735 53.127 1.00 49.59 368 ALA A O 1
ATOM 2624 N N . LEU A 1 369 ? -44.036 -2.322 50.977 1.00 48.97 369 LEU A N 1
ATOM 2625 C CA . LEU A 1 369 ? -45.451 -2.323 50.589 1.00 48.97 369 LEU A CA 1
ATOM 2626 C C . LEU A 1 369 ? -46.191 -3.559 51.121 1.00 48.97 369 LEU A C 1
ATOM 2628 O O . LEU A 1 369 ? -47.342 -3.432 51.523 1.00 48.97 369 LEU A O 1
ATOM 2632 N N . ALA A 1 370 ? -45.518 -4.708 51.239 1.00 49.19 370 ALA A N 1
ATOM 2633 C CA . ALA A 1 370 ? -46.056 -5.927 51.855 1.00 49.19 370 ALA A CA 1
ATOM 2634 C C . ALA A 1 370 ? -46.334 -5.799 53.371 1.00 49.19 370 ALA A C 1
ATOM 2636 O O . ALA A 1 370 ? -46.863 -6.716 53.995 1.00 49.19 370 ALA A O 1
ATOM 2637 N N . VAL A 1 371 ? -45.987 -4.661 53.983 1.00 50.03 371 VAL A N 1
ATOM 2638 C CA . VAL A 1 371 ? -46.328 -4.308 55.373 1.00 50.03 371 VAL A CA 1
ATOM 2639 C C . VAL A 1 371 ? -47.650 -3.533 55.456 1.00 50.03 371 VAL A C 1
ATOM 2641 O O . VAL A 1 371 ? -48.028 -3.090 56.539 1.00 50.03 371 VAL A O 1
ATOM 2644 N N . ARG A 1 372 ? -48.355 -3.329 54.338 1.00 51.22 372 ARG A N 1
ATOM 2645 C CA . ARG A 1 372 ? -49.660 -2.664 54.306 1.00 51.22 372 ARG A CA 1
ATOM 2646 C C . ARG A 1 372 ? -50.759 -3.635 53.889 1.00 51.22 372 ARG A C 1
ATOM 2648 O O . ARG A 1 372 ? -50.543 -4.464 53.013 1.00 51.22 372 ARG A O 1
ATOM 2655 N N . ASP A 1 373 ? -51.915 -3.539 54.536 1.00 55.41 373 ASP A N 1
ATOM 2656 C CA . ASP A 1 373 ? -53.103 -4.291 54.133 1.00 55.41 373 ASP A CA 1
ATOM 2657 C C . ASP A 1 373 ? -53.744 -3.709 52.857 1.00 55.41 373 ASP A C 1
ATOM 2659 O O . ASP A 1 373 ? -53.310 -2.687 52.319 1.00 55.41 373 ASP A O 1
ATOM 2663 N N . GLU A 1 374 ? -54.803 -4.359 52.374 1.00 55.09 374 GLU A N 1
ATOM 2664 C CA . GLU A 1 374 ? -55.585 -3.967 51.189 1.00 55.09 374 GLU A CA 1
ATOM 2665 C C . GLU A 1 374 ? -56.194 -2.550 51.260 1.00 55.09 374 GLU A C 1
ATOM 2667 O O . GLU A 1 374 ? -56.589 -1.998 50.235 1.00 55.09 374 GLU A O 1
ATOM 2672 N N . ASN A 1 375 ? -56.196 -1.925 52.443 1.00 53.31 375 ASN A N 1
ATOM 2673 C CA . ASN A 1 375 ? -56.685 -0.568 52.684 1.00 53.31 375 ASN A CA 1
ATOM 2674 C C . ASN A 1 375 ? -55.546 0.452 52.898 1.00 53.31 375 ASN A C 1
ATOM 2676 O O . ASN A 1 375 ? -55.801 1.628 53.171 1.00 53.31 375 ASN A O 1
ATOM 2680 N N . GLY A 1 376 ? -54.283 0.029 52.774 1.00 53.94 376 GLY A N 1
ATOM 2681 C CA . GLY A 1 376 ? -53.103 0.883 52.892 1.00 53.94 376 GLY A CA 1
ATOM 2682 C C . GLY A 1 376 ? -52.648 1.174 54.329 1.00 53.94 376 GLY A C 1
ATOM 2683 O O . GLY A 1 376 ? -51.779 2.039 54.511 1.00 53.94 376 GLY A O 1
ATOM 2684 N N . GLN A 1 377 ? -53.182 0.482 55.344 1.00 54.12 377 GLN A N 1
ATOM 2685 C CA . GLN A 1 377 ? -52.781 0.637 56.750 1.00 54.12 377 GLN A CA 1
ATOM 2686 C C . GLN A 1 377 ? -51.634 -0.309 57.134 1.00 54.12 377 GLN A C 1
ATOM 2688 O O . GLN A 1 377 ? -51.483 -1.383 56.568 1.00 54.12 377 GLN A O 1
ATOM 2693 N N . ILE A 1 378 ? -50.788 0.109 58.084 1.00 55.31 378 ILE A N 1
ATOM 2694 C CA . ILE A 1 378 ? -49.603 -0.646 58.531 1.00 55.31 378 ILE A CA 1
ATOM 2695 C C . ILE A 1 378 ? -50.045 -1.897 59.307 1.00 55.31 378 ILE A C 1
ATOM 2697 O O . ILE A 1 378 ? -50.748 -1.772 60.305 1.00 55.31 378 ILE A O 1
ATOM 2701 N N . ILE A 1 379 ? -49.571 -3.080 58.910 1.00 55.25 379 ILE A N 1
ATOM 2702 C CA . ILE A 1 379 ? -49.793 -4.344 59.626 1.00 55.25 379 ILE A CA 1
ATOM 2703 C C . ILE A 1 379 ? -49.013 -4.311 60.955 1.00 55.25 379 ILE A C 1
ATOM 2705 O O . ILE A 1 379 ? -47.793 -4.116 60.971 1.00 55.25 379 ILE A O 1
ATOM 2709 N N . ILE A 1 380 ? -49.721 -4.485 62.077 1.00 52.84 380 ILE A N 1
ATOM 2710 C CA . ILE A 1 380 ? -49.167 -4.510 63.441 1.00 52.84 380 ILE A CA 1
ATOM 2711 C C . ILE A 1 380 ? -49.207 -5.957 63.956 1.00 52.84 380 ILE A C 1
ATOM 2713 O O . ILE A 1 380 ? -50.287 -6.505 64.148 1.00 52.84 380 ILE A O 1
ATOM 2717 N N . GLU A 1 381 ? -48.044 -6.554 64.231 1.00 46.72 381 GLU A N 1
ATOM 2718 C CA . GLU A 1 381 ? -47.913 -7.813 64.988 1.00 46.72 381 GLU A CA 1
ATOM 2719 C C . GLU A 1 381 ? -47.367 -7.504 66.393 1.00 46.72 381 GLU A C 1
ATOM 2721 O O . GLU A 1 381 ? -46.452 -6.692 66.549 1.00 46.72 381 GLU A O 1
ATOM 2726 N N . ASP A 1 382 ? -47.948 -8.117 67.430 1.00 50.44 382 ASP A N 1
ATOM 2727 C CA . ASP A 1 382 ? -47.518 -8.015 68.836 1.00 50.44 382 ASP A CA 1
ATOM 2728 C C . ASP A 1 382 ? -47.320 -6.581 69.377 1.00 50.44 382 ASP A C 1
ATOM 2730 O O . ASP A 1 382 ? -46.393 -6.283 70.138 1.00 50.44 382 ASP A O 1
ATOM 2734 N N . GLY A 1 383 ? -48.206 -5.656 68.993 1.00 44.75 383 GLY A N 1
ATOM 2735 C CA . GLY A 1 383 ? -48.279 -4.317 69.588 1.00 44.75 383 GLY A CA 1
ATOM 2736 C C . GLY A 1 383 ? -47.106 -3.385 69.260 1.00 44.75 383 GLY A C 1
ATOM 2737 O O . GLY A 1 383 ? -46.947 -2.359 69.925 1.00 44.75 383 GLY A O 1
ATOM 2738 N N . LYS A 1 384 ? -46.284 -3.698 68.247 1.00 43.97 384 LYS A N 1
ATOM 2739 C CA . LYS A 1 384 ? -45.218 -2.806 67.764 1.00 43.97 384 LYS A CA 1
ATOM 2740 C C . LYS A 1 384 ? -45.400 -2.493 66.279 1.00 43.97 384 LYS A C 1
ATOM 2742 O O . LYS A 1 384 ? -45.452 -3.418 65.472 1.00 43.97 384 LYS A O 1
ATOM 2747 N N . PRO A 1 385 ? -45.447 -1.209 65.878 1.00 48.69 385 PRO A N 1
ATOM 2748 C CA . PRO A 1 385 ? -45.417 -0.866 64.465 1.00 48.69 385 PRO A CA 1
ATOM 2749 C C . PRO A 1 385 ? -44.073 -1.313 63.882 1.00 48.69 385 PRO A C 1
ATOM 2751 O O . PRO A 1 385 ? -43.012 -0.971 64.406 1.00 48.69 385 PRO A O 1
ATOM 2754 N N . LYS A 1 386 ? -44.111 -2.058 62.775 1.00 52.59 386 LYS A N 1
ATOM 2755 C CA . LYS A 1 386 ? -42.941 -2.620 62.073 1.00 52.59 386 LYS A CA 1
ATOM 2756 C C . LYS A 1 386 ? -41.984 -1.548 61.493 1.00 52.59 386 LYS A C 1
ATOM 2758 O O . LYS A 1 386 ? -41.054 -1.883 60.770 1.00 52.59 386 LYS A O 1
ATOM 2763 N N . ILE A 1 387 ? -42.222 -0.253 61.745 1.00 50.28 387 ILE A N 1
ATOM 2764 C CA . ILE A 1 387 ? -41.759 0.858 60.899 1.00 50.28 387 ILE A CA 1
ATOM 2765 C C . ILE A 1 387 ? -41.294 2.060 61.743 1.00 50.28 387 ILE A C 1
ATOM 2767 O O . ILE A 1 387 ? -42.085 2.942 62.065 1.00 50.28 387 ILE A O 1
ATOM 2771 N N . ILE A 1 388 ? -39.995 2.121 62.061 1.00 44.84 388 ILE A N 1
ATOM 2772 C CA . ILE A 1 388 ? -39.264 3.377 62.359 1.00 44.84 388 ILE A CA 1
ATOM 2773 C C . ILE A 1 388 ? -37.915 3.418 61.603 1.00 44.84 388 ILE A C 1
ATOM 2775 O O . ILE A 1 388 ? -37.466 4.499 61.234 1.00 44.84 388 ILE A O 1
ATOM 2779 N N . ASP A 1 389 ? -37.307 2.273 61.265 1.00 51.12 389 ASP A N 1
ATOM 2780 C CA . ASP A 1 389 ? -35.996 2.236 60.583 1.00 51.12 389 ASP A CA 1
ATOM 2781 C C . ASP A 1 389 ? -36.047 2.507 59.059 1.00 51.12 389 ASP A C 1
ATOM 2783 O O . ASP A 1 389 ? -35.095 3.053 58.500 1.00 51.12 389 ASP A O 1
ATOM 2787 N N . ILE A 1 390 ? -37.177 2.250 58.387 1.00 49.50 390 ILE A N 1
ATOM 2788 C CA . ILE A 1 390 ? -37.279 2.323 56.912 1.00 49.50 390 ILE A CA 1
ATOM 2789 C C . ILE A 1 390 ? -37.229 3.770 56.378 1.00 49.50 390 ILE A C 1
ATOM 2791 O O . ILE A 1 390 ? -36.677 4.019 55.309 1.00 49.50 390 ILE A O 1
ATOM 2795 N N . SER A 1 391 ? -37.762 4.764 57.101 1.00 44.59 391 SER A N 1
ATOM 2796 C CA . SER A 1 391 ? -37.771 6.164 56.630 1.00 44.59 391 SER A CA 1
ATOM 2797 C C . SER A 1 391 ? -36.379 6.804 56.647 1.00 44.59 391 SER A C 1
ATOM 2799 O O . SER A 1 391 ? -36.054 7.622 55.783 1.00 44.59 391 SER A O 1
ATOM 2801 N N . LYS A 1 392 ? -35.536 6.402 57.604 1.00 48.69 392 LYS A N 1
ATOM 2802 C CA . LYS A 1 392 ? -34.151 6.866 57.725 1.00 48.69 392 LYS A CA 1
ATOM 2803 C C . LYS A 1 392 ? -33.261 6.220 56.664 1.00 48.69 392 LYS A C 1
ATOM 2805 O O . LYS A 1 392 ? -32.437 6.909 56.065 1.00 48.69 392 LYS A O 1
ATOM 2810 N N . GLU A 1 393 ? -33.483 4.939 56.375 1.00 49.25 393 GLU A N 1
ATOM 2811 C CA . GLU A 1 393 ? -32.859 4.244 55.244 1.00 49.25 393 GLU A CA 1
ATOM 2812 C C . GLU A 1 393 ? -33.281 4.858 53.904 1.00 49.25 393 GLU A C 1
ATOM 2814 O O . GLU A 1 393 ? -32.418 5.189 53.098 1.00 49.25 393 GLU A O 1
ATOM 2819 N N . LEU A 1 394 ? -34.570 5.143 53.695 1.00 51.28 394 LEU A N 1
ATOM 2820 C CA . LEU A 1 394 ? -35.063 5.778 52.467 1.00 51.28 394 LEU A CA 1
ATOM 2821 C C . LEU A 1 394 ? -34.473 7.185 52.248 1.00 51.28 394 LEU A C 1
ATOM 2823 O O . LEU A 1 394 ? -34.151 7.553 51.118 1.00 51.28 394 LEU A O 1
ATOM 2827 N N . SER A 1 395 ? -34.296 7.967 53.319 1.00 48.53 395 SER A N 1
ATOM 2828 C CA . SER A 1 395 ? -33.664 9.293 53.258 1.00 48.53 395 SER A CA 1
ATOM 2829 C C . SER A 1 395 ? -32.176 9.213 52.903 1.00 48.53 395 SER A C 1
ATOM 2831 O O . SER A 1 395 ? -31.693 10.004 52.092 1.00 48.53 395 SER A O 1
ATOM 2833 N N . ASN A 1 396 ? -31.450 8.251 53.478 1.00 50.97 396 ASN A N 1
ATOM 2834 C CA . ASN A 1 396 ? -30.038 8.031 53.163 1.00 50.97 396 ASN A CA 1
ATOM 2835 C C . ASN A 1 396 ? -29.858 7.527 51.724 1.00 50.97 396 ASN A C 1
ATOM 2837 O O . ASN A 1 396 ? -28.977 8.004 51.013 1.00 50.97 396 ASN A O 1
ATOM 2841 N N . THR A 1 397 ? -30.736 6.634 51.262 1.00 51.72 397 THR A N 1
ATOM 2842 C CA . THR A 1 397 ? -30.738 6.134 49.881 1.00 51.72 397 THR A CA 1
ATOM 2843 C C . THR A 1 397 ? -31.054 7.243 48.879 1.00 51.72 397 THR A C 1
ATOM 2845 O O . THR A 1 397 ? -30.370 7.352 47.866 1.00 51.72 397 THR A O 1
ATOM 2848 N N . LYS A 1 398 ? -32.007 8.141 49.174 1.00 49.78 398 LYS A N 1
ATOM 2849 C CA . LYS A 1 398 ? -32.245 9.341 48.350 1.00 49.78 398 LYS A CA 1
ATOM 2850 C C . LYS A 1 398 ? -31.010 10.234 48.257 1.00 49.78 398 LYS A C 1
ATOM 2852 O O . LYS A 1 398 ? -30.660 10.659 47.163 1.00 49.78 398 LYS A O 1
ATOM 2857 N N . SER A 1 399 ? -30.328 10.475 49.377 1.00 50.34 399 SER A N 1
ATOM 2858 C CA . SER A 1 399 ? -29.096 11.271 49.385 1.00 50.34 399 SER A CA 1
ATOM 2859 C C . SER A 1 399 ? -27.979 10.630 48.553 1.00 50.34 399 SER A C 1
ATOM 2861 O O . SER A 1 399 ? -27.199 11.348 47.929 1.00 50.34 399 SER A O 1
ATOM 2863 N N . LEU A 1 400 ? -27.897 9.296 48.534 1.00 48.91 400 LEU A N 1
ATOM 2864 C CA . LEU A 1 400 ? -26.939 8.546 47.719 1.00 48.91 400 LEU A CA 1
ATOM 2865 C C . LEU A 1 400 ? -27.278 8.600 46.225 1.00 48.91 400 LEU A C 1
ATOM 2867 O O . LEU A 1 400 ? -26.368 8.778 45.422 1.00 48.91 400 LEU A O 1
ATOM 2871 N N . ILE A 1 401 ? -28.560 8.515 45.859 1.00 54.12 401 ILE A N 1
ATOM 2872 C CA . ILE A 1 401 ? -29.019 8.682 44.470 1.00 54.12 401 ILE A CA 1
ATOM 2873 C C . ILE A 1 401 ? -28.675 10.087 43.969 1.00 54.12 401 ILE A C 1
ATOM 2875 O O . ILE A 1 401 ? -28.048 10.219 42.927 1.00 54.12 401 ILE A O 1
ATOM 2879 N N . THR A 1 402 ? -28.967 11.130 44.751 1.00 53.34 402 THR A N 1
ATOM 2880 C CA . THR A 1 402 ? -28.612 12.510 44.381 1.00 53.34 402 THR A CA 1
ATOM 2881 C C . THR A 1 402 ? -27.101 12.694 44.217 1.00 53.34 402 THR A C 1
ATOM 2883 O O . THR A 1 402 ? -26.656 13.356 43.283 1.00 53.34 402 THR A O 1
ATOM 2886 N N . ALA A 1 403 ? -26.288 12.082 45.084 1.00 49.84 403 ALA A N 1
ATOM 2887 C CA . ALA A 1 403 ? -24.833 12.127 44.948 1.00 49.84 403 ALA A CA 1
ATOM 2888 C C . ALA A 1 403 ? -24.328 11.363 43.709 1.00 49.84 403 ALA A C 1
ATOM 2890 O O . ALA A 1 403 ? -23.313 11.749 43.127 1.00 49.84 403 ALA A O 1
ATOM 2891 N N . LEU A 1 404 ? -25.015 10.291 43.308 1.00 52.62 404 LEU A N 1
ATOM 2892 C CA . LEU A 1 404 ? -24.700 9.522 42.108 1.00 52.62 404 LEU A CA 1
ATOM 2893 C C . LEU A 1 404 ? -25.073 10.297 40.836 1.00 52.62 404 LEU A C 1
ATOM 2895 O O . LEU A 1 404 ? -24.241 10.398 39.939 1.00 52.62 404 LEU A O 1
ATOM 2899 N N . ASP A 1 405 ? -26.254 10.916 40.798 1.00 56.00 405 ASP A N 1
ATOM 2900 C CA . ASP A 1 405 ? -26.700 11.774 39.691 1.00 56.00 405 ASP A CA 1
ATOM 2901 C C . ASP A 1 405 ? -25.742 12.953 39.480 1.00 56.00 405 ASP A C 1
ATOM 2903 O O . ASP A 1 405 ? -25.331 13.244 38.357 1.00 56.00 405 ASP A O 1
ATOM 2907 N N . GLN A 1 406 ? -25.294 13.582 40.573 1.00 53.91 406 GLN A N 1
ATOM 2908 C CA . GLN A 1 406 ? -24.299 14.654 40.520 1.00 53.91 406 GLN A CA 1
ATOM 2909 C C . GLN A 1 406 ? -22.975 14.173 39.901 1.00 53.91 406 GLN A C 1
ATOM 2911 O O . GLN A 1 406 ? -22.344 14.888 39.125 1.00 53.91 406 GLN A O 1
ATOM 2916 N N . ARG A 1 407 ? -22.542 12.949 40.227 1.00 50.88 407 ARG A N 1
ATOM 2917 C CA . ARG A 1 407 ? -21.318 12.361 39.664 1.00 50.88 407 ARG A CA 1
ATOM 2918 C C . ARG A 1 407 ? -21.478 12.012 38.188 1.00 50.88 407 ARG A C 1
ATOM 2920 O O . ARG A 1 407 ? -20.547 12.269 37.433 1.00 50.88 407 ARG A O 1
ATOM 2927 N N . PHE A 1 408 ? -22.631 11.487 37.771 1.00 55.22 408 PHE A N 1
ATOM 2928 C CA . PHE A 1 408 ? -22.926 11.252 36.355 1.00 55.22 408 PHE A CA 1
ATOM 2929 C C . PHE A 1 408 ? -22.896 12.554 35.554 1.00 55.22 408 PHE A C 1
ATOM 2931 O O . PHE A 1 408 ? -22.228 12.613 34.527 1.00 55.22 408 PHE A O 1
ATOM 2938 N N . SER A 1 409 ? -23.508 13.618 36.075 1.00 51.41 409 SER A N 1
ATOM 2939 C CA . SER A 1 409 ? -23.501 14.932 35.425 1.00 51.41 409 SER A CA 1
ATOM 2940 C C . SER A 1 409 ? -22.081 15.506 35.275 1.00 51.41 409 SER A C 1
ATOM 2942 O O . SER A 1 409 ? -21.726 16.027 34.220 1.00 51.41 409 SER A O 1
ATOM 2944 N N . ASN A 1 410 ? -21.210 15.321 36.274 1.00 51.78 410 ASN A N 1
ATOM 2945 C CA . ASN A 1 410 ? -19.801 15.727 36.174 1.00 51.78 410 ASN A CA 1
ATOM 2946 C C . ASN A 1 410 ? -19.019 14.927 35.113 1.00 51.78 410 ASN A C 1
ATOM 2948 O O . ASN A 1 410 ? -18.124 15.469 34.459 1.00 51.78 410 ASN A O 1
ATOM 2952 N N . VAL A 1 411 ? -19.339 13.640 34.942 1.00 52.59 411 VAL A N 1
ATOM 2953 C CA . VAL A 1 411 ? -18.737 12.789 33.904 1.00 52.59 411 VAL A CA 1
ATOM 2954 C C . VAL A 1 411 ? -19.203 13.229 32.516 1.00 52.59 411 VAL A C 1
ATOM 2956 O O . VAL A 1 411 ? -18.368 13.399 31.631 1.00 52.59 411 VAL A O 1
ATOM 2959 N N . GLU A 1 412 ? -20.500 13.482 32.330 1.00 55.09 412 GLU A N 1
ATOM 2960 C CA . GLU A 1 412 ? -21.046 14.019 31.074 1.00 55.09 412 GLU A CA 1
ATOM 2961 C C . GLU A 1 412 ? -20.403 15.359 30.700 1.00 55.09 412 GLU A C 1
ATOM 2963 O O . GLU A 1 412 ? -20.006 15.557 29.550 1.00 55.09 412 GLU A O 1
ATOM 2968 N N . GLN A 1 413 ? -20.211 16.244 31.681 1.00 54.22 413 GLN A N 1
ATOM 2969 C CA . GLN A 1 413 ? -19.514 17.510 31.469 1.00 54.22 413 GLN A CA 1
ATOM 2970 C C . GLN A 1 413 ? -18.058 17.290 31.041 1.00 54.22 413 GLN A C 1
ATOM 2972 O O . GLN A 1 413 ? -17.599 17.899 30.079 1.00 54.22 413 GLN A O 1
ATOM 2977 N N . SER A 1 414 ? -17.349 16.361 31.688 1.00 51.31 414 SER A N 1
ATOM 2978 C CA . SER A 1 414 ? -15.963 16.036 31.329 1.00 51.31 414 SER A CA 1
ATOM 2979 C C . SER A 1 414 ? -15.850 15.498 29.896 1.00 51.31 414 SER A C 1
ATOM 2981 O O . SER A 1 414 ? -14.916 15.852 29.179 1.00 51.31 414 SER A O 1
ATOM 2983 N N . PHE A 1 415 ? -16.815 14.691 29.438 1.00 54.44 415 PHE A N 1
ATOM 2984 C CA . PHE A 1 415 ? -16.885 14.252 28.039 1.00 54.44 415 PHE A CA 1
ATOM 2985 C C . PHE A 1 415 ? -17.093 15.421 27.072 1.00 54.44 415 PHE A C 1
ATOM 2987 O O . PHE A 1 415 ? -16.411 15.493 26.048 1.00 54.44 415 PHE A O 1
ATOM 2994 N N . SER A 1 416 ? -17.997 16.347 27.403 1.00 53.94 416 SER A N 1
ATOM 2995 C CA . SER A 1 416 ? -18.231 17.561 26.613 1.00 53.94 416 SER A CA 1
ATOM 2996 C C . SER A 1 416 ? -16.966 18.426 26.502 1.00 53.94 416 SER A C 1
ATOM 2998 O O . SER A 1 416 ? -16.642 18.935 25.425 1.00 53.94 416 SER A O 1
ATOM 3000 N N . ASP A 1 417 ? -16.216 18.562 27.596 1.00 55.31 417 ASP A N 1
ATOM 3001 C CA . ASP A 1 417 ? -14.981 19.351 27.640 1.00 55.31 417 ASP A CA 1
ATOM 3002 C C . ASP A 1 417 ? -13.859 18.691 26.816 1.00 55.31 417 ASP A C 1
ATOM 3004 O O . ASP A 1 417 ? -13.141 19.367 26.072 1.00 55.31 417 ASP A O 1
ATOM 3008 N N . ILE A 1 418 ? -13.741 17.357 26.880 1.00 58.94 418 ILE A N 1
ATOM 3009 C CA . ILE A 1 418 ? -12.806 16.582 26.050 1.00 58.94 418 ILE A CA 1
ATOM 3010 C C . ILE A 1 418 ? -13.135 16.748 24.565 1.00 58.94 418 ILE A C 1
ATOM 3012 O O . ILE A 1 418 ? -12.228 17.017 23.774 1.00 58.94 418 ILE A O 1
ATOM 3016 N N . GLN A 1 419 ? -14.412 16.630 24.187 1.00 56.41 419 GLN A N 1
ATOM 3017 C CA . GLN A 1 419 ? -14.851 16.811 22.801 1.00 56.41 419 GLN A CA 1
ATOM 3018 C C . GLN A 1 419 ? -14.468 18.203 22.286 1.00 56.41 419 GLN A C 1
ATOM 3020 O O . GLN A 1 419 ? -13.830 18.329 21.243 1.00 56.41 419 GLN A O 1
ATOM 3025 N N . THR A 1 420 ? -14.744 19.238 23.081 1.00 61.34 420 THR A N 1
ATOM 3026 C CA . THR A 1 420 ? -14.392 20.624 22.748 1.00 61.34 420 THR A CA 1
ATOM 3027 C C . THR A 1 420 ? -12.879 20.801 22.560 1.00 61.34 420 THR A C 1
ATOM 3029 O O . THR A 1 420 ? -12.435 21.477 21.632 1.00 61.34 420 THR A O 1
ATOM 3032 N N . SER A 1 421 ? -12.056 20.173 23.409 1.00 56.56 421 SER A N 1
ATOM 3033 C CA . SER A 1 421 ? -10.592 20.234 23.290 1.00 56.56 421 SER A CA 1
ATOM 3034 C C . SER A 1 421 ? -10.067 19.540 22.026 1.00 56.56 421 SER A C 1
ATOM 3036 O O . SER A 1 421 ? -9.114 20.022 21.405 1.00 56.56 421 SER A O 1
ATOM 3038 N N . ILE A 1 422 ? -10.677 18.418 21.635 1.00 63.03 422 ILE A N 1
ATOM 3039 C CA . ILE A 1 422 ? -10.349 17.701 20.397 1.00 63.03 422 ILE A CA 1
ATOM 3040 C C . ILE A 1 422 ? -10.646 18.585 19.185 1.00 63.03 422 ILE A C 1
ATOM 3042 O O . ILE A 1 422 ? -9.764 18.761 18.341 1.00 63.03 422 ILE A O 1
ATOM 3046 N N . ASP A 1 423 ? -11.835 19.187 19.137 1.00 66.38 423 ASP A N 1
ATOM 3047 C CA . ASP A 1 423 ? -12.262 20.043 18.027 1.00 66.38 423 ASP A CA 1
ATOM 3048 C C . ASP A 1 423 ? -11.314 21.244 17.852 1.00 66.38 423 ASP A C 1
ATOM 3050 O O . ASP A 1 423 ? -10.841 21.519 16.747 1.00 66.38 423 ASP A O 1
ATOM 3054 N N . GLN A 1 424 ? -10.916 21.887 18.956 1.00 73.94 424 GLN A N 1
ATOM 3055 C CA . GLN A 1 424 ? -9.945 22.989 18.941 1.00 73.94 424 GLN A CA 1
ATOM 3056 C C . GLN A 1 424 ? -8.565 22.569 18.413 1.00 73.94 424 GLN A C 1
ATOM 3058 O O . GLN A 1 424 ? -7.936 23.303 17.646 1.00 73.94 424 GLN A O 1
ATOM 3063 N N . LYS A 1 425 ? -8.065 21.389 18.804 1.00 64.00 425 LYS A N 1
ATOM 3064 C CA . LYS A 1 425 ? -6.770 20.879 18.321 1.00 64.00 425 LYS A CA 1
ATOM 3065 C C . LYS A 1 425 ? -6.810 20.517 16.838 1.00 64.00 425 LYS A C 1
ATOM 3067 O O . LYS A 1 425 ? -5.827 20.748 16.134 1.00 64.00 425 LYS A O 1
ATOM 3072 N N . LEU A 1 426 ? -7.929 19.972 16.363 1.00 66.56 426 LEU A N 1
ATOM 3073 C CA . LEU A 1 426 ? -8.169 19.696 14.945 1.00 66.56 426 LEU A CA 1
ATOM 3074 C C . LEU A 1 426 ? -8.149 20.982 14.117 1.00 66.56 426 LEU A C 1
ATOM 3076 O O . LEU A 1 426 ? -7.490 21.035 13.076 1.00 66.56 426 LEU A O 1
ATOM 3080 N N . GLU A 1 427 ? -8.801 22.036 14.604 1.00 74.12 427 GLU A N 1
ATOM 3081 C CA . GLU A 1 427 ? -8.798 23.339 13.944 1.00 74.12 427 GLU A CA 1
ATOM 3082 C C . GLU A 1 427 ? -7.388 23.950 13.890 1.00 74.12 427 GLU A C 1
ATOM 3084 O O . GLU A 1 427 ? -6.930 24.360 12.820 1.00 74.12 427 GLU A O 1
ATOM 3089 N N . GLN A 1 428 ? -6.642 23.913 15.001 1.00 68.69 428 GLN A N 1
ATOM 3090 C CA . GLN A 1 428 ? -5.243 24.361 15.039 1.00 68.69 428 GLN A CA 1
ATOM 3091 C C . GLN A 1 428 ? -4.347 23.572 14.076 1.00 68.69 428 GLN A C 1
ATOM 3093 O O . GLN A 1 428 ? -3.516 24.154 13.375 1.00 68.69 428 GLN A O 1
ATOM 3098 N N . PHE A 1 429 ? -4.508 22.248 14.012 1.00 64.62 429 PHE A N 1
ATOM 3099 C CA . PHE A 1 429 ? -3.763 21.409 13.078 1.00 64.62 429 PHE A CA 1
ATOM 3100 C C . PHE A 1 429 ? -4.068 21.779 11.620 1.00 64.62 429 PHE A C 1
ATOM 3102 O O . PHE A 1 429 ? -3.140 21.955 10.830 1.00 64.62 429 PHE A O 1
ATOM 3109 N N . SER A 1 430 ? -5.346 21.967 11.277 1.00 66.44 430 SER A N 1
ATOM 3110 C CA . SER A 1 430 ? -5.787 22.369 9.935 1.00 66.44 430 SER A CA 1
ATOM 3111 C C . SER A 1 430 ? -5.196 23.720 9.503 1.00 66.44 430 SER A C 1
ATOM 3113 O O . SER A 1 430 ? -4.673 23.860 8.390 1.00 66.44 430 SER A O 1
ATOM 3115 N N . GLN A 1 431 ? -5.187 24.707 10.406 1.00 64.88 431 GLN A N 1
ATOM 3116 C CA . GLN A 1 431 ? -4.596 26.026 10.152 1.00 64.88 431 GLN A CA 1
ATOM 3117 C C . GLN A 1 431 ? -3.072 25.954 9.955 1.00 64.88 431 GLN A C 1
ATOM 3119 O O . GLN A 1 431 ? -2.536 26.541 9.006 1.00 64.88 431 GLN A O 1
ATOM 3124 N N . ASN A 1 432 ? -2.370 25.187 10.795 1.00 67.44 432 ASN A N 1
ATOM 3125 C CA . ASN A 1 432 ? -0.925 24.979 10.674 1.00 67.44 432 ASN A CA 1
ATOM 3126 C C . ASN A 1 432 ? -0.563 24.253 9.373 1.00 67.44 432 ASN A C 1
ATOM 3128 O O . ASN A 1 432 ? 0.387 24.633 8.687 1.00 67.44 432 ASN A O 1
ATOM 3132 N N . PHE A 1 433 ? -1.337 23.235 8.997 1.00 65.12 433 PHE A N 1
ATOM 3133 C CA . PHE A 1 433 ? -1.139 22.487 7.758 1.00 65.12 433 PHE A CA 1
ATOM 3134 C C . PHE A 1 433 ? -1.320 23.375 6.519 1.00 65.12 433 PHE A C 1
ATOM 3136 O O . PHE A 1 433 ? -0.454 23.392 5.642 1.00 65.12 433 PHE A O 1
ATOM 3143 N N . THR A 1 434 ? -2.383 24.184 6.485 1.00 57.84 434 THR A N 1
ATOM 3144 C CA . THR A 1 434 ? -2.657 25.124 5.384 1.00 57.84 434 THR A CA 1
ATOM 3145 C C . THR A 1 434 ? -1.544 26.165 5.240 1.00 57.84 434 THR A C 1
ATOM 3147 O O . THR A 1 434 ? -1.057 26.406 4.133 1.00 57.84 434 THR A O 1
ATOM 3150 N N . THR A 1 435 ? -1.080 26.731 6.359 1.00 59.22 435 THR A N 1
ATOM 3151 C CA . THR A 1 435 ? 0.012 27.721 6.389 1.00 59.22 435 THR A CA 1
ATOM 3152 C C . THR A 1 435 ? 1.337 27.124 5.902 1.00 59.22 435 THR A C 1
ATOM 3154 O O . THR A 1 435 ? 2.063 27.752 5.124 1.00 59.22 435 THR A O 1
ATOM 3157 N N . ASN A 1 436 ? 1.635 25.884 6.297 1.00 60.66 436 ASN A N 1
ATOM 3158 C CA . ASN A 1 436 ? 2.843 25.183 5.871 1.00 60.66 436 ASN A CA 1
ATOM 3159 C C . ASN A 1 436 ? 2.809 24.865 4.371 1.00 60.66 436 ASN A C 1
ATOM 3161 O O . ASN A 1 436 ? 3.768 25.181 3.674 1.00 60.66 436 ASN A O 1
ATOM 3165 N N . ILE A 1 437 ? 1.705 24.337 3.829 1.00 60.25 437 ILE A N 1
ATOM 3166 C CA . ILE A 1 437 ? 1.602 24.061 2.383 1.00 60.25 437 ILE A CA 1
ATOM 3167 C C . ILE A 1 437 ? 1.735 25.341 1.555 1.00 60.25 437 ILE A C 1
ATOM 3169 O O . ILE A 1 437 ? 2.497 25.368 0.586 1.00 60.25 437 ILE A O 1
ATOM 3173 N N . HIS A 1 438 ? 1.056 26.420 1.954 1.00 57.22 438 HIS A N 1
ATOM 3174 C CA . HIS A 1 438 ? 1.149 27.704 1.255 1.00 57.22 438 HIS A CA 1
ATOM 3175 C C . HIS A 1 438 ? 2.581 28.255 1.192 1.00 57.22 438 HIS A C 1
ATOM 3177 O O . HIS A 1 438 ? 2.915 28.945 0.229 1.00 57.22 438 HIS A O 1
ATOM 3183 N N . SER A 1 439 ? 3.429 27.926 2.172 1.00 57.91 439 SER A N 1
ATOM 3184 C CA . SER A 1 439 ? 4.826 28.376 2.250 1.00 57.91 439 SER A CA 1
ATOM 3185 C C . SER A 1 439 ? 5.789 27.566 1.365 1.00 57.91 439 SER A C 1
ATOM 3187 O O . SER A 1 439 ? 6.850 28.073 1.009 1.00 57.91 439 SER A O 1
ATOM 3189 N N . TYR A 1 440 ? 5.422 26.344 0.951 1.00 61.91 440 TYR A N 1
ATOM 3190 C CA . TYR A 1 440 ? 6.275 25.462 0.133 1.00 61.91 440 TYR A CA 1
ATOM 3191 C C . TYR A 1 440 ? 5.847 25.336 -1.335 1.00 61.91 440 TYR A C 1
ATOM 3193 O O . TYR A 1 440 ? 6.615 24.822 -2.150 1.00 61.91 440 TYR A O 1
ATOM 3201 N N . LEU A 1 441 ? 4.656 25.816 -1.707 1.00 70.62 441 LEU A N 1
ATOM 3202 C CA . LEU A 1 441 ? 4.263 25.886 -3.114 1.00 70.62 441 LEU A CA 1
ATOM 3203 C C . LEU A 1 441 ? 5.094 26.953 -3.846 1.00 70.62 441 LEU A C 1
ATOM 3205 O O . LEU A 1 441 ? 5.124 28.099 -3.399 1.00 70.62 441 LEU A O 1
ATOM 3209 N N . PRO A 1 442 ? 5.756 26.627 -4.970 1.00 77.81 442 PRO A N 1
ATOM 3210 C CA . PRO A 1 442 ? 6.525 27.618 -5.702 1.00 77.81 442 PRO A CA 1
ATOM 3211 C C . PRO A 1 442 ? 5.613 28.733 -6.238 1.00 77.81 442 PRO A C 1
ATOM 3213 O O . PRO A 1 442 ? 4.540 28.436 -6.778 1.00 77.81 442 PRO A O 1
ATOM 3216 N N . PRO A 1 443 ? 6.020 30.010 -6.122 1.00 84.62 443 PRO A N 1
ATOM 3217 C CA . PRO A 1 443 ? 5.319 31.102 -6.782 1.00 84.62 443 PRO A CA 1
ATOM 3218 C C . PRO A 1 443 ? 5.354 30.900 -8.300 1.00 84.62 443 PRO A C 1
ATOM 3220 O O . PRO A 1 443 ? 6.290 30.311 -8.844 1.00 84.62 443 PRO A O 1
ATOM 3223 N N . VAL A 1 444 ? 4.363 31.440 -9.004 1.00 86.25 444 VAL A N 1
ATOM 3224 C CA . VAL A 1 444 ? 4.370 31.507 -10.471 1.00 86.25 444 VAL A CA 1
ATOM 3225 C C . VAL A 1 444 ? 4.305 32.967 -10.879 1.00 86.25 444 VAL A C 1
ATOM 3227 O O . VAL A 1 444 ? 3.416 33.690 -10.442 1.00 86.25 444 VAL A O 1
ATOM 3230 N N . LEU A 1 445 ? 5.239 33.391 -11.729 1.00 88.62 445 LEU A N 1
ATOM 3231 C CA . LEU A 1 445 ? 5.253 34.710 -12.358 1.00 88.62 445 LEU A CA 1
ATOM 3232 C C . LEU A 1 445 ? 5.036 34.512 -13.857 1.00 88.62 445 LEU A C 1
ATOM 3234 O O . LEU A 1 445 ? 5.944 34.081 -14.565 1.00 88.62 445 LEU A O 1
ATOM 3238 N N . SER A 1 446 ? 3.814 34.754 -14.323 1.00 84.06 446 SER A N 1
ATOM 3239 C CA . SER A 1 446 ? 3.397 34.430 -15.688 1.00 84.06 446 SER A CA 1
ATOM 3240 C C . SER A 1 446 ? 3.681 35.563 -16.669 1.00 84.06 446 SER A C 1
ATOM 3242 O O . SER A 1 446 ? 3.978 35.282 -17.832 1.00 84.06 446 SER A O 1
ATOM 3244 N N . LYS A 1 447 ? 3.647 36.830 -16.226 1.00 83.75 447 LYS A N 1
ATOM 3245 C CA . LYS A 1 447 ? 4.013 37.985 -17.061 1.00 83.75 447 LYS A CA 1
ATOM 3246 C C . LYS A 1 447 ? 4.667 39.112 -16.269 1.00 83.75 447 LYS A C 1
ATOM 3248 O O . LYS A 1 447 ? 4.312 39.380 -15.126 1.00 83.75 447 LYS A O 1
ATOM 3253 N N . VAL A 1 448 ? 5.587 39.802 -16.943 1.00 87.38 448 VAL A N 1
ATOM 3254 C CA . VAL A 1 448 ? 6.198 41.067 -16.518 1.00 87.38 448 VAL A CA 1
ATOM 3255 C C . VAL A 1 448 ? 6.089 42.031 -17.696 1.00 87.38 448 VAL A C 1
ATOM 3257 O O . VAL A 1 448 ? 6.644 41.754 -18.759 1.00 87.38 448 VAL A O 1
ATOM 3260 N N . TYR A 1 449 ? 5.350 43.126 -17.541 1.00 86.56 449 TYR A N 1
ATOM 3261 C CA . TYR A 1 449 ? 5.075 44.074 -18.628 1.00 86.56 449 TYR A CA 1
ATOM 3262 C C . TYR A 1 449 ? 5.020 45.510 -18.116 1.00 86.56 449 TYR A C 1
ATOM 3264 O O . TYR A 1 449 ? 4.811 45.748 -16.932 1.00 86.56 449 TYR A O 1
ATOM 3272 N N . GLY A 1 450 ? 5.229 46.490 -18.994 1.00 84.44 450 GLY A N 1
ATOM 3273 C CA . GLY A 1 450 ? 5.078 47.891 -18.612 1.00 84.44 450 GLY A CA 1
ATOM 3274 C C . GLY A 1 450 ? 3.616 48.242 -18.360 1.00 84.44 450 GLY A C 1
ATOM 3275 O O . GLY A 1 450 ? 2.717 47.644 -18.953 1.00 84.44 450 GLY A O 1
ATOM 3276 N N . PHE A 1 451 ? 3.371 49.240 -17.515 1.00 80.88 451 PHE A N 1
ATOM 3277 C CA . PHE A 1 451 ? 2.040 49.828 -17.340 1.00 80.88 451 PHE A CA 1
ATOM 3278 C C . PHE A 1 451 ? 1.400 50.146 -18.703 1.00 80.88 451 PHE A C 1
ATOM 3280 O O . PHE A 1 451 ? 2.044 50.770 -19.546 1.00 80.88 451 PHE A O 1
ATOM 3287 N N . ASN A 1 452 ? 0.159 49.701 -18.939 1.00 75.94 452 ASN A N 1
ATOM 3288 C CA . ASN A 1 452 ? -0.528 49.811 -20.237 1.00 75.94 452 ASN A CA 1
ATOM 3289 C C . ASN A 1 452 ? 0.292 49.294 -21.441 1.00 75.94 452 ASN A C 1
ATOM 32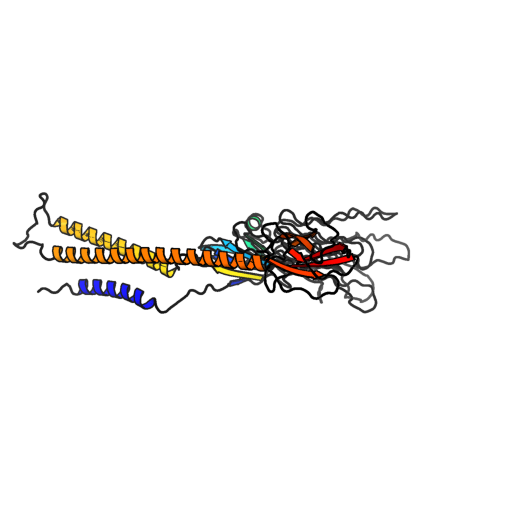91 O O . ASN A 1 452 ? 0.202 49.841 -22.538 1.00 75.94 452 ASN A O 1
ATOM 3295 N N . ASN A 1 453 ? 1.099 48.246 -21.246 1.00 78.88 453 ASN A N 1
ATOM 3296 C CA . ASN A 1 453 ? 2.016 47.690 -22.248 1.00 78.88 453 ASN A CA 1
ATOM 3297 C C . ASN A 1 453 ? 3.087 48.678 -22.742 1.00 78.88 453 ASN A C 1
ATOM 3299 O O . ASN A 1 453 ? 3.614 48.521 -23.844 1.00 78.88 453 ASN A O 1
ATOM 3303 N N . ALA A 1 454 ? 3.432 49.688 -21.938 1.00 82.31 454 ALA A N 1
ATOM 3304 C CA . ALA A 1 454 ? 4.520 50.596 -22.267 1.00 82.31 454 ALA A CA 1
ATOM 3305 C C . ALA A 1 454 ? 5.842 49.828 -22.431 1.00 82.31 454 ALA A C 1
ATOM 3307 O O . ALA A 1 454 ? 6.177 48.944 -21.643 1.00 82.31 454 ALA A O 1
ATOM 3308 N N . THR A 1 455 ? 6.617 50.195 -23.448 1.00 84.81 455 THR A N 1
ATOM 3309 C CA . THR A 1 455 ? 7.947 49.626 -23.727 1.00 84.81 455 THR A CA 1
ATOM 3310 C C . THR A 1 455 ? 9.047 50.684 -23.712 1.00 84.81 455 THR A C 1
ATOM 3312 O O . THR A 1 455 ? 10.218 50.353 -23.891 1.00 84.81 455 THR A O 1
ATOM 3315 N N . ALA A 1 456 ? 8.697 51.949 -23.462 1.00 85.00 456 ALA A N 1
ATOM 3316 C CA . ALA A 1 456 ? 9.630 53.062 -23.395 1.00 85.00 456 ALA A CA 1
ATOM 3317 C C . ALA A 1 456 ? 9.205 54.109 -22.356 1.00 85.00 456 ALA A C 1
ATOM 3319 O O . ALA A 1 456 ? 8.028 54.203 -22.003 1.00 85.00 456 ALA A O 1
ATOM 3320 N N . THR A 1 457 ? 10.162 54.899 -21.873 1.00 84.06 457 THR A N 1
ATOM 3321 C CA . THR A 1 457 ? 9.922 56.023 -20.958 1.00 84.06 457 THR A CA 1
ATOM 3322 C C . THR A 1 457 ? 10.965 57.122 -21.146 1.00 84.06 457 THR A C 1
ATOM 3324 O O . THR A 1 457 ? 12.114 56.845 -21.484 1.00 84.06 457 THR A O 1
ATOM 3327 N N . THR A 1 458 ? 10.564 58.369 -20.908 1.00 82.69 458 THR A N 1
ATOM 3328 C CA . THR A 1 458 ? 11.459 59.535 -20.791 1.00 82.69 458 THR A CA 1
ATOM 3329 C C . THR A 1 458 ? 11.717 59.919 -19.333 1.00 82.69 458 THR A C 1
ATOM 3331 O O . THR A 1 458 ? 12.543 60.776 -19.039 1.00 82.69 458 THR A O 1
ATOM 3334 N N . ASN A 1 459 ? 11.007 59.282 -18.398 1.00 79.75 459 ASN A N 1
ATOM 3335 C CA . ASN A 1 459 ? 11.162 59.489 -16.965 1.00 79.75 459 ASN A CA 1
ATOM 3336 C C . ASN A 1 459 ? 12.138 58.459 -16.391 1.00 79.75 459 ASN A C 1
ATOM 3338 O O . ASN A 1 459 ? 12.089 57.286 -16.757 1.00 79.75 459 ASN A O 1
ATOM 3342 N N . ASN A 1 460 ? 12.944 58.865 -15.406 1.00 76.81 460 ASN A N 1
ATOM 3343 C CA . ASN A 1 460 ? 13.890 57.987 -14.697 1.00 76.81 460 ASN A CA 1
ATOM 3344 C C . ASN A 1 460 ? 13.208 56.930 -13.787 1.00 76.81 460 ASN A C 1
ATOM 3346 O O . ASN A 1 460 ? 13.858 56.244 -13.000 1.00 76.81 460 ASN A O 1
ATOM 3350 N N . ASN A 1 461 ? 11.881 56.824 -13.864 1.00 82.81 461 ASN A N 1
ATOM 3351 C CA . ASN A 1 461 ? 11.051 55.905 -13.103 1.00 82.81 461 ASN A CA 1
ATOM 3352 C C . ASN A 1 461 ? 10.082 55.221 -14.078 1.00 82.81 461 ASN A C 1
ATOM 3354 O O . ASN A 1 461 ? 9.469 55.894 -14.911 1.00 82.81 461 ASN A O 1
ATOM 3358 N N . PHE A 1 462 ? 9.948 53.899 -13.989 1.00 86.31 462 PHE A N 1
ATOM 3359 C CA . PHE A 1 462 ? 9.129 53.096 -14.896 1.00 86.31 462 PHE A CA 1
ATOM 3360 C C . PHE A 1 462 ? 8.212 52.155 -14.120 1.00 86.31 462 PHE A C 1
ATOM 3362 O O . PHE A 1 462 ? 8.656 51.447 -13.213 1.00 86.31 462 PHE A O 1
ATOM 3369 N N . ARG A 1 463 ? 6.929 52.142 -14.492 1.00 87.50 463 ARG A N 1
ATOM 3370 C CA . ARG A 1 463 ? 5.913 51.299 -13.858 1.00 87.50 463 ARG A CA 1
ATOM 3371 C C . ARG A 1 463 ? 5.826 49.947 -14.549 1.00 87.50 463 ARG A C 1
ATOM 3373 O O . ARG A 1 463 ? 5.589 49.882 -15.754 1.00 87.50 463 ARG A O 1
ATOM 3380 N N . VAL A 1 464 ? 5.962 48.885 -13.766 1.00 86.38 464 VAL A N 1
ATOM 3381 C CA . VAL A 1 464 ? 5.891 47.491 -14.213 1.00 86.38 464 VAL A CA 1
ATOM 3382 C C . VAL A 1 464 ? 4.677 46.823 -13.576 1.00 86.38 464 VAL A C 1
ATOM 3384 O O . VAL A 1 464 ? 4.416 46.997 -12.391 1.00 86.38 464 VAL A O 1
ATOM 3387 N N . SER A 1 465 ? 3.928 46.064 -14.362 1.00 86.88 465 SER A N 1
ATOM 3388 C CA . SER A 1 465 ? 2.850 45.193 -13.912 1.00 86.88 465 SER A CA 1
ATOM 3389 C C . SER A 1 465 ? 3.314 43.744 -13.890 1.00 86.88 465 SER A C 1
ATOM 3391 O O . SER A 1 465 ? 4.142 43.331 -14.712 1.00 86.88 465 SER A O 1
ATOM 3393 N N . LEU A 1 466 ? 2.770 42.983 -12.946 1.00 87.12 466 LEU A N 1
ATOM 3394 C CA . LEU A 1 466 ? 3.106 41.586 -12.715 1.00 87.12 466 LEU A CA 1
ATOM 3395 C C . LEU A 1 466 ? 1.819 40.762 -12.722 1.00 87.12 466 LEU A C 1
ATOM 3397 O O . LEU A 1 466 ? 0.924 41.036 -11.926 1.00 87.12 466 LEU A O 1
ATOM 3401 N N . ASP A 1 467 ? 1.775 39.715 -13.544 1.00 86.19 467 ASP A N 1
ATOM 3402 C CA . ASP A 1 467 ? 0.771 38.656 -13.413 1.00 86.19 467 ASP A CA 1
ATOM 3403 C C . ASP A 1 467 ? 1.422 37.498 -12.647 1.00 86.19 467 ASP A C 1
ATOM 3405 O O . ASP A 1 467 ? 2.399 36.905 -13.118 1.00 86.19 467 ASP A O 1
ATOM 3409 N N . TYR A 1 468 ? 0.916 37.181 -11.456 1.00 85.94 468 TYR A N 1
ATOM 3410 C CA . TYR A 1 468 ? 1.493 36.153 -10.591 1.00 85.94 468 TYR A CA 1
ATOM 3411 C C . TYR A 1 468 ? 0.430 35.413 -9.779 1.00 85.94 468 TYR A C 1
ATOM 3413 O O . TYR A 1 468 ? -0.675 35.903 -9.559 1.00 85.94 468 TYR A O 1
ATOM 3421 N N . THR A 1 469 ? 0.793 34.229 -9.297 1.00 82.81 469 THR A N 1
ATOM 3422 C CA . THR A 1 469 ? 0.018 33.451 -8.325 1.00 82.81 469 THR A CA 1
ATOM 3423 C C . THR A 1 469 ? 0.947 32.928 -7.240 1.00 82.81 469 THR A C 1
ATOM 3425 O O . THR A 1 469 ? 2.114 32.640 -7.513 1.00 82.81 469 THR A O 1
ATOM 3428 N N . ASN A 1 470 ? 0.426 32.763 -6.022 1.00 81.19 470 ASN A N 1
ATOM 3429 C CA . ASN A 1 470 ? 1.175 32.245 -4.874 1.00 81.19 470 ASN A CA 1
ATOM 3430 C C . ASN A 1 470 ? 2.455 33.042 -4.574 1.00 81.19 470 ASN A C 1
ATOM 3432 O O . ASN A 1 470 ? 3.503 32.449 -4.367 1.00 81.19 470 ASN A O 1
ATOM 3436 N N . ALA A 1 471 ? 2.394 34.376 -4.559 1.00 84.25 471 ALA A N 1
ATOM 3437 C CA . ALA A 1 471 ? 3.501 35.219 -4.103 1.00 84.25 471 ALA A CA 1
ATOM 3438 C C . ALA A 1 471 ? 2.994 36.353 -3.201 1.00 84.25 471 ALA A C 1
ATOM 3440 O O . ALA A 1 471 ? 1.877 36.833 -3.375 1.00 84.25 471 ALA A O 1
ATOM 3441 N N . ASN A 1 472 ? 3.817 36.778 -2.241 1.00 86.38 472 ASN A N 1
ATOM 3442 C CA . ASN A 1 472 ? 3.516 37.850 -1.288 1.00 86.38 472 ASN A CA 1
ATOM 3443 C C . ASN A 1 472 ? 4.604 38.930 -1.202 1.00 86.38 472 ASN A C 1
ATOM 3445 O O . ASN A 1 472 ? 4.373 39.965 -0.579 1.00 86.38 472 ASN A O 1
ATOM 3449 N N . ALA A 1 473 ? 5.765 38.727 -1.825 1.00 88.81 473 ALA A N 1
ATOM 3450 C CA . ALA A 1 473 ? 6.821 39.722 -1.913 1.00 88.81 473 ALA A CA 1
ATOM 3451 C C . ALA A 1 473 ? 7.505 39.712 -3.284 1.00 88.81 473 ALA A C 1
ATOM 3453 O O . ALA A 1 473 ? 7.562 38.677 -3.952 1.00 88.81 473 ALA A O 1
ATOM 3454 N N . TYR A 1 474 ? 8.059 40.859 -3.676 1.00 91.44 474 TYR A N 1
ATOM 3455 C CA . TYR A 1 474 ? 8.833 41.036 -4.899 1.00 91.44 474 TYR A CA 1
ATOM 3456 C C . TYR A 1 474 ? 10.133 41.799 -4.651 1.00 91.44 474 TYR A C 1
ATOM 3458 O O . TYR A 1 474 ? 10.271 42.531 -3.672 1.00 91.44 474 TYR A O 1
ATOM 3466 N N . ARG A 1 475 ? 11.079 41.657 -5.575 1.00 92.25 475 ARG A N 1
ATOM 3467 C CA . ARG A 1 475 ? 12.240 42.543 -5.710 1.00 92.25 475 ARG A CA 1
ATOM 3468 C C . ARG A 1 475 ? 12.604 42.709 -7.175 1.00 92.25 475 ARG A C 1
ATOM 3470 O O . ARG A 1 475 ? 12.230 41.879 -8.008 1.00 92.25 475 ARG A O 1
ATOM 3477 N N . TYR A 1 476 ? 13.345 43.761 -7.496 1.00 93.69 476 TYR A N 1
ATOM 3478 C CA . TYR A 1 476 ? 13.741 44.045 -8.872 1.00 93.69 476 TYR A CA 1
ATOM 3479 C C . TYR A 1 476 ? 15.200 44.479 -8.992 1.00 93.69 476 TYR A C 1
ATOM 3481 O O . TYR A 1 476 ? 15.828 44.889 -8.017 1.00 93.69 476 TYR A O 1
ATOM 3489 N N . LYS A 1 477 ? 15.731 44.397 -10.212 1.00 93.81 477 LYS A N 1
ATOM 3490 C CA . LYS A 1 477 ? 16.961 45.084 -10.622 1.00 93.81 477 LYS A CA 1
ATOM 3491 C C . LYS A 1 477 ? 16.887 45.497 -12.085 1.00 93.81 477 LYS A C 1
ATOM 3493 O O . LYS A 1 477 ? 16.180 44.869 -12.875 1.00 93.81 477 LYS A O 1
ATOM 3498 N N . VAL A 1 478 ? 17.657 46.514 -12.456 1.00 92.06 478 VAL A N 1
ATOM 3499 C CA . VAL A 1 478 ? 17.766 46.996 -13.838 1.00 92.06 478 VAL A CA 1
ATOM 3500 C C . VAL A 1 478 ? 19.174 46.723 -14.366 1.00 92.06 478 VAL A C 1
ATOM 3502 O O . VAL A 1 478 ? 20.170 47.071 -13.734 1.00 92.06 478 VAL A O 1
ATOM 3505 N N . GLY A 1 479 ? 19.262 46.046 -15.511 1.00 88.62 479 GLY A N 1
ATOM 3506 C CA . GLY A 1 479 ? 20.517 45.640 -16.140 1.00 88.62 479 GLY A CA 1
ATOM 3507 C C . GLY A 1 479 ? 21.401 44.817 -15.198 1.00 88.62 479 GLY A C 1
ATOM 3508 O O . GLY A 1 479 ? 20.967 43.812 -14.629 1.00 88.62 479 GLY A O 1
ATOM 3509 N N . ASN A 1 480 ? 22.644 45.271 -15.028 1.00 87.12 480 ASN A N 1
ATOM 3510 C CA . ASN A 1 480 ? 23.630 44.666 -14.127 1.00 87.12 480 ASN A CA 1
ATOM 3511 C C . ASN A 1 480 ? 23.635 45.290 -12.717 1.00 87.12 480 ASN A C 1
ATOM 3513 O O . ASN A 1 480 ? 24.561 45.041 -11.950 1.00 87.12 480 ASN A O 1
ATOM 3517 N N . GLY A 1 481 ? 22.628 46.100 -12.371 1.00 87.81 481 GLY A N 1
ATOM 3518 C CA . GLY A 1 481 ? 22.496 46.704 -11.046 1.00 87.81 481 GLY A CA 1
ATOM 3519 C C . GLY A 1 481 ? 22.254 45.688 -9.922 1.00 87.81 481 GLY A C 1
ATOM 3520 O O . GLY A 1 481 ? 21.960 44.510 -10.159 1.00 87.81 481 GLY A O 1
ATOM 3521 N N . ALA A 1 482 ? 22.363 46.158 -8.677 1.00 90.81 482 ALA A N 1
ATOM 3522 C CA . ALA A 1 482 ? 22.041 45.367 -7.493 1.00 90.81 482 ALA A CA 1
ATOM 3523 C C . ALA A 1 482 ? 20.531 45.093 -7.396 1.00 90.81 482 ALA A C 1
ATOM 3525 O O . ALA A 1 482 ? 19.711 45.875 -7.877 1.00 90.81 482 ALA A O 1
ATOM 3526 N N . TRP A 1 483 ? 20.173 43.974 -6.764 1.00 93.38 483 TRP A N 1
ATOM 3527 C CA . TRP A 1 483 ? 18.788 43.715 -6.378 1.00 93.38 483 TRP A CA 1
ATOM 3528 C C . TRP A 1 483 ? 18.342 44.712 -5.318 1.00 93.38 483 TRP A C 1
ATOM 3530 O O . TRP A 1 483 ? 19.093 45.003 -4.388 1.00 93.38 483 TRP A O 1
ATOM 3540 N N . SER A 1 484 ? 17.109 45.187 -5.446 1.00 92.00 484 SER A N 1
ATOM 3541 C CA . SER A 1 484 ? 16.432 45.888 -4.367 1.00 92.00 484 SER A CA 1
ATOM 3542 C C . SER A 1 484 ? 16.217 44.974 -3.158 1.00 92.00 484 SER A C 1
ATOM 3544 O O . SER A 1 484 ? 16.277 43.741 -3.263 1.00 92.00 484 SER A O 1
ATOM 3546 N N . ASP A 1 485 ? 15.852 45.587 -2.034 1.00 92.81 485 ASP A N 1
ATOM 3547 C CA . ASP A 1 485 ? 15.224 44.869 -0.930 1.00 92.81 485 ASP A CA 1
ATOM 3548 C C . ASP A 1 485 ? 13.934 44.173 -1.389 1.00 92.81 485 ASP A C 1
ATOM 3550 O O . ASP A 1 485 ? 13.364 44.473 -2.448 1.00 92.81 485 ASP A O 1
ATOM 3554 N N . TRP A 1 486 ? 13.486 43.211 -0.585 1.00 90.81 486 TRP A N 1
ATOM 3555 C CA . TRP A 1 486 ? 12.194 42.568 -0.781 1.00 90.81 486 TRP A CA 1
ATOM 3556 C C . TRP A 1 486 ? 11.076 43.473 -0.269 1.00 90.81 486 TRP A C 1
ATOM 3558 O O . TRP A 1 486 ? 11.033 43.810 0.912 1.00 90.81 486 TRP A O 1
ATOM 3568 N N . PHE A 1 487 ? 10.140 43.801 -1.149 1.00 87.81 487 PHE A N 1
ATOM 3569 C CA . PHE A 1 487 ? 8.941 44.571 -0.844 1.00 87.81 487 PHE A CA 1
ATOM 3570 C C . PHE A 1 487 ? 7.722 43.653 -0.811 1.00 87.81 487 PHE A C 1
ATOM 3572 O O . PHE A 1 487 ? 7.651 42.688 -1.570 1.00 87.81 487 PHE A O 1
ATOM 3579 N N . ALA A 1 488 ? 6.743 43.946 0.044 1.00 85.56 488 ALA A N 1
ATOM 3580 C CA . ALA A 1 488 ? 5.499 43.184 0.073 1.00 85.56 488 ALA A CA 1
ATOM 3581 C C . ALA A 1 488 ? 4.623 43.497 -1.158 1.00 85.56 488 ALA A C 1
ATOM 3583 O O . ALA A 1 488 ? 4.426 44.656 -1.521 1.00 85.56 488 ALA A O 1
ATOM 3584 N N . LEU A 1 489 ? 4.049 42.458 -1.768 1.00 79.12 489 LEU A N 1
ATOM 3585 C CA . LEU A 1 489 ? 3.079 42.545 -2.868 1.00 79.12 489 LEU A CA 1
ATOM 3586 C C . LEU A 1 489 ? 1.709 43.067 -2.398 1.00 79.12 489 LEU A C 1
ATOM 3588 O O . LEU A 1 489 ? 0.885 43.454 -3.219 1.00 79.12 489 LEU A O 1
ATOM 3592 N N . THR A 1 490 ? 1.484 43.175 -1.083 1.00 66.75 490 THR A N 1
ATOM 3593 C CA . THR A 1 490 ? 0.334 43.896 -0.504 1.00 66.75 490 THR A CA 1
ATOM 3594 C C . THR A 1 490 ? 0.315 45.381 -0.885 1.00 66.75 490 THR A C 1
ATOM 3596 O O . THR A 1 490 ? -0.700 46.039 -0.689 1.00 66.75 490 THR A O 1
ATOM 3599 N N . PHE A 1 491 ? 1.429 45.891 -1.428 1.00 50.19 491 PHE A N 1
ATOM 3600 C CA . PHE A 1 491 ? 1.598 47.244 -1.954 1.00 50.19 491 PHE A CA 1
ATOM 3601 C C . PHE A 1 491 ? 1.837 47.277 -3.470 1.00 50.19 491 PHE A C 1
ATOM 3603 O O . PHE A 1 491 ? 2.444 48.228 -3.964 1.00 50.19 491 PHE A O 1
ATOM 3610 N N . HIS A 1 492 ? 1.309 46.309 -4.237 1.00 59.94 492 HIS A N 1
ATOM 3611 C CA . HIS A 1 492 ? 0.722 46.722 -5.518 1.00 59.94 492 HIS A CA 1
ATOM 3612 C C . HIS A 1 492 ? -0.130 47.945 -5.174 1.00 59.94 492 HIS A C 1
ATOM 3614 O O . HIS A 1 492 ? -1.052 47.816 -4.370 1.00 59.94 492 HIS A O 1
ATOM 3620 N N . ASP A 1 493 ? 0.254 49.142 -5.624 1.00 56.09 493 ASP A N 1
ATOM 3621 C CA . ASP A 1 493 ? -0.500 50.347 -5.275 1.00 56.09 493 ASP A CA 1
ATOM 3622 C C . ASP A 1 493 ? -1.976 50.167 -5.684 1.00 56.09 493 ASP A C 1
ATOM 3624 O O . ASP A 1 493 ? -2.316 49.204 -6.374 1.00 56.09 493 ASP A O 1
ATOM 3628 N N . ASN A 1 494 ? -2.874 51.081 -5.302 1.00 46.22 494 ASN A N 1
ATOM 3629 C CA . ASN A 1 494 ? -4.309 50.989 -5.634 1.00 46.22 494 ASN A CA 1
ATOM 3630 C C . ASN A 1 494 ? -4.613 50.810 -7.148 1.00 46.22 494 ASN A C 1
ATOM 3632 O O . ASN A 1 494 ? -5.781 50.724 -7.523 1.00 46.22 494 ASN A O 1
ATOM 3636 N N . THR A 1 495 ? -3.597 50.777 -8.021 1.00 51.00 495 THR A N 1
ATOM 3637 C CA . THR A 1 495 ? -3.694 50.532 -9.457 1.00 51.00 495 THR A CA 1
ATOM 3638 C C . THR A 1 495 ? -3.008 49.253 -9.963 1.00 51.00 495 THR A C 1
ATOM 3640 O O . THR A 1 495 ? -3.317 48.852 -11.081 1.00 51.00 495 THR A O 1
ATOM 3643 N N . GLY A 1 496 ? -2.161 48.562 -9.187 1.00 63.19 496 GLY A N 1
ATOM 3644 C CA . GLY A 1 496 ? -1.626 47.243 -9.561 1.00 63.19 496 GLY A CA 1
ATOM 3645 C C . GLY A 1 496 ? -0.207 47.208 -10.150 1.00 63.19 496 GLY A C 1
ATOM 3646 O O . GLY A 1 496 ? 0.106 46.262 -10.876 1.00 63.19 496 GLY A O 1
ATOM 3647 N N . TYR A 1 497 ? 0.669 48.174 -9.841 1.00 76.88 497 TYR A N 1
ATOM 3648 C CA . TYR A 1 497 ? 2.010 48.267 -10.453 1.00 76.88 497 TYR A CA 1
ATOM 3649 C C . TYR A 1 497 ? 3.142 48.499 -9.443 1.00 76.88 497 TYR A C 1
ATOM 3651 O O . TYR A 1 497 ? 2.922 48.994 -8.341 1.00 76.88 497 TYR A O 1
ATOM 3659 N N . ILE A 1 498 ? 4.374 48.172 -9.848 1.00 84.38 498 ILE A N 1
ATOM 3660 C CA . ILE A 1 498 ? 5.616 48.430 -9.107 1.00 84.38 498 ILE A CA 1
ATOM 3661 C C . ILE A 1 498 ? 6.439 49.519 -9.809 1.00 84.38 498 ILE A C 1
ATOM 3663 O O . ILE A 1 498 ? 6.489 49.575 -11.040 1.00 84.38 498 ILE A O 1
ATOM 3667 N N . ASN A 1 499 ? 7.111 50.381 -9.043 1.00 85.12 499 ASN A N 1
ATOM 3668 C CA . ASN A 1 499 ? 8.015 51.397 -9.591 1.00 85.12 499 ASN A CA 1
ATOM 3669 C C . ASN A 1 499 ? 9.450 50.867 -9.643 1.00 85.12 499 ASN A C 1
ATOM 3671 O O . ASN A 1 499 ? 9.964 50.346 -8.653 1.00 85.12 499 ASN A O 1
ATOM 3675 N N . THR A 1 500 ? 10.091 51.036 -10.794 1.00 86.25 500 THR A N 1
ATOM 3676 C CA . THR A 1 500 ? 11.478 50.635 -11.042 1.00 86.25 500 THR A CA 1
ATOM 3677 C C . THR A 1 500 ? 12.302 51.841 -11.478 1.00 86.25 500 THR A C 1
ATOM 3679 O O . THR A 1 500 ? 11.819 52.670 -12.245 1.00 86.25 500 THR A O 1
ATOM 3682 N N . THR A 1 501 ? 13.533 51.955 -10.981 1.00 86.69 501 THR A N 1
ATOM 3683 C CA . THR A 1 501 ? 14.469 53.061 -11.259 1.00 86.69 501 THR A CA 1
ATOM 3684 C C . THR A 1 501 ? 15.832 52.536 -11.714 1.00 86.69 501 THR A C 1
ATOM 3686 O O . THR A 1 501 ? 16.109 51.339 -11.619 1.00 86.69 501 THR A O 1
ATOM 3689 N N . GLY A 1 502 ? 16.707 53.435 -12.182 1.00 84.25 502 GLY A N 1
ATOM 3690 C CA . GLY A 1 502 ? 18.103 53.107 -12.506 1.00 84.25 502 GLY A CA 1
ATOM 3691 C C . GLY A 1 502 ? 18.346 52.793 -13.983 1.00 84.25 502 GLY A C 1
ATOM 3692 O O . GLY A 1 502 ? 19.131 51.903 -14.302 1.00 84.25 502 GLY A O 1
ATOM 3693 N N . PHE A 1 503 ? 17.662 53.501 -14.883 1.00 86.75 503 PHE A N 1
ATOM 3694 C CA . PHE A 1 503 ? 17.790 53.313 -16.328 1.00 86.75 503 PHE A CA 1
ATOM 3695 C C . PHE A 1 503 ? 18.953 54.121 -16.916 1.00 86.75 503 PHE A C 1
ATOM 3697 O O . PHE A 1 503 ? 19.147 55.286 -16.579 1.00 86.75 503 PHE A O 1
ATOM 3704 N N . SER A 1 504 ? 19.694 53.518 -17.847 1.00 85.94 504 SER A N 1
ATOM 3705 C CA . SER A 1 504 ? 20.659 54.206 -18.719 1.00 85.94 504 SER A CA 1
ATOM 3706 C C . SER A 1 504 ? 20.062 54.448 -20.105 1.00 85.94 504 SER A C 1
ATOM 3708 O O . SER A 1 504 ? 19.184 53.699 -20.522 1.00 85.94 504 SER A O 1
ATOM 3710 N N . THR A 1 505 ? 20.510 55.468 -20.840 1.00 86.38 505 THR A N 1
ATOM 3711 C CA . THR A 1 505 ? 19.993 55.757 -22.192 1.00 86.38 505 THR A CA 1
ATOM 3712 C C . THR A 1 505 ? 20.073 54.530 -23.100 1.00 86.38 505 THR A C 1
ATOM 3714 O O . THR A 1 505 ? 21.116 53.884 -23.185 1.00 86.38 505 THR A O 1
ATOM 3717 N N . GLY A 1 506 ? 18.980 54.227 -23.800 1.00 86.50 506 GLY A N 1
ATOM 3718 C CA . GLY A 1 506 ? 18.854 53.058 -24.666 1.00 86.50 506 GLY A CA 1
ATOM 3719 C C . GLY A 1 506 ? 18.070 51.912 -24.024 1.00 86.50 506 GLY A C 1
ATOM 3720 O O . GLY A 1 506 ? 17.178 52.119 -23.200 1.00 86.50 506 GLY A O 1
ATOM 3721 N N . ALA A 1 507 ? 18.354 50.684 -24.458 1.00 88.94 507 ALA A N 1
ATOM 3722 C CA . ALA A 1 507 ? 17.638 49.494 -24.009 1.00 88.94 507 ALA A CA 1
ATOM 3723 C C . ALA A 1 507 ? 18.115 49.038 -22.622 1.00 88.94 507 ALA A C 1
ATOM 3725 O O . ALA A 1 507 ? 19.295 48.759 -22.419 1.00 88.94 507 ALA A O 1
ATOM 3726 N N . ASN A 1 508 ? 17.181 48.882 -21.688 1.00 89.94 508 ASN A N 1
ATOM 3727 C CA . ASN A 1 508 ? 17.419 48.356 -20.348 1.00 89.94 508 ASN A CA 1
ATOM 3728 C C . ASN A 1 508 ? 16.588 47.091 -20.136 1.00 89.94 508 ASN A C 1
ATOM 3730 O O . ASN A 1 508 ? 15.468 46.984 -20.631 1.00 89.94 508 ASN A O 1
ATOM 3734 N N . THR A 1 509 ? 17.111 46.137 -19.366 1.00 92.12 509 THR A N 1
ATOM 3735 C CA . THR A 1 509 ? 16.348 44.949 -18.951 1.00 92.12 509 THR A CA 1
ATOM 3736 C C . THR A 1 509 ? 15.981 45.068 -17.483 1.00 92.12 509 THR A C 1
ATOM 3738 O O . THR A 1 509 ? 16.868 45.193 -16.645 1.00 92.12 509 THR A O 1
ATOM 3741 N N . VAL A 1 510 ? 14.694 44.999 -17.165 1.00 92.75 510 VAL A N 1
ATOM 3742 C CA . VAL A 1 510 ? 14.204 44.898 -15.789 1.00 92.75 510 VAL A CA 1
ATOM 3743 C C . VAL A 1 510 ? 14.052 43.421 -15.454 1.00 92.75 510 VAL A C 1
ATOM 3745 O O . VAL A 1 510 ? 13.341 42.705 -16.157 1.00 92.75 510 VAL A O 1
ATOM 3748 N N . PHE A 1 511 ? 14.710 42.965 -14.393 1.00 94.00 511 PHE A N 1
ATOM 3749 C CA . PHE A 1 511 ? 14.538 41.628 -13.832 1.00 94.00 511 PHE A CA 1
ATOM 3750 C C . PHE A 1 511 ? 13.689 41.711 -12.572 1.00 94.00 511 PHE A C 1
ATOM 3752 O O . PHE A 1 511 ? 13.940 42.569 -11.727 1.00 94.00 511 PHE A O 1
ATOM 3759 N N . ILE A 1 512 ? 12.733 40.796 -12.435 1.00 93.12 512 ILE A N 1
ATOM 3760 C CA . ILE A 1 512 ? 11.834 40.690 -11.286 1.00 93.12 512 ILE A CA 1
ATOM 3761 C C . ILE A 1 512 ? 11.967 39.303 -10.668 1.00 93.12 512 ILE A C 1
ATOM 3763 O O . ILE A 1 512 ? 12.007 38.303 -11.389 1.00 93.12 512 ILE A O 1
ATOM 3767 N N . GLU A 1 513 ? 11.987 39.251 -9.340 1.00 94.12 513 GLU A N 1
ATOM 3768 C CA . GLU A 1 513 ? 11.735 38.030 -8.580 1.00 94.12 513 GLU A CA 1
ATOM 3769 C C . GLU A 1 513 ? 10.516 38.204 -7.684 1.00 94.12 513 GLU A C 1
ATOM 3771 O O . GLU A 1 513 ? 10.307 39.279 -7.123 1.00 94.12 513 GLU A O 1
ATOM 3776 N N . VAL A 1 514 ? 9.748 37.128 -7.523 1.00 90.75 514 VAL A N 1
ATOM 3777 C CA . VAL A 1 514 ? 8.644 37.040 -6.562 1.00 90.75 514 VAL A CA 1
ATOM 3778 C C . VAL A 1 514 ? 8.797 35.796 -5.687 1.00 90.75 514 VAL A C 1
ATOM 3780 O O . VAL A 1 514 ? 9.321 34.779 -6.148 1.00 90.75 514 VAL A O 1
ATOM 3783 N N . ARG A 1 515 ? 8.353 35.881 -4.429 1.00 88.12 515 ARG A N 1
ATOM 3784 C CA . ARG A 1 515 ? 8.381 34.787 -3.440 1.00 88.12 515 ARG A CA 1
ATOM 3785 C C . ARG A 1 515 ? 7.122 34.776 -2.578 1.00 88.12 515 ARG A C 1
ATOM 3787 O O . ARG A 1 515 ? 6.441 35.795 -2.490 1.00 88.12 515 ARG A O 1
ATOM 3794 N N . ASN A 1 516 ? 6.833 33.640 -1.951 1.00 85.06 516 ASN A N 1
ATOM 3795 C CA . ASN A 1 516 ? 5.721 33.429 -1.011 1.00 85.06 516 ASN A CA 1
ATOM 3796 C C . ASN A 1 516 ? 6.151 33.373 0.466 1.00 85.06 516 ASN A C 1
ATOM 3798 O O . ASN A 1 516 ? 5.316 33.529 1.352 1.00 85.06 516 ASN A O 1
ATOM 3802 N N . ALA A 1 517 ? 7.433 33.147 0.747 1.00 82.56 517 ALA A N 1
ATOM 3803 C CA . ALA A 1 517 ? 7.998 33.092 2.092 1.00 82.56 517 ALA A CA 1
ATOM 3804 C C . ALA A 1 517 ? 9.439 33.621 2.077 1.00 82.56 517 ALA A C 1
ATOM 3806 O O . ALA A 1 517 ? 10.083 33.630 1.028 1.00 82.56 517 ALA A O 1
ATOM 3807 N N . VAL A 1 518 ? 9.953 34.068 3.229 1.00 80.56 518 VAL A N 1
ATOM 3808 C CA . VAL A 1 518 ? 11.292 34.684 3.342 1.00 80.56 518 VAL A CA 1
ATOM 3809 C C . VAL A 1 518 ? 12.397 33.752 2.824 1.00 80.56 518 VAL A C 1
ATOM 3811 O O . VAL A 1 518 ? 13.263 34.212 2.082 1.00 80.56 518 VAL A O 1
ATOM 3814 N N . ASP A 1 519 ? 12.284 32.452 3.088 1.00 78.19 519 ASP A N 1
ATOM 3815 C CA . ASP A 1 519 ? 13.239 31.423 2.645 1.00 78.19 519 ASP A CA 1
ATOM 3816 C C . ASP A 1 519 ? 12.648 30.480 1.577 1.00 78.19 519 ASP A C 1
ATOM 3818 O O . ASP A 1 519 ? 13.155 29.385 1.335 1.00 78.19 519 ASP A O 1
ATOM 3822 N N . GLY A 1 520 ? 11.545 30.896 0.946 1.00 75.06 520 GLY A N 1
ATOM 3823 C CA . GLY A 1 520 ? 10.821 30.104 -0.045 1.00 75.06 520 GLY A CA 1
ATOM 3824 C C . GLY A 1 520 ? 11.433 30.149 -1.454 1.00 75.06 520 GLY A C 1
ATOM 3825 O O . GLY A 1 520 ? 12.257 31.017 -1.764 1.00 75.06 520 GLY A O 1
ATOM 3826 N N . PRO A 1 521 ? 11.017 29.231 -2.347 1.00 81.06 521 PRO A N 1
ATOM 3827 C CA . PRO A 1 521 ? 11.373 29.271 -3.766 1.00 81.06 521 PRO A CA 1
ATOM 3828 C C . PRO A 1 521 ? 10.981 30.606 -4.422 1.00 81.06 521 PRO A C 1
ATOM 3830 O O . PRO A 1 521 ? 9.988 31.236 -4.055 1.00 81.06 521 PRO A O 1
ATOM 3833 N N . VAL A 1 522 ? 11.749 31.024 -5.435 1.00 89.62 522 VAL A N 1
ATOM 3834 C CA . VAL A 1 522 ? 11.525 32.282 -6.166 1.00 89.62 522 VAL A CA 1
ATOM 3835 C C . VAL A 1 522 ? 11.148 32.026 -7.623 1.00 89.62 522 VAL A C 1
ATOM 3837 O O . VAL A 1 522 ? 11.767 31.199 -8.294 1.00 89.62 522 VAL A O 1
ATOM 3840 N N . ALA A 1 523 ? 10.178 32.779 -8.140 1.00 89.88 523 ALA A N 1
ATOM 3841 C CA . ALA A 1 523 ? 9.882 32.839 -9.570 1.00 89.88 523 ALA A CA 1
ATOM 3842 C C . ALA A 1 523 ? 10.503 34.092 -10.177 1.00 89.88 523 ALA A C 1
ATOM 3844 O O . ALA A 1 523 ? 10.550 35.143 -9.539 1.00 89.88 523 ALA A O 1
ATOM 3845 N N . ARG A 1 524 ? 10.989 33.973 -11.416 1.00 93.69 524 ARG A N 1
ATOM 3846 C CA . ARG A 1 524 ? 11.757 35.021 -12.095 1.00 93.69 524 ARG A CA 1
ATOM 3847 C C . ARG A 1 524 ? 11.098 35.430 -13.398 1.00 93.69 524 ARG A C 1
ATOM 3849 O O . ARG A 1 524 ? 10.649 34.580 -14.159 1.00 93.69 524 ARG A O 1
ATOM 3856 N N . GLY A 1 525 ? 11.129 36.723 -13.684 1.00 91.12 525 GLY A N 1
ATOM 3857 C CA . GLY A 1 525 ? 10.630 37.299 -14.924 1.00 91.12 525 GLY A CA 1
ATOM 3858 C C . GLY A 1 525 ? 11.513 38.452 -15.376 1.00 91.12 525 GLY A C 1
ATOM 3859 O O . GLY A 1 525 ? 12.336 38.967 -14.614 1.00 91.12 525 GLY A O 1
ATOM 3860 N N . ARG A 1 526 ? 11.376 38.849 -16.640 1.00 92.56 526 ARG A N 1
ATOM 3861 C CA . ARG A 1 526 ? 12.102 39.996 -17.184 1.00 92.56 526 ARG A CA 1
ATOM 3862 C C . ARG A 1 526 ? 11.298 40.712 -18.253 1.00 92.56 526 ARG A C 1
ATOM 3864 O O . ARG A 1 526 ? 10.512 40.078 -18.951 1.00 92.56 526 ARG A O 1
ATOM 3871 N N . MET A 1 527 ? 11.578 41.996 -18.429 1.00 89.94 527 MET A N 1
ATOM 3872 C CA . MET A 1 527 ? 11.100 42.781 -19.563 1.00 89.94 527 MET A CA 1
ATOM 3873 C C . MET A 1 527 ? 12.172 43.753 -20.051 1.00 89.94 527 MET A C 1
ATOM 3875 O O . MET A 1 527 ? 13.095 44.093 -19.309 1.00 89.94 527 MET A O 1
ATOM 3879 N N . THR A 1 528 ? 12.037 44.220 -21.288 1.00 90.38 528 THR A N 1
ATOM 3880 C CA . THR A 1 528 ? 12.908 45.250 -21.860 1.00 90.38 528 THR A CA 1
ATOM 3881 C C . THR A 1 528 ? 12.163 46.576 -21.924 1.00 90.38 528 THR A C 1
ATOM 3883 O O . THR A 1 528 ? 11.000 46.616 -22.321 1.00 90.38 528 THR A O 1
ATOM 3886 N N . VAL A 1 529 ? 12.843 47.655 -21.543 1.00 90.06 529 VAL A N 1
ATOM 3887 C CA . VAL A 1 529 ? 12.338 49.027 -21.609 1.00 90.06 529 VAL A CA 1
ATOM 3888 C C . VAL A 1 529 ? 13.380 49.939 -22.249 1.00 90.06 529 VAL A C 1
ATOM 3890 O O . VAL A 1 529 ? 14.567 49.864 -21.931 1.00 90.06 529 VAL A O 1
ATOM 3893 N N . PHE A 1 530 ? 12.941 50.803 -23.156 1.00 89.00 530 PHE A N 1
ATOM 3894 C CA . PHE A 1 530 ? 13.783 51.807 -23.799 1.00 89.00 530 PHE A CA 1
ATOM 3895 C C . PHE A 1 530 ? 13.692 53.137 -23.048 1.00 89.00 530 PHE A C 1
ATOM 3897 O O . PHE A 1 530 ? 12.621 53.733 -22.955 1.00 89.00 530 PHE A O 1
ATOM 3904 N N . TYR A 1 531 ? 14.814 53.606 -22.511 1.00 87.81 531 TYR A N 1
ATOM 3905 C CA . TYR A 1 531 ? 14.899 54.906 -21.851 1.00 87.81 531 TYR A CA 1
ATOM 3906 C C . TYR A 1 531 ? 15.524 55.936 -22.790 1.00 87.81 531 TYR A C 1
ATOM 3908 O O . TYR A 1 531 ? 16.611 55.710 -23.330 1.00 87.81 531 TYR A O 1
ATOM 3916 N N . VAL A 1 532 ? 14.840 57.060 -22.988 1.00 83.75 532 VAL A N 1
ATOM 3917 C CA . VAL A 1 532 ? 15.295 58.157 -23.852 1.00 83.75 532 VAL A CA 1
ATOM 3918 C C . VAL A 1 532 ? 15.427 59.415 -22.999 1.00 83.75 532 VAL A C 1
ATOM 3920 O O . VAL A 1 532 ? 14.489 59.778 -22.296 1.00 83.75 532 VAL A O 1
ATOM 3923 N N . ILE A 1 533 ? 16.593 60.066 -23.039 1.00 76.19 533 ILE A N 1
ATOM 3924 C CA . ILE A 1 533 ? 16.773 61.383 -22.414 1.00 76.19 533 ILE A CA 1
ATOM 3925 C C . ILE A 1 533 ? 16.027 62.393 -23.291 1.00 76.19 533 ILE A C 1
ATOM 3927 O O . ILE A 1 533 ? 16.275 62.426 -24.497 1.00 76.19 533 ILE A O 1
ATOM 3931 N N . ASN A 1 534 ? 15.109 63.159 -22.696 1.00 60.69 534 ASN A N 1
ATOM 3932 C CA . ASN A 1 534 ? 14.451 64.282 -23.374 1.00 60.69 534 ASN A CA 1
ATOM 3933 C C . ASN A 1 534 ? 15.435 65.393 -23.734 1.00 60.69 534 ASN A C 1
ATOM 3935 O O . ASN A 1 534 ? 16.298 65.704 -22.879 1.00 60.69 534 ASN A O 1
#